Protein AF-0000000072195879 (afdb_homodimer)

Sequence (626 aa):
MNKPFSIAIHGGAGTILREQMSDSLQQAILTDLEAAAKAGHQILANGGASLDAVVAAVKVLEDSPHFNAGKGSVLTHNEMVEMDASIMDGSNLAAGAVAGVRHIKNPIELARDVMQKSNHVLLVGEGAETFAFENGHQYTEQDYFFTDRRYEQLISMREKGEFALSESRYPDDRKHGTVGAVALDQHGNLAAATSTGGVTNKKYGRIGDSALIGCGTVAENGVVAVSTTGMGEFFIRKRVAEDVAARIRYLKEDVHTACETVIQGDLKAMGGEGGLIAIDAEGELHFAMNSSGMYRAGINTQGELSVKIYADEMNKPFSIAIHGGAGTILREQMSDSLQQAILTDLEAAAKAGHQILANGGASLDAVVAAVKVLEDSPHFNAGKGSVLTHNEMVEMDASIMDGSNLAAGAVAGVRHIKNPIELARDVMQKSNHVLLVGEGAETFAFENGHQYTEQDYFFTDRRYEQLISMREKGEFALSESRYPDDRKHGTVGAVALDQHGNLAAATSTGGVTNKKYGRIGDSALIGCGTVAENGVVAVSTTGMGEFFIRKRVAEDVAARIRYLKEDVHTACETVIQGDLKAMGGEGGLIAIDAEGELHFAMNSSGMYRAGINTQGELSVKIYADE

Radius of gyration: 23.32 Å; Cα contacts (8 Å, |Δi|>4): 1925; chains: 2; bounding box: 60×68×58 Å

Solvent-accessible surface area (backbone atoms only — not comparable to full-atom values): 28204 Å² total; per-residue (Å²): 131,83,44,56,33,22,35,38,32,35,49,16,13,17,40,53,41,71,91,51,52,48,70,67,57,49,50,52,50,50,50,50,40,49,51,15,39,47,49,14,42,54,35,33,76,73,65,34,52,17,60,59,14,22,47,46,17,38,43,48,43,17,66,28,66,88,23,22,12,40,19,27,20,27,27,28,63,84,71,40,56,38,29,26,3,17,31,25,34,10,75,76,37,47,36,10,12,30,33,54,36,55,37,54,63,48,48,50,59,51,4,48,42,31,35,73,73,47,96,48,34,34,23,26,32,69,26,32,48,50,52,36,49,76,68,69,50,62,85,34,64,60,69,69,29,57,43,72,68,38,51,50,51,41,53,49,53,62,69,27,46,104,66,51,78,68,86,70,86,46,31,52,68,68,34,28,30,17,27,22,13,19,22,27,6,44,85,57,31,21,5,11,19,14,28,16,12,52,52,69,50,42,58,40,53,62,55,56,15,37,38,30,66,29,16,9,22,28,21,33,46,79,40,30,9,21,18,41,21,35,47,29,51,48,30,35,51,60,23,43,26,38,47,34,40,42,35,29,66,72,67,63,41,53,65,61,59,28,40,41,48,43,43,67,37,56,38,37,74,73,70,38,49,20,30,36,42,35,29,30,64,78,22,52,74,40,79,40,61,63,36,56,16,34,36,32,23,29,29,38,60,84,66,50,76,47,77,47,45,45,60,90,103,133,83,43,56,33,22,36,39,33,36,48,17,12,18,41,52,40,69,90,52,52,48,67,68,56,50,51,53,50,53,50,50,39,51,52,15,40,47,49,15,42,53,35,32,75,72,66,32,53,18,60,59,14,20,48,45,18,37,44,48,43,16,66,28,67,87,23,21,12,40,19,27,20,26,26,28,64,85,72,40,58,37,29,27,3,19,32,26,35,9,76,77,37,48,36,10,12,28,32,53,35,55,38,53,63,48,48,49,58,51,4,47,43,33,36,72,73,47,95,49,33,33,24,26,32,69,25,33,46,51,52,37,50,76,69,69,48,62,85,35,64,59,70,70,29,57,43,72,68,37,51,52,50,39,52,50,56,60,68,23,49,103,70,54,78,70,86,70,86,47,30,50,68,67,34,28,31,17,28,23,13,18,21,28,7,43,85,57,32,21,6,11,20,13,28,16,12,53,53,68,49,42,57,39,53,61,54,56,15,38,37,31,66,30,17,10,22,28,22,33,46,79,39,30,9,20,17,42,22,35,48,29,53,49,30,36,51,60,22,43,27,37,48,35,41,43,35,28,64,72,68,63,41,54,65,61,59,27,39,41,48,42,42,67,36,56,38,37,74,73,70,37,49,19,30,35,40,35,30,31,64,78,21,52,75,40,80,38,62,63,36,56,16,35,36,33,22,28,30,38,60,84,68,50,75,48,78,47,46,46,60,91,103

Foldseek 3Di:
DFAFKKKKKFQFFFFFAPVLDDPVLVVVLLVLQQVLQVQLVVCQVVQHDQQVSFLRSVLSSLQDLSFCFQAVNAAALVRAFWKKKKKAKQVVGFIFIETGEGFARRRQVLRVCCRVPHPDHYDYDPRSVVVCVVVPTDGHDRVSNDDPLNVVLLVVDVVCDVHDPDDDNHRQSRIFGKMKMWMAHRVLIIMIMIMGRGDHHDDDRDDFQRRPELQAWDHHGQFKTKGWTWDRVLSVVLSQRNQLRCCCVPVVDDSAVSQCCRAVNVSVVVVIFTWMWMATSNFDIDTDGPHQWIFMWMQTSVRDIDTDTGPVD/DFAFKKKKKFQFFFFFAPVLDDPVLVVVLLVLQQVLQVQLVVCQVVQHDQQVSFLRSVLSSLQDLSFCHQAVNAAALVRAFWKKKKKAKQVVGFIFIETGEGFARRRQVLRVCCRVPHPDHYDYDPRSVVVCVVVPTDGHDRVSRDDPLNVVLLVVPVVCDPDDPDDDNHRQSRIFGKMKMWMAHRVLIIMIMIMGSGDHHDDDRDDFQRRPELQAWDHHGQFKTKGWTWDRVLSVVLSQRNQLRCCCVPVVDDSAVSQCCRAVNVSVVVVIFTWMWMATSNFDIDTDGPHQWIFMWMQTSVRDIDTDTGPVD

Secondary structure (DSSP, 8-state):
-PPP-EEEEEEEEEE--GGG--HHHHHHHHHHHHHHHHHHHHHHHTT--HHHHHHHHHHHHHT-TTSSSSTTPPP-TTS---EEEEEEETTTTEEEEEEEESSBS-HHHHHHHHHHHSS-SEEEHHHHHHHHHHTTPPB--HHHH--HHHHHHHHHHHHSGGG-----SSTTTEE---EEEEEE-TTS-EEEEEEE---TT--TTEE-GGGSBTTTEEEETTTEEEEEEE-HHHHHHHTHHHHHHHHHHHH---HHHHHHIIIIIIIHHTT--EEEEEEETT--EEEEESSSEEEEEEE-TT--EEEEEETT-/-PPP-EEEEEEEEEE--GGG--HHHHHHHHHHHHHHHHHHHHHH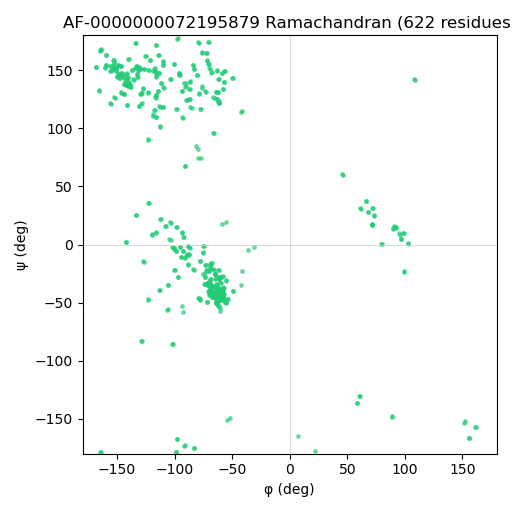HTT--HHHHHHHHHHHHHT-TTSSSSTTPPP-TTS---EEEEEEETTTTEEEEEEEESSBS-HHHHHHHHHHHSS-SEEEHHHHHHHHHHTTPPB--HHHH--HHHHHHHHHHHHSGGG-----SSTTTEE---EEEEEE-TTS-EEEEEEE---TT--TTEE-GGGSBTTTEEEETTTEEEEEEE-HHHHHHHTHHHHHHHHHHHH---HHHHHHIIIIIIIHHTT--EEEEEEETT--EEEEESSSEEEEEEE-TT--EEEEEETT-

pLDDT: mean 93.85, std 11.39, range [30.25, 99.0]

InterPro domains:
  IPR000246 Peptidase T2, asparaginase 2 [PF01112] (6-303)
  IPR000246 Peptidase T2, asparaginase 2 [PTHR10188] (5-298)
  IPR029055 Nucleophile aminohydrolases, N-terminal [SSF56235] (5-308)

Organism: NCBI:txid1219067

Structure (mmCIF, N/CA/C/O backbone):
data_AF-0000000072195879-model_v1
#
loop_
_entity.id
_entity.type
_entity.pdbx_description
1 polymer 'Isoaspartyl peptidase'
#
loop_
_atom_site.group_PDB
_atom_site.id
_atom_site.type_symbol
_atom_site.label_atom_id
_atom_site.label_alt_id
_atom_site.label_comp_id
_atom_site.label_asym_id
_atom_site.label_entity_id
_atom_site.label_seq_id
_atom_site.pdbx_PDB_ins_code
_atom_site.Cartn_x
_atom_site.Cartn_y
_atom_site.Cartn_z
_atom_site.occupancy
_atom_site.B_iso_or_equiv
_atom_site.auth_seq_id
_atom_site.auth_comp_id
_atom_site.auth_asym_id
_atom_site.auth_atom_id
_atom_site.pdbx_PDB_model_num
ATOM 1 N N . MET A 1 1 ? 10.43 -32.375 17.266 1 48.53 1 MET A N 1
ATOM 2 C CA . MET A 1 1 ? 9.523 -32.812 16.203 1 48.53 1 MET A CA 1
ATOM 3 C C . MET A 1 1 ? 9.352 -31.719 15.156 1 48.53 1 MET A C 1
ATOM 5 O O . MET A 1 1 ? 9.242 -30.531 15.492 1 48.53 1 MET A O 1
ATOM 9 N N . ASN A 1 2 ? 9.656 -32 13.859 1 64.94 2 ASN A N 1
ATOM 10 C CA . ASN A 1 2 ? 9.68 -31 12.805 1 64.94 2 ASN A CA 1
ATOM 11 C C . ASN A 1 2 ? 8.297 -30.391 12.594 1 64.94 2 ASN A C 1
ATOM 13 O O . ASN A 1 2 ? 7.289 -31.094 12.602 1 64.94 2 ASN A O 1
ATOM 17 N N . LYS A 1 3 ? 8.086 -29.078 12.641 1 82.06 3 LYS A N 1
ATOM 18 C CA . LYS A 1 3 ? 6.82 -28.391 12.406 1 82.06 3 LYS A CA 1
ATOM 19 C C . LYS A 1 3 ? 6.332 -28.625 10.977 1 82.06 3 LYS A C 1
ATOM 21 O O . LYS A 1 3 ? 7.129 -28.906 10.078 1 82.06 3 LYS A O 1
ATOM 26 N N . PRO A 1 4 ? 5.059 -28.766 10.875 1 94.62 4 PRO A N 1
ATOM 27 C CA . PRO A 1 4 ? 4.5 -28.891 9.531 1 94.62 4 PRO A CA 1
ATOM 28 C C . PRO A 1 4 ? 4.984 -27.812 8.57 1 94.62 4 PRO A C 1
ATOM 30 O O . PRO A 1 4 ? 5.355 -26.719 9.008 1 94.62 4 PRO A O 1
ATOM 33 N N . PHE A 1 5 ? 5.176 -28.219 7.344 1 98.38 5 PHE A N 1
ATOM 34 C CA . PHE A 1 5 ? 5.48 -27.25 6.297 1 98.38 5 PHE A CA 1
ATOM 35 C C . PHE A 1 5 ? 4.598 -27.469 5.074 1 98.38 5 PHE A C 1
ATOM 37 O O . PHE A 1 5 ? 4.113 -28.578 4.852 1 98.38 5 PHE A O 1
ATOM 44 N N . SER A 1 6 ? 4.289 -26.469 4.34 1 98.88 6 SER A N 1
ATOM 45 C CA . SER A 1 6 ? 3.414 -26.5 3.172 1 98.88 6 SER A CA 1
ATOM 46 C C . SER A 1 6 ? 3.646 -25.297 2.27 1 98.88 6 SER A C 1
ATOM 48 O O . SER A 1 6 ? 4.293 -24.328 2.676 1 98.88 6 SER A O 1
ATOM 50 N N . ILE A 1 7 ? 3.166 -25.391 1.035 1 98.94 7 ILE A N 1
ATOM 51 C CA . ILE A 1 7 ? 3.303 -24.297 0.073 1 98.94 7 ILE A CA 1
ATOM 52 C C . ILE A 1 7 ? 2.1 -24.297 -0.867 1 98.94 7 ILE A C 1
ATOM 54 O O . ILE A 1 7 ? 1.54 -25.344 -1.182 1 98.94 7 ILE A O 1
ATOM 58 N N . ALA A 1 8 ? 1.674 -23.094 -1.22 1 98.94 8 ALA A N 1
ATOM 59 C CA . ALA A 1 8 ? 0.658 -22.891 -2.248 1 98.94 8 ALA A CA 1
ATOM 60 C C . ALA A 1 8 ? 1.092 -21.812 -3.232 1 98.94 8 ALA A C 1
ATOM 62 O O . ALA A 1 8 ? 1.766 -20.844 -2.852 1 98.94 8 ALA A O 1
ATOM 63 N N . ILE A 1 9 ? 0.743 -21.984 -4.496 1 98.88 9 ILE A N 1
ATOM 64 C CA . ILE A 1 9 ? 1.051 -20.984 -5.52 1 98.88 9 ILE A CA 1
ATOM 65 C C . ILE A 1 9 ? -0.19 -20.719 -6.367 1 98.88 9 ILE A C 1
ATOM 67 O O . ILE A 1 9 ? -1.089 -21.562 -6.449 1 98.88 9 ILE A O 1
ATOM 71 N N . HIS A 1 10 ? -0.268 -19.547 -6.934 1 98.62 10 HIS A N 1
ATOM 72 C CA . HIS A 1 10 ? -1.244 -19.266 -7.98 1 98.62 10 HIS A CA 1
ATOM 73 C C . HIS A 1 10 ? -0.578 -18.625 -9.195 1 98.62 10 HIS A C 1
ATOM 75 O O . HIS A 1 10 ? 0.458 -17.969 -9.07 1 98.62 10 HIS A O 1
ATOM 81 N N . GLY A 1 11 ? -1.188 -18.875 -10.359 1 97.31 11 GLY A N 1
ATOM 82 C CA . GLY A 1 11 ? -0.765 -18.281 -11.617 1 97.31 11 GLY A CA 1
ATOM 83 C C . GLY A 1 11 ? -1.771 -17.297 -12.18 1 97.31 11 GLY A C 1
ATOM 84 O O . GLY A 1 11 ? -1.842 -17.109 -13.398 1 97.31 11 GLY A O 1
ATOM 85 N N . GLY A 1 12 ? -2.574 -16.812 -11.305 1 95.25 12 GLY A N 1
ATOM 86 C CA . GLY A 1 12 ? -3.537 -15.812 -11.727 1 95.25 12 GLY A CA 1
ATOM 87 C C . GLY A 1 12 ? -4.965 -16.328 -11.75 1 95.25 12 GLY A C 1
ATOM 88 O O . GLY A 1 12 ? -5.215 -17.453 -12.18 1 95.25 12 GLY A O 1
ATOM 89 N N . ALA A 1 13 ? -5.867 -15.406 -11.328 1 85.25 13 ALA A N 1
ATOM 90 C CA . ALA A 1 13 ? -7.297 -15.703 -11.328 1 85.25 13 ALA A CA 1
ATOM 91 C C . ALA A 1 13 ? -8.016 -14.898 -12.406 1 85.25 13 ALA A C 1
ATOM 93 O O . ALA A 1 13 ? -7.531 -13.852 -12.844 1 85.25 13 ALA A O 1
ATOM 94 N N . GLY A 1 14 ? -9.164 -15.43 -12.867 1 84.56 14 GLY A N 1
ATOM 95 C CA . GLY A 1 14 ? -10.023 -14.773 -13.844 1 84.56 14 GLY A CA 1
ATOM 96 C C . GLY A 1 14 ? -10.891 -15.742 -14.625 1 84.56 14 GLY A C 1
ATOM 97 O O . GLY A 1 14 ? -11.094 -16.891 -14.203 1 84.56 14 GLY A O 1
ATOM 98 N N . THR A 1 15 ? -11.445 -15.211 -15.664 1 75.94 15 THR A N 1
ATOM 99 C CA . THR A 1 15 ? -12.25 -16.047 -16.547 1 75.94 15 THR A CA 1
ATOM 100 C C . THR A 1 15 ? -11.359 -16.906 -17.438 1 75.94 15 THR A C 1
ATOM 102 O O . THR A 1 15 ? -10.547 -16.391 -18.203 1 75.94 15 THR A O 1
ATOM 105 N N . ILE A 1 16 ? -11.461 -18.141 -17.281 1 83.06 16 ILE A N 1
ATOM 106 C CA . ILE A 1 16 ? -10.758 -19.125 -18.094 1 83.06 16 ILE A CA 1
ATOM 107 C C . ILE A 1 16 ? -11.766 -20 -18.828 1 83.06 16 ILE A C 1
ATOM 109 O O . ILE A 1 16 ? -12.492 -20.781 -18.203 1 83.06 16 ILE A O 1
ATOM 113 N N . LEU A 1 17 ? -11.812 -19.844 -20.047 1 82.31 17 LEU A N 1
ATOM 114 C CA . LEU A 1 17 ? -12.789 -20.547 -20.859 1 82.31 17 LEU A CA 1
ATOM 115 C C . LEU A 1 17 ? -12.289 -21.938 -21.234 1 82.31 17 LEU A C 1
ATOM 117 O O . LEU A 1 17 ? -11.367 -22.062 -22.047 1 82.31 17 LEU A O 1
ATOM 121 N N . ARG A 1 18 ? -12.984 -22.891 -20.797 1 85.31 18 ARG A N 1
ATOM 122 C CA . ARG A 1 18 ? -12.594 -24.281 -21.016 1 85.31 18 ARG A CA 1
ATOM 123 C C . ARG A 1 18 ? -12.594 -24.609 -22.516 1 85.31 18 ARG A C 1
ATOM 125 O O . ARG A 1 18 ? -11.75 -25.375 -22.984 1 85.31 18 ARG A O 1
ATOM 132 N N . GLU A 1 19 ? -13.516 -24.016 -23.156 1 83.81 19 GLU A N 1
ATOM 133 C CA . GLU A 1 19 ? -13.727 -24.328 -24.562 1 83.81 19 GLU A CA 1
ATOM 134 C C . GLU A 1 19 ? -12.57 -23.812 -25.422 1 83.81 19 GLU A C 1
ATOM 136 O O . GLU A 1 19 ? -12.328 -24.328 -26.516 1 83.81 19 GLU A O 1
ATOM 141 N N . GLN A 1 20 ? -11.836 -22.891 -24.875 1 81 20 GLN A N 1
ATOM 142 C CA . GLN A 1 20 ? -10.75 -22.297 -25.625 1 81 20 GLN A CA 1
ATOM 143 C C . GLN A 1 20 ? -9.391 -22.828 -25.156 1 81 20 GLN A C 1
ATOM 145 O O . GLN A 1 20 ? -8.352 -22.438 -25.703 1 81 20 GLN A O 1
ATOM 150 N N . MET A 1 21 ? -9.453 -23.734 -24.297 1 88.81 21 MET A N 1
ATOM 151 C CA . MET A 1 21 ? -8.219 -24.312 -23.766 1 88.81 21 MET A CA 1
ATOM 152 C C . MET A 1 21 ? -7.816 -25.562 -24.547 1 88.81 21 MET A C 1
ATOM 154 O O . MET A 1 21 ? -8.438 -26.609 -24.406 1 88.81 21 MET A O 1
ATOM 158 N N . SER A 1 22 ? -6.738 -25.375 -25.297 1 90.62 22 SER A N 1
ATOM 159 C CA . SER A 1 22 ? -6.23 -26.578 -25.969 1 90.62 22 SER A CA 1
ATOM 160 C C . SER A 1 22 ? -5.582 -27.531 -24.969 1 90.62 22 SER A C 1
ATOM 162 O O . SER A 1 22 ? -5.086 -27.109 -23.922 1 90.62 22 SER A O 1
ATOM 164 N N . ASP A 1 23 ? -5.484 -28.75 -25.344 1 93.38 23 ASP A N 1
ATOM 165 C CA . ASP A 1 23 ? -4.867 -29.75 -24.484 1 93.38 23 ASP A CA 1
ATOM 166 C C . ASP A 1 23 ? -3.389 -29.438 -24.25 1 93.38 23 ASP A C 1
ATOM 168 O O . ASP A 1 23 ? -2.881 -29.609 -23.141 1 93.38 23 ASP A O 1
ATOM 172 N N . SER A 1 24 ? -2.799 -29.031 -25.312 1 94.12 24 SER A N 1
ATOM 173 C CA . SER A 1 24 ? -1.372 -28.75 -25.203 1 94.12 24 SER A CA 1
ATOM 174 C C . SER A 1 24 ? -1.108 -27.578 -24.266 1 94.12 24 SER A C 1
ATOM 176 O O . SER A 1 24 ? -0.185 -27.625 -23.453 1 94.12 24 SER A O 1
ATOM 178 N N . LEU A 1 25 ? -1.868 -26.578 -24.406 1 91.75 25 LEU A N 1
ATOM 179 C CA . LEU A 1 25 ? -1.716 -25.422 -23.531 1 91.75 25 LEU A CA 1
ATOM 180 C C . LEU A 1 25 ? -2.027 -25.781 -22.078 1 91.75 25 LEU A C 1
ATOM 182 O O . LEU A 1 25 ? -1.314 -25.359 -21.172 1 91.75 25 LEU A O 1
ATOM 186 N N . GLN A 1 26 ? -3.066 -26.484 -21.922 1 93.94 26 GLN A N 1
ATOM 187 C CA . GLN A 1 26 ? -3.439 -26.922 -20.594 1 93.94 26 GLN A CA 1
ATOM 188 C C . GLN A 1 26 ? -2.309 -27.703 -19.938 1 93.94 26 GLN A C 1
ATOM 190 O O . GLN A 1 26 ? -1.976 -27.469 -18.766 1 93.94 26 GLN A O 1
ATOM 195 N N . GLN A 1 27 ? -1.81 -28.625 -20.656 1 96.25 27 GLN A N 1
ATOM 196 C CA . GLN A 1 27 ? -0.731 -29.438 -20.125 1 96.25 27 GLN A CA 1
ATOM 197 C C . GLN A 1 27 ? 0.493 -28.594 -19.781 1 96.25 27 GLN A C 1
ATOM 199 O O . GLN A 1 27 ? 1.168 -28.844 -18.781 1 96.25 27 GLN A O 1
ATOM 204 N N . ALA A 1 28 ? 0.803 -27.672 -20.641 1 95.75 28 ALA A N 1
ATOM 205 C CA . ALA A 1 28 ? 1.942 -26.781 -20.391 1 95.75 28 ALA A CA 1
ATOM 206 C C . ALA A 1 28 ? 1.754 -25.984 -19.109 1 95.75 28 ALA A C 1
ATOM 208 O O . ALA A 1 28 ? 2.688 -25.844 -18.312 1 95.75 28 ALA A O 1
ATOM 209 N N . ILE A 1 29 ? 0.581 -25.5 -18.938 1 95.81 29 ILE A N 1
ATOM 210 C CA . ILE A 1 29 ? 0.246 -24.703 -17.75 1 95.81 29 ILE A CA 1
ATOM 211 C C . ILE A 1 29 ? 0.344 -25.562 -16.5 1 95.81 29 ILE A C 1
ATOM 213 O O . ILE A 1 29 ? 0.957 -25.172 -15.508 1 95.81 29 ILE A O 1
ATOM 217 N N . LEU A 1 30 ? -0.222 -26.734 -16.578 1 97.62 30 LEU A N 1
ATOM 218 C CA . LEU A 1 30 ? -0.188 -27.656 -15.438 1 97.62 30 LEU A CA 1
ATOM 219 C C . LEU A 1 30 ? 1.248 -28.016 -15.078 1 97.62 30 LEU A C 1
ATOM 221 O O . LEU A 1 30 ? 1.594 -28.094 -13.898 1 97.62 30 LEU A O 1
ATOM 225 N N . THR A 1 31 ? 2.031 -28.188 -16.062 1 98.44 31 THR A N 1
ATOM 226 C CA . THR A 1 31 ? 3.434 -28.547 -15.867 1 98.44 31 THR A CA 1
ATOM 227 C C . THR A 1 31 ? 4.18 -27.406 -15.164 1 98.44 31 THR A C 1
ATOM 229 O O . THR A 1 31 ? 4.953 -27.656 -14.234 1 98.44 31 THR A O 1
ATOM 232 N N . ASP A 1 32 ? 3.926 -26.203 -15.609 1 98.25 32 ASP A N 1
ATOM 233 C CA . ASP A 1 32 ? 4.586 -25.047 -15.016 1 98.25 32 ASP A CA 1
ATOM 234 C C . ASP A 1 32 ? 4.129 -24.844 -13.57 1 98.25 32 ASP A C 1
ATOM 236 O O . ASP A 1 32 ? 4.93 -24.469 -12.711 1 98.25 32 ASP A O 1
ATOM 240 N N . LEU A 1 33 ? 2.85 -25.031 -13.328 1 98.62 33 LEU A N 1
ATOM 241 C CA . LEU A 1 33 ? 2.324 -24.906 -11.977 1 98.62 33 LEU A CA 1
ATOM 242 C C . LEU A 1 33 ? 2.959 -25.938 -11.047 1 98.62 33 LEU A C 1
ATOM 244 O O . LEU A 1 33 ? 3.377 -25.594 -9.93 1 98.62 33 LEU A O 1
ATOM 248 N N . GLU A 1 34 ? 2.988 -27.109 -11.5 1 98.81 34 GLU A N 1
ATOM 249 C CA . GLU A 1 34 ? 3.602 -28.172 -10.711 1 98.81 34 GLU A CA 1
ATOM 250 C C . GLU A 1 34 ? 5.07 -27.875 -10.43 1 98.81 34 GLU A C 1
ATOM 252 O O . GLU A 1 34 ? 5.543 -28.047 -9.305 1 98.81 34 GLU A O 1
ATOM 257 N N . ALA A 1 35 ? 5.773 -27.469 -11.43 1 98.88 35 ALA A N 1
ATOM 258 C CA . ALA A 1 35 ? 7.191 -27.156 -11.289 1 98.88 35 ALA A CA 1
ATOM 259 C C . ALA A 1 35 ? 7.406 -26.062 -10.242 1 98.88 35 ALA A C 1
ATOM 261 O O . ALA A 1 35 ? 8.344 -26.125 -9.445 1 98.88 35 ALA A O 1
ATOM 262 N N . ALA A 1 36 ? 6.562 -25.078 -10.281 1 98.94 36 ALA A N 1
ATOM 263 C CA . ALA A 1 36 ? 6.676 -23.969 -9.336 1 98.94 36 ALA A CA 1
ATOM 264 C C . ALA A 1 36 ? 6.461 -24.438 -7.898 1 98.94 36 ALA A C 1
ATOM 266 O O . ALA A 1 36 ? 7.258 -24.141 -7.012 1 98.94 36 ALA A O 1
ATOM 267 N N . ALA A 1 37 ? 5.379 -25.172 -7.684 1 98.94 37 ALA A N 1
ATOM 268 C CA . ALA A 1 37 ? 5.086 -25.688 -6.352 1 98.94 37 ALA A CA 1
ATOM 269 C C . ALA A 1 37 ? 6.227 -26.578 -5.848 1 98.94 37 ALA A C 1
ATOM 271 O O . ALA A 1 37 ? 6.637 -26.469 -4.688 1 98.94 37 ALA A O 1
ATOM 272 N N . LYS A 1 38 ? 6.742 -27.391 -6.684 1 98.94 38 LYS A N 1
ATOM 273 C CA . LYS A 1 38 ? 7.801 -28.312 -6.305 1 98.94 38 LYS A CA 1
ATOM 274 C C . LYS A 1 38 ? 9.102 -27.578 -6.012 1 98.94 38 LYS A C 1
ATOM 276 O O . LYS A 1 38 ? 9.867 -27.969 -5.133 1 98.94 38 LYS A O 1
ATOM 281 N N . ALA A 1 39 ? 9.367 -26.547 -6.762 1 98.94 39 ALA A N 1
ATOM 282 C CA . ALA A 1 39 ? 10.57 -25.766 -6.527 1 98.94 39 ALA A CA 1
ATOM 283 C C . ALA A 1 39 ? 10.602 -25.203 -5.109 1 98.94 39 ALA A C 1
ATOM 285 O O . ALA A 1 39 ? 11.625 -25.297 -4.422 1 98.94 39 ALA A O 1
ATOM 286 N N . GLY A 1 40 ? 9.5 -24.641 -4.703 1 98.94 40 GLY A N 1
ATOM 287 C CA . GLY A 1 40 ? 9.422 -24.141 -3.34 1 98.94 40 GLY A CA 1
ATOM 288 C C . GLY A 1 40 ? 9.398 -25.234 -2.297 1 98.94 40 GLY A C 1
ATOM 289 O O . GLY A 1 40 ? 10.078 -25.141 -1.272 1 98.94 40 GLY A O 1
ATOM 290 N N . HIS A 1 41 ? 8.656 -26.266 -2.584 1 98.88 41 HIS A N 1
ATOM 291 C CA . HIS A 1 41 ? 8.516 -27.359 -1.643 1 98.88 41 HIS A CA 1
ATOM 292 C C . HIS A 1 41 ? 9.859 -28.031 -1.357 1 98.88 41 HIS A C 1
ATOM 294 O O . HIS A 1 41 ? 10.125 -28.453 -0.229 1 98.88 41 HIS A O 1
ATOM 300 N N . GLN A 1 42 ? 10.664 -28.188 -2.346 1 98.81 42 GLN A N 1
ATOM 301 C CA . GLN A 1 42 ? 11.969 -28.812 -2.184 1 98.81 42 GLN A CA 1
ATOM 302 C C . GLN A 1 42 ? 12.82 -28.047 -1.167 1 98.81 42 GLN A C 1
ATOM 304 O O . GLN A 1 42 ? 13.523 -28.656 -0.36 1 98.81 42 GLN A O 1
ATOM 309 N N . ILE A 1 43 ? 12.758 -26.781 -1.196 1 98.88 43 ILE A N 1
ATOM 310 C CA . ILE A 1 43 ? 13.492 -25.953 -0.24 1 98.88 43 ILE A CA 1
ATOM 311 C C . ILE A 1 43 ? 12.977 -26.219 1.173 1 98.88 43 ILE A C 1
ATOM 313 O O . ILE A 1 43 ? 13.766 -26.422 2.098 1 98.88 43 ILE A O 1
ATOM 317 N N . LEU A 1 44 ? 11.711 -26.266 1.277 1 98.75 44 LEU A N 1
ATOM 318 C CA . LEU A 1 44 ? 11.109 -26.5 2.584 1 98.75 44 LEU A CA 1
ATOM 319 C C . LEU A 1 44 ? 11.453 -27.891 3.104 1 98.75 44 LEU A C 1
ATOM 321 O O . LEU A 1 44 ? 11.781 -28.047 4.281 1 98.75 44 LEU A O 1
ATOM 325 N N . ALA A 1 45 ? 11.367 -28.859 2.27 1 98.19 45 ALA A N 1
ATOM 326 C CA . ALA A 1 45 ? 11.625 -30.25 2.633 1 98.19 45 ALA A CA 1
ATOM 327 C C . ALA A 1 45 ? 13.055 -30.438 3.127 1 98.19 45 ALA A C 1
ATOM 329 O O . ALA A 1 45 ? 13.32 -31.281 3.986 1 98.19 45 ALA A O 1
ATOM 330 N N . ASN A 1 46 ? 13.945 -29.625 2.678 1 98.12 46 ASN A N 1
ATOM 331 C CA . ASN A 1 46 ? 15.344 -29.688 3.068 1 98.12 46 ASN A CA 1
ATOM 332 C C . ASN A 1 46 ? 15.633 -28.781 4.266 1 98.12 46 ASN A C 1
ATOM 334 O O . ASN A 1 46 ? 16.797 -28.531 4.594 1 98.12 46 ASN A O 1
ATOM 338 N N . GLY A 1 47 ? 14.672 -28.234 4.805 1 97.94 47 GLY A N 1
ATOM 339 C CA . GLY A 1 47 ? 14.82 -27.453 6.016 1 97.94 47 GLY A CA 1
ATOM 340 C C . GLY A 1 47 ? 15.078 -25.984 5.738 1 97.94 47 GLY A C 1
ATOM 341 O O . GLY A 1 47 ? 15.453 -25.234 6.641 1 97.94 47 GLY A O 1
ATOM 342 N N . GLY A 1 48 ? 14.82 -25.547 4.492 1 98.56 48 GLY A N 1
ATOM 343 C CA . GLY A 1 48 ? 15.07 -24.172 4.113 1 98.56 48 GLY A CA 1
ATOM 344 C C . GLY A 1 48 ? 13.977 -23.219 4.578 1 98.56 48 GLY A C 1
ATOM 345 O O . GLY A 1 48 ? 12.945 -23.656 5.098 1 98.56 48 GLY A O 1
ATOM 346 N N . ALA A 1 49 ? 14.203 -21.969 4.367 1 98.81 49 ALA A N 1
ATOM 347 C CA . ALA A 1 49 ? 13.312 -20.906 4.84 1 98.81 49 ALA A CA 1
ATOM 348 C C . ALA A 1 49 ? 12.117 -20.75 3.902 1 98.81 49 ALA A C 1
ATOM 350 O O . ALA A 1 49 ? 12.25 -20.906 2.686 1 98.81 49 ALA A O 1
ATOM 351 N N . SER A 1 50 ? 10.984 -20.406 4.52 1 98.94 50 SER A N 1
ATOM 352 C CA . SER A 1 50 ? 9.789 -20.109 3.736 1 98.94 50 SER A CA 1
ATOM 353 C C . SER A 1 50 ? 10.039 -18.984 2.742 1 98.94 50 SER A C 1
ATOM 355 O O . SER A 1 50 ? 9.547 -19.016 1.614 1 98.94 50 SER A O 1
ATOM 357 N N . LEU A 1 51 ? 10.805 -18 3.133 1 98.94 51 LEU A N 1
ATOM 358 C CA . LEU A 1 51 ? 11.125 -16.859 2.281 1 98.94 51 LEU A CA 1
ATOM 359 C C . LEU A 1 51 ? 11.812 -17.328 0.999 1 98.94 51 LEU A C 1
ATOM 361 O O . LEU A 1 51 ? 11.484 -16.859 -0.092 1 98.94 51 LEU A O 1
ATOM 365 N N . ASP A 1 52 ? 12.766 -18.203 1.091 1 98.94 52 ASP A N 1
ATOM 366 C CA . ASP A 1 52 ? 13.461 -18.75 -0.074 1 98.94 52 ASP A CA 1
ATOM 367 C C . ASP A 1 52 ? 12.516 -19.578 -0.937 1 98.94 52 ASP A C 1
ATOM 369 O O . ASP A 1 52 ? 12.625 -19.578 -2.164 1 98.94 52 ASP A O 1
ATOM 373 N N . ALA A 1 53 ? 11.609 -20.281 -0.27 1 99 53 ALA A N 1
ATOM 374 C CA . ALA A 1 53 ? 10.672 -21.156 -0.965 1 99 53 ALA A CA 1
ATOM 375 C C . ALA A 1 53 ? 9.734 -20.344 -1.864 1 99 53 ALA A C 1
ATOM 377 O O . ALA A 1 53 ? 9.516 -20.703 -3.023 1 99 53 ALA A O 1
ATOM 378 N N . VAL A 1 54 ? 9.219 -19.266 -1.329 1 99 54 VAL A N 1
ATOM 379 C CA . VAL A 1 54 ? 8.266 -18.5 -2.121 1 99 54 VAL A CA 1
ATOM 380 C C . VAL A 1 54 ? 8.984 -17.797 -3.27 1 99 54 VAL A C 1
ATOM 382 O O . VAL A 1 54 ? 8.43 -17.656 -4.363 1 99 54 VAL A O 1
ATOM 385 N N . VAL A 1 55 ? 10.203 -17.344 -3.074 1 98.94 55 VAL A N 1
ATOM 386 C CA . VAL A 1 55 ? 10.969 -16.719 -4.148 1 98.94 55 VAL A CA 1
ATOM 387 C C . VAL A 1 55 ? 11.242 -17.734 -5.254 1 98.94 55 VAL A C 1
ATOM 389 O O . VAL A 1 55 ? 11.039 -17.438 -6.434 1 98.94 55 VAL A O 1
ATOM 392 N N . ALA A 1 56 ? 11.633 -18.938 -4.871 1 98.94 56 ALA A N 1
ATOM 393 C CA . ALA A 1 56 ? 11.922 -19.984 -5.844 1 98.94 56 ALA A CA 1
ATOM 394 C C . ALA A 1 56 ? 10.68 -20.328 -6.66 1 98.94 56 ALA A C 1
ATOM 396 O O . ALA A 1 56 ? 10.758 -20.516 -7.879 1 98.94 56 ALA A O 1
ATOM 397 N N . ALA A 1 57 ? 9.594 -20.438 -5.984 1 98.94 57 ALA A N 1
ATOM 398 C CA . ALA A 1 57 ? 8.336 -20.781 -6.652 1 98.94 57 ALA A CA 1
ATOM 399 C C . ALA A 1 57 ? 7.93 -19.703 -7.641 1 98.94 57 ALA A C 1
ATOM 401 O O . ALA A 1 57 ? 7.609 -19.984 -8.797 1 98.94 57 ALA A O 1
ATOM 402 N N . VAL A 1 58 ? 7.973 -18.438 -7.246 1 98.94 58 VAL A N 1
ATOM 403 C CA . VAL A 1 58 ? 7.508 -17.328 -8.078 1 98.94 58 VAL A CA 1
ATOM 404 C C . VAL A 1 58 ? 8.461 -17.141 -9.258 1 98.94 58 VAL A C 1
ATOM 406 O O . VAL A 1 58 ? 8.023 -16.797 -10.359 1 98.94 58 VAL A O 1
ATOM 409 N N . LYS A 1 59 ? 9.719 -17.406 -9.055 1 98.88 59 LYS A N 1
ATOM 410 C CA . LYS A 1 59 ? 10.672 -17.297 -10.156 1 98.88 59 LYS A CA 1
ATOM 411 C C . LYS A 1 59 ? 10.312 -18.234 -11.297 1 98.88 59 LYS A C 1
ATOM 413 O O . LYS A 1 59 ? 10.422 -17.875 -12.469 1 98.88 59 LYS A O 1
ATOM 418 N N . VAL A 1 60 ? 9.914 -19.438 -10.961 1 98.88 60 VAL A N 1
ATOM 419 C CA . VAL A 1 60 ? 9.492 -20.391 -11.984 1 98.88 60 VAL A CA 1
ATOM 420 C C . VAL A 1 60 ? 8.312 -19.828 -12.766 1 98.88 60 VAL A C 1
ATOM 422 O O . VAL A 1 60 ? 8.266 -19.922 -13.992 1 98.88 60 VAL A O 1
ATOM 425 N N . LEU A 1 61 ? 7.441 -19.219 -12.055 1 98.69 61 LEU A N 1
ATOM 426 C CA . LEU A 1 61 ? 6.262 -18.625 -12.688 1 98.69 61 LEU A CA 1
ATOM 427 C C . LEU A 1 61 ? 6.637 -17.422 -13.523 1 98.69 61 LEU A C 1
ATOM 429 O O . LEU A 1 61 ? 6.102 -17.219 -14.617 1 98.69 61 LEU A O 1
ATOM 433 N N . GLU A 1 62 ? 7.559 -16.594 -13.016 1 98.5 62 GLU A N 1
ATOM 434 C CA . GLU A 1 62 ? 8.023 -15.422 -13.742 1 98.5 62 GLU A CA 1
ATOM 435 C C . GLU A 1 62 ? 8.766 -15.805 -15.016 1 98.5 62 GLU A C 1
ATOM 437 O O . GLU A 1 62 ? 8.812 -15.031 -15.977 1 98.5 62 GLU A O 1
ATOM 442 N N . ASP A 1 63 ? 9.32 -16.969 -15.055 1 98.25 63 ASP A N 1
ATOM 443 C CA . ASP A 1 63 ? 10.109 -17.406 -16.203 1 98.25 63 ASP A CA 1
ATOM 444 C C . ASP A 1 63 ? 9.227 -18.094 -17.25 1 98.25 63 ASP A C 1
ATOM 446 O O . ASP A 1 63 ? 9.688 -18.406 -18.344 1 98.25 63 ASP A O 1
ATOM 450 N N . SER A 1 64 ? 8.008 -18.344 -16.938 1 97 64 SER A N 1
ATOM 451 C CA . SER A 1 64 ? 7.082 -19.016 -17.844 1 97 64 SER A CA 1
ATOM 452 C C . SER A 1 64 ? 6.324 -18.016 -18.703 1 97 64 SER A C 1
ATOM 454 O O . SER A 1 64 ? 5.824 -17 -18.203 1 97 64 SER A O 1
ATOM 456 N N . PRO A 1 65 ? 6.215 -18.297 -20 1 95.38 65 PRO A N 1
ATOM 457 C CA . PRO A 1 65 ? 5.441 -17.406 -20.859 1 95.38 65 PRO A CA 1
ATOM 458 C C . PRO A 1 65 ? 3.936 -17.547 -20.656 1 95.38 65 PRO A C 1
ATOM 460 O O . PRO A 1 65 ? 3.158 -16.781 -21.234 1 95.38 65 PRO A O 1
ATOM 463 N N . HIS A 1 66 ? 3.523 -18.453 -19.781 1 93.25 66 HIS A N 1
ATOM 464 C CA . HIS A 1 66 ? 2.105 -18.781 -19.688 1 93.25 66 HIS A CA 1
ATOM 465 C C . HIS A 1 66 ? 1.405 -17.891 -18.656 1 93.25 66 HIS A C 1
ATOM 467 O O . HIS A 1 66 ? 0.173 -17.859 -18.594 1 93.25 66 HIS A O 1
ATOM 473 N N . PHE A 1 67 ? 2.17 -17.172 -17.891 1 95.06 67 PHE A N 1
ATOM 474 C CA . PHE A 1 67 ? 1.607 -16.375 -16.812 1 95.06 67 PHE A CA 1
ATOM 475 C C . PHE A 1 67 ? 1.961 -14.906 -16.984 1 95.06 67 PHE A C 1
ATOM 477 O O . PHE A 1 67 ? 2.896 -14.57 -17.719 1 95.06 67 PHE A O 1
ATOM 484 N N . ASN A 1 68 ? 1.155 -14.008 -16.328 1 94.44 68 ASN A N 1
ATOM 485 C CA . ASN A 1 68 ? 1.337 -12.562 -16.453 1 94.44 68 ASN A CA 1
ATOM 486 C C . ASN A 1 68 ? 2.266 -12.023 -15.375 1 94.44 68 ASN A C 1
ATOM 488 O O . ASN A 1 68 ? 1.841 -11.242 -14.523 1 94.44 68 ASN A O 1
ATOM 492 N N . ALA A 1 69 ? 3.514 -12.391 -15.453 1 97.06 69 ALA A N 1
ATOM 493 C CA . ALA A 1 69 ? 4.621 -11.961 -14.609 1 97.06 69 ALA A CA 1
ATOM 494 C C . ALA A 1 69 ? 5.965 -12.336 -15.227 1 97.06 69 ALA A C 1
ATOM 496 O O . ALA A 1 69 ? 6.168 -13.492 -15.633 1 97.06 69 ALA A O 1
ATOM 497 N N . GLY A 1 70 ? 6.887 -11.383 -15.266 1 97.06 70 GLY A N 1
ATOM 498 C CA . GLY A 1 70 ? 8.109 -11.711 -15.992 1 97.06 70 GLY A CA 1
ATOM 499 C C . GLY A 1 70 ? 7.871 -12.023 -17.453 1 97.06 70 GLY A C 1
ATOM 500 O O . GLY A 1 70 ? 7.258 -11.227 -18.172 1 97.06 70 GLY A O 1
ATOM 501 N N . LYS A 1 71 ? 8.445 -13.164 -17.875 1 96.62 71 LYS A N 1
ATOM 502 C CA . LYS A 1 71 ? 8.148 -13.609 -19.234 1 96.62 71 LYS A CA 1
ATOM 503 C C . LYS A 1 71 ? 6.66 -13.883 -19.406 1 96.62 71 LYS A C 1
ATOM 505 O O . LYS A 1 71 ? 6.078 -14.672 -18.641 1 96.62 71 LYS A O 1
ATOM 510 N N . GLY A 1 72 ? 6.051 -13.164 -20.375 1 93.94 72 GLY A N 1
ATOM 511 C CA . GLY A 1 72 ? 4.621 -13.336 -20.562 1 93.94 72 GLY A CA 1
ATOM 512 C C . GLY A 1 72 ? 3.793 -12.211 -19.984 1 93.94 72 GLY A C 1
ATOM 513 O O . GLY A 1 72 ? 2.562 -12.227 -20.062 1 93.94 72 GLY A O 1
ATOM 514 N N . SER A 1 73 ? 4.41 -11.219 -19.406 1 95.12 73 SER A N 1
ATOM 515 C CA . SER A 1 73 ? 3.715 -10.047 -18.891 1 95.12 73 SER A CA 1
ATOM 516 C C . SER A 1 73 ? 2.941 -9.328 -19.984 1 95.12 73 SER A C 1
ATOM 518 O O . SER A 1 73 ? 3.379 -9.289 -21.141 1 95.12 73 SER A O 1
ATOM 520 N N . VAL A 1 74 ? 1.871 -8.766 -19.594 1 92.69 74 VAL A N 1
ATOM 521 C CA . VAL A 1 74 ? 1.059 -7.98 -20.516 1 92.69 74 VAL A CA 1
ATOM 522 C C . VAL A 1 74 ? 1.765 -6.664 -20.844 1 92.69 74 VAL A C 1
ATOM 524 O O . VAL A 1 74 ? 2.695 -6.266 -20.141 1 92.69 74 VAL A O 1
ATOM 527 N N . LEU A 1 75 ? 1.24 -6.078 -21.906 1 93.56 75 LEU A N 1
ATOM 528 C CA . LEU A 1 75 ? 1.885 -4.859 -22.375 1 93.56 75 LEU A CA 1
ATOM 529 C C . LEU A 1 75 ? 1.081 -3.629 -21.984 1 93.56 75 LEU A C 1
ATOM 531 O O . LEU A 1 75 ? -0.152 -3.66 -21.984 1 93.56 75 LEU A O 1
ATOM 535 N N . THR A 1 76 ? 1.817 -2.574 -21.625 1 92.56 76 THR A N 1
ATOM 536 C CA . THR A 1 76 ? 1.204 -1.279 -21.359 1 92.56 76 THR A CA 1
ATOM 537 C C . THR A 1 76 ? 0.684 -0.646 -22.641 1 92.56 76 THR A C 1
ATOM 539 O O . THR A 1 76 ? 0.94 -1.152 -23.734 1 92.56 76 THR A O 1
ATOM 542 N N . HIS A 1 77 ? 0.027 0.452 -22.453 1 90.5 77 HIS A N 1
ATOM 543 C CA . HIS A 1 77 ? -0.456 1.245 -23.578 1 90.5 77 HIS A CA 1
ATOM 544 C C . HIS A 1 77 ? 0.683 1.614 -24.516 1 90.5 77 HIS A C 1
ATOM 546 O O . HIS A 1 77 ? 0.491 1.68 -25.734 1 90.5 77 HIS A O 1
ATOM 552 N N . ASN A 1 78 ? 1.855 1.784 -24.016 1 91.5 78 ASN A N 1
ATOM 553 C CA . ASN A 1 78 ? 3.01 2.189 -24.812 1 91.5 78 ASN A CA 1
ATOM 554 C C . ASN A 1 78 ? 3.809 0.982 -25.297 1 91.5 78 ASN A C 1
ATOM 556 O O . ASN A 1 78 ? 4.977 1.114 -25.672 1 91.5 78 ASN A O 1
ATOM 560 N N . GLU A 1 79 ? 3.254 -0.193 -25.125 1 93.81 79 GLU A N 1
ATOM 561 C CA . GLU A 1 79 ? 3.793 -1.433 -25.688 1 93.81 79 GLU A CA 1
ATOM 562 C C . GLU A 1 79 ? 5.07 -1.851 -24.953 1 93.81 79 GLU A C 1
ATOM 564 O O . GLU A 1 79 ? 6.008 -2.35 -25.578 1 93.81 79 GLU A O 1
ATOM 569 N N . MET A 1 80 ? 5.074 -1.493 -23.672 1 94.94 80 MET A N 1
ATOM 570 C CA . MET A 1 80 ? 6.191 -1.887 -22.812 1 94.94 80 MET A CA 1
ATOM 571 C C . MET A 1 80 ? 5.719 -2.803 -21.688 1 94.94 80 MET A C 1
ATOM 573 O O . MET A 1 80 ? 4.559 -2.746 -21.281 1 94.94 80 MET A O 1
ATOM 577 N N . VAL A 1 81 ? 6.695 -3.648 -21.266 1 96.38 81 VAL A N 1
ATOM 578 C CA . VAL A 1 81 ? 6.438 -4.453 -20.078 1 96.38 81 VAL A CA 1
ATOM 579 C C . VAL A 1 81 ? 6.902 -3.701 -18.828 1 96.38 81 VAL A C 1
ATOM 581 O O . VAL A 1 81 ? 8.039 -3.217 -18.781 1 96.38 81 VAL A O 1
ATOM 584 N N . GLU A 1 82 ? 6.004 -3.529 -17.922 1 97 82 GLU A N 1
ATOM 585 C CA . GLU A 1 82 ? 6.277 -3.014 -16.578 1 97 82 GLU A CA 1
ATOM 586 C C . GLU A 1 82 ? 5.805 -3.986 -15.508 1 97 82 GLU A C 1
ATOM 588 O O . GLU A 1 82 ? 4.648 -4.414 -15.516 1 97 82 GLU A O 1
ATOM 593 N N . MET A 1 83 ? 6.699 -4.238 -14.586 1 98.25 83 MET A N 1
ATOM 594 C CA . MET A 1 83 ? 6.398 -5.316 -13.648 1 98.25 83 MET A CA 1
ATOM 595 C C . MET A 1 83 ? 6.43 -4.809 -12.211 1 98.25 83 MET A C 1
ATOM 597 O O . MET A 1 83 ? 7.164 -3.869 -11.891 1 98.25 83 MET A O 1
ATOM 601 N N . ASP A 1 84 ? 5.621 -5.438 -11.391 1 98.69 84 ASP A N 1
ATOM 602 C CA . ASP A 1 84 ? 5.52 -5.184 -9.961 1 98.69 84 ASP A CA 1
ATOM 603 C C . ASP A 1 84 ? 5.695 -6.473 -9.156 1 98.69 84 ASP A C 1
ATOM 605 O O . ASP A 1 84 ? 5.34 -7.555 -9.625 1 98.69 84 ASP A O 1
ATOM 609 N N . ALA A 1 85 ? 6.207 -6.324 -7.941 1 98.94 85 ALA A N 1
ATOM 610 C CA . ALA A 1 85 ? 6.332 -7.477 -7.055 1 98.94 85 ALA A CA 1
ATOM 611 C C . ALA A 1 85 ? 6.457 -7.043 -5.598 1 98.94 85 ALA A C 1
ATOM 613 O O . ALA A 1 85 ? 6.902 -5.93 -5.312 1 98.94 85 ALA A O 1
ATOM 614 N N . SER A 1 86 ? 6.062 -7.902 -4.711 1 98.94 86 SER A N 1
ATOM 615 C CA . SER A 1 86 ? 6.23 -7.676 -3.281 1 98.94 86 SER A CA 1
ATOM 616 C C . SER A 1 86 ? 6.41 -8.992 -2.533 1 98.94 86 SER A C 1
ATOM 618 O O . SER A 1 86 ? 5.984 -10.047 -3.008 1 98.94 86 SER A O 1
ATOM 620 N N . ILE A 1 87 ? 7.066 -8.93 -1.393 1 98.94 87 ILE A N 1
ATOM 621 C CA . ILE A 1 87 ? 7.375 -10.094 -0.567 1 98.94 87 ILE A CA 1
ATOM 622 C C . ILE A 1 87 ? 7.359 -9.695 0.907 1 98.94 87 ILE A C 1
ATOM 624 O O . ILE A 1 87 ? 7.664 -8.555 1.253 1 98.94 87 ILE A O 1
ATOM 628 N N . MET A 1 88 ? 6.934 -10.602 1.733 1 98.94 88 MET A N 1
ATOM 629 C CA . MET A 1 88 ? 6.879 -10.32 3.164 1 98.94 88 MET A CA 1
ATOM 630 C C . MET A 1 88 ? 7.309 -11.531 3.979 1 98.94 88 MET A C 1
ATOM 632 O O . MET A 1 88 ? 6.945 -12.664 3.652 1 98.94 88 MET A O 1
ATOM 636 N N . ASP A 1 89 ? 8.109 -11.242 4.977 1 98.94 89 ASP A N 1
ATOM 637 C CA . ASP A 1 89 ? 8.586 -12.219 5.945 1 98.94 89 ASP A CA 1
ATOM 638 C C . ASP A 1 89 ? 7.758 -12.18 7.227 1 98.94 89 ASP A C 1
ATOM 640 O O . ASP A 1 89 ? 7.836 -11.211 7.988 1 98.94 89 ASP A O 1
ATOM 644 N N . GLY A 1 90 ? 7.078 -13.289 7.496 1 98.81 90 GLY A N 1
ATOM 645 C CA . GLY A 1 90 ? 6.156 -13.32 8.617 1 98.81 90 GLY A CA 1
ATOM 646 C C . GLY A 1 90 ? 6.859 -13.359 9.961 1 98.81 90 GLY A C 1
ATOM 647 O O . GLY A 1 90 ? 6.254 -13.062 10.992 1 98.81 90 GLY A O 1
ATOM 648 N N . SER A 1 91 ? 8.078 -13.695 10.023 1 98.5 91 SER A N 1
ATOM 649 C CA . SER A 1 91 ? 8.789 -13.875 11.289 1 98.5 91 SER A CA 1
ATOM 650 C C . SER A 1 91 ? 9.094 -12.531 11.953 1 98.5 91 SER A C 1
ATOM 652 O O . SER A 1 91 ? 9.164 -12.445 13.18 1 98.5 91 SER A O 1
ATOM 654 N N . ASN A 1 92 ? 9.234 -11.508 11.156 1 98.06 92 ASN A N 1
ATOM 655 C CA . ASN A 1 92 ? 9.578 -10.203 11.719 1 98.06 92 ASN A CA 1
ATOM 656 C C . ASN A 1 92 ? 8.852 -9.078 10.984 1 98.06 92 ASN A C 1
ATOM 658 O O . ASN A 1 92 ? 9.195 -7.902 11.148 1 98.06 92 ASN A O 1
ATOM 662 N N . LEU A 1 93 ? 8.039 -9.367 10.055 1 98.62 93 LEU A N 1
ATOM 663 C CA . LEU A 1 93 ? 7.195 -8.453 9.297 1 98.62 93 LEU A CA 1
ATOM 664 C C . LEU A 1 93 ? 8.031 -7.598 8.344 1 98.62 93 LEU A C 1
ATOM 666 O O . LEU A 1 93 ? 7.574 -6.547 7.891 1 98.62 93 LEU A O 1
ATOM 670 N N . ALA A 1 94 ? 9.273 -8.055 8.078 1 98.81 94 ALA A N 1
ATOM 671 C CA . ALA A 1 94 ? 10.023 -7.379 7.027 1 98.81 94 ALA A CA 1
ATOM 672 C C . ALA A 1 94 ? 9.336 -7.527 5.676 1 98.81 94 ALA A C 1
ATOM 674 O O . ALA A 1 94 ? 8.68 -8.539 5.418 1 98.81 94 ALA A O 1
ATOM 675 N N . ALA A 1 95 ? 9.547 -6.48 4.828 1 98.94 95 ALA A N 1
ATOM 676 C CA . ALA A 1 95 ? 8.898 -6.516 3.521 1 98.94 95 ALA A CA 1
ATOM 677 C C . ALA A 1 95 ? 9.719 -5.762 2.48 1 98.94 95 ALA A C 1
ATOM 679 O O . ALA A 1 95 ? 10.539 -4.902 2.828 1 98.94 95 ALA A O 1
ATOM 680 N N . GLY A 1 96 ? 9.586 -6.164 1.268 1 98.94 96 GLY A N 1
ATOM 681 C CA . GLY A 1 96 ? 10.164 -5.512 0.102 1 98.94 96 GLY A CA 1
ATOM 682 C C . GLY A 1 96 ? 9.242 -5.52 -1.104 1 98.94 96 GLY A C 1
ATOM 683 O O . GLY A 1 96 ? 8.484 -6.469 -1.309 1 98.94 96 GLY A O 1
ATOM 684 N N . ALA A 1 97 ? 9.359 -4.477 -1.867 1 98.94 97 ALA A N 1
ATOM 685 C CA . ALA A 1 97 ? 8.508 -4.363 -3.047 1 98.94 97 ALA A CA 1
ATOM 686 C C . ALA A 1 97 ? 9.164 -3.5 -4.117 1 98.94 97 ALA A C 1
ATOM 688 O O . ALA A 1 97 ? 9.977 -2.631 -3.809 1 98.94 97 ALA A O 1
ATOM 689 N N . VAL A 1 98 ? 8.773 -3.77 -5.344 1 98.94 98 VAL A N 1
ATOM 690 C CA . VAL A 1 98 ? 9.172 -2.963 -6.496 1 98.94 98 VAL A CA 1
ATOM 691 C C . VAL A 1 98 ? 7.965 -2.746 -7.41 1 98.94 98 VAL A C 1
ATOM 693 O O . VAL A 1 98 ? 7.051 -3.57 -7.449 1 98.94 98 VAL A O 1
ATOM 696 N N . ALA A 1 99 ? 7.969 -1.666 -8.078 1 98.75 99 ALA A N 1
ATOM 697 C CA . ALA A 1 99 ? 6.898 -1.386 -9.031 1 98.75 99 ALA A CA 1
ATOM 698 C C . ALA A 1 99 ? 7.438 -0.669 -10.266 1 98.75 99 ALA A C 1
ATOM 700 O O . ALA A 1 99 ? 8.344 0.161 -10.164 1 98.75 99 ALA A O 1
ATOM 701 N N . GLY A 1 100 ? 6.875 -1.055 -11.367 1 97.62 100 GLY A N 1
ATOM 702 C CA . GLY A 1 100 ? 7.191 -0.381 -12.617 1 97.62 100 GLY A CA 1
ATOM 703 C C . GLY A 1 100 ? 8.578 -0.709 -13.141 1 97.62 100 GLY A C 1
ATOM 704 O O . GLY A 1 100 ? 9.203 0.114 -13.812 1 97.62 100 GLY A O 1
ATOM 705 N N . VAL A 1 101 ? 9.133 -1.812 -12.812 1 98.38 101 VAL A N 1
ATOM 706 C CA . VAL A 1 101 ? 10.453 -2.168 -13.328 1 98.38 101 VAL A CA 1
ATOM 707 C C . VAL A 1 101 ? 10.305 -2.795 -14.719 1 98.38 101 VAL A C 1
ATOM 709 O O . VAL A 1 101 ? 9.32 -3.482 -14.992 1 98.38 101 VAL A O 1
ATOM 712 N N . ARG A 1 102 ? 11.344 -2.613 -15.539 1 97.88 102 ARG A N 1
ATOM 713 C CA . ARG A 1 102 ? 11.195 -2.961 -16.953 1 97.88 102 ARG A CA 1
ATOM 714 C C . ARG A 1 102 ? 12.297 -3.906 -17.406 1 97.88 102 ARG A C 1
ATOM 716 O O . ARG A 1 102 ? 12.172 -4.562 -18.438 1 97.88 102 ARG A O 1
ATOM 723 N N . HIS A 1 103 ? 13.328 -4.012 -16.609 1 98.62 103 HIS A N 1
ATOM 724 C CA . HIS A 1 103 ? 14.5 -4.703 -17.141 1 98.62 103 HIS A CA 1
ATOM 725 C C . HIS A 1 103 ? 15.039 -5.719 -16.141 1 98.62 103 HIS A C 1
ATOM 727 O O . HIS A 1 103 ? 16.25 -5.977 -16.109 1 98.62 103 HIS A O 1
ATOM 733 N N . ILE A 1 104 ? 14.227 -6.199 -15.289 1 98.62 104 ILE A N 1
ATOM 734 C CA . ILE A 1 104 ? 14.617 -7.191 -14.297 1 98.62 104 ILE A CA 1
ATOM 735 C C . ILE A 1 104 ? 13.922 -8.516 -14.586 1 98.62 104 ILE A C 1
ATOM 737 O O . ILE A 1 104 ? 12.695 -8.609 -14.516 1 98.62 104 ILE A O 1
ATOM 741 N N . LYS A 1 105 ? 14.664 -9.531 -14.844 1 98.5 105 LYS A N 1
ATOM 742 C CA . LYS A 1 105 ? 14.117 -10.82 -15.25 1 98.5 105 LYS A CA 1
ATOM 743 C C . LYS A 1 105 ? 13.148 -11.367 -14.203 1 98.5 105 LYS A C 1
ATOM 745 O O . LYS A 1 105 ? 12.086 -11.883 -14.547 1 98.5 105 LYS A O 1
ATOM 750 N N . ASN A 1 106 ? 13.578 -11.289 -12.945 1 98.81 106 ASN A N 1
ATOM 751 C CA . ASN A 1 106 ? 12.773 -11.781 -11.828 1 98.81 106 ASN A CA 1
ATOM 752 C C . ASN A 1 106 ? 12.523 -10.68 -10.797 1 98.81 106 ASN A C 1
ATOM 754 O O . ASN A 1 106 ? 13.227 -10.602 -9.789 1 98.81 106 ASN A O 1
ATOM 758 N N . PRO A 1 107 ? 11.438 -9.945 -10.977 1 98.81 107 PRO A N 1
ATOM 759 C CA . PRO A 1 107 ? 11.133 -8.852 -10.055 1 98.81 107 PRO A CA 1
ATOM 760 C C . PRO A 1 107 ? 11 -9.32 -8.602 1 98.81 107 PRO A C 1
ATOM 762 O O . PRO A 1 107 ? 11.312 -8.562 -7.68 1 98.81 107 PRO A O 1
ATOM 765 N N . ILE A 1 108 ? 10.617 -10.562 -8.375 1 98.94 108 ILE A N 1
ATOM 766 C CA . ILE A 1 108 ? 10.414 -11.047 -7.016 1 98.94 108 ILE A CA 1
ATOM 767 C C . ILE A 1 108 ? 11.758 -11.133 -6.289 1 98.94 108 ILE A C 1
ATOM 769 O O . ILE A 1 108 ? 11.828 -10.898 -5.078 1 98.94 108 ILE A O 1
ATOM 773 N N . GLU A 1 109 ? 12.781 -11.461 -6.996 1 98.88 109 GLU A N 1
ATOM 774 C CA . GLU A 1 109 ? 14.109 -11.461 -6.406 1 98.88 109 GLU A CA 1
ATOM 775 C C . GLU A 1 109 ? 14.539 -10.047 -6.012 1 98.88 109 GLU A C 1
ATOM 777 O O . GLU A 1 109 ? 15.172 -9.852 -4.973 1 98.88 109 GLU A O 1
ATOM 782 N N . LEU A 1 110 ? 14.227 -9.148 -6.879 1 98.94 110 LEU A N 1
ATOM 783 C CA . LEU A 1 110 ? 14.555 -7.762 -6.57 1 98.94 110 LEU A CA 1
ATOM 784 C C . LEU A 1 110 ? 13.773 -7.277 -5.355 1 98.94 110 LEU A C 1
ATOM 786 O O . LEU A 1 110 ? 14.32 -6.562 -4.508 1 98.94 110 LEU A O 1
ATOM 790 N N . ALA A 1 111 ? 12.523 -7.641 -5.27 1 98.94 111 ALA A N 1
ATOM 791 C CA . ALA A 1 111 ? 11.734 -7.285 -4.094 1 98.94 111 ALA A CA 1
ATOM 792 C C . ALA A 1 111 ? 12.375 -7.828 -2.818 1 98.94 111 ALA A C 1
ATOM 794 O O . ALA A 1 111 ? 12.453 -7.125 -1.808 1 98.94 111 ALA A O 1
ATOM 795 N N . ARG A 1 112 ? 12.797 -9.062 -2.875 1 98.94 112 ARG A N 1
ATOM 796 C CA . ARG A 1 112 ? 13.492 -9.648 -1.735 1 98.94 112 ARG A CA 1
ATOM 797 C C . ARG A 1 112 ? 14.75 -8.859 -1.394 1 98.94 112 ARG A C 1
ATOM 799 O O . ARG A 1 112 ? 15.047 -8.641 -0.219 1 98.94 112 ARG A O 1
ATOM 806 N N . ASP A 1 113 ? 15.484 -8.445 -2.385 1 98.88 113 ASP A N 1
ATOM 807 C CA . ASP A 1 113 ? 16.719 -7.703 -2.139 1 98.88 113 ASP A CA 1
ATOM 808 C C . ASP A 1 113 ? 16.406 -6.332 -1.534 1 98.88 113 ASP A C 1
ATOM 810 O O . ASP A 1 113 ? 17.188 -5.828 -0.712 1 98.88 113 ASP A O 1
ATOM 814 N N . VAL A 1 114 ? 15.312 -5.699 -1.972 1 98.88 114 VAL A N 1
ATOM 815 C CA . VAL A 1 114 ? 14.906 -4.453 -1.335 1 98.88 114 VAL A CA 1
ATOM 816 C C . VAL A 1 114 ? 14.688 -4.684 0.159 1 98.88 114 VAL A C 1
ATOM 818 O O . VAL A 1 114 ? 15.125 -3.885 0.988 1 98.88 114 VAL A O 1
ATOM 821 N N . MET A 1 115 ? 14.086 -5.719 0.501 1 98.81 115 MET A N 1
ATOM 822 C CA . MET A 1 115 ? 13.789 -6.074 1.888 1 98.81 115 MET A CA 1
ATOM 823 C C . MET A 1 115 ? 15.078 -6.293 2.676 1 98.81 115 MET A C 1
ATOM 825 O O . MET A 1 115 ? 15.195 -5.848 3.818 1 98.81 115 MET A O 1
ATOM 829 N N . GLN A 1 116 ? 16.031 -6.91 2.053 1 98.56 116 GLN A N 1
ATOM 830 C CA . GLN A 1 116 ? 17.188 -7.418 2.795 1 98.56 116 GLN A CA 1
ATOM 831 C C . GLN A 1 116 ? 18.359 -6.449 2.723 1 98.56 116 GLN A C 1
ATOM 833 O O . GLN A 1 116 ? 19.203 -6.418 3.621 1 98.56 116 GLN A O 1
ATOM 838 N N . LYS A 1 117 ? 18.391 -5.688 1.64 1 98.38 117 LYS A N 1
ATOM 839 C CA . LYS A 1 117 ? 19.641 -4.965 1.376 1 98.38 117 LYS A CA 1
ATOM 840 C C . LYS A 1 117 ? 19.406 -3.457 1.351 1 98.38 117 LYS A C 1
ATOM 842 O O . LYS A 1 117 ? 20.297 -2.691 0.987 1 98.38 117 LYS A O 1
ATOM 847 N N . SER A 1 118 ? 18.234 -3.002 1.717 1 97.19 118 SER A N 1
ATOM 848 C CA . SER A 1 118 ? 17.969 -1.569 1.809 1 97.19 118 SER A CA 1
ATOM 849 C C . SER A 1 118 ? 17.25 -1.224 3.105 1 97.19 118 SER A C 1
ATOM 851 O O . SER A 1 118 ? 16.906 -2.113 3.885 1 97.19 118 SER A O 1
ATOM 853 N N . ASN A 1 119 ? 17.094 0.112 3.312 1 95 119 ASN A N 1
ATOM 854 C CA . ASN A 1 119 ? 16.328 0.595 4.449 1 95 119 ASN A CA 1
ATOM 855 C C . ASN A 1 119 ? 14.898 0.958 4.043 1 95 119 ASN A C 1
ATOM 857 O O . ASN A 1 119 ? 14.211 1.685 4.758 1 95 119 ASN A O 1
ATOM 861 N N . HIS A 1 120 ? 14.516 0.47 2.807 1 97.56 120 HIS A N 1
ATOM 862 C CA . HIS A 1 120 ? 13.211 0.829 2.266 1 97.56 120 HIS A CA 1
ATOM 863 C C . HIS A 1 120 ? 12.32 -0.4 2.109 1 97.56 120 HIS A C 1
ATOM 865 O O . HIS A 1 120 ? 12.773 -1.529 2.303 1 97.56 120 HIS A O 1
ATOM 871 N N . VAL A 1 121 ? 11.031 -0.117 1.787 1 98.75 121 VAL A N 1
ATOM 872 C CA . VAL A 1 121 ? 10.102 -1.213 1.524 1 98.75 121 VAL A CA 1
ATOM 873 C C . VAL A 1 121 ? 9.688 -1.197 0.055 1 98.75 121 VAL A C 1
ATOM 875 O O . VAL A 1 121 ? 9.625 -2.248 -0.589 1 98.75 121 VAL A O 1
ATOM 878 N N . LEU A 1 122 ? 9.477 -0.072 -0.53 1 98.88 122 LEU A N 1
ATOM 879 C CA . LEU A 1 122 ? 8.961 0.025 -1.892 1 98.88 122 LEU A CA 1
ATOM 880 C C . LEU A 1 122 ? 9.805 0.981 -2.725 1 98.88 122 LEU A C 1
ATOM 882 O O . LEU A 1 122 ? 9.938 2.16 -2.387 1 98.88 122 LEU A O 1
ATOM 886 N N . LEU A 1 123 ? 10.391 0.451 -3.795 1 98.75 123 LEU A N 1
ATOM 887 C CA . LEU A 1 123 ? 11.125 1.231 -4.785 1 98.75 123 LEU A CA 1
ATOM 888 C C . LEU A 1 123 ? 10.445 1.149 -6.152 1 98.75 123 LEU A C 1
ATOM 890 O O . LEU A 1 123 ? 9.914 0.102 -6.52 1 98.75 123 LEU A O 1
ATOM 894 N N . VAL A 1 124 ? 10.555 2.26 -6.953 1 98.5 124 VAL A N 1
ATOM 895 C CA . VAL A 1 124 ? 9.75 2.248 -8.172 1 98.5 124 VAL A CA 1
ATOM 896 C C . VAL A 1 124 ? 10.594 2.707 -9.352 1 98.5 124 VAL A C 1
ATOM 898 O O . VAL A 1 124 ? 11.578 3.432 -9.18 1 98.5 124 VAL A O 1
ATOM 901 N N . GLY A 1 125 ? 10.227 2.23 -10.492 1 97.06 125 GLY A N 1
ATOM 902 C CA . GLY A 1 125 ? 10.703 2.736 -11.766 1 97.06 125 GLY A CA 1
ATOM 903 C C . GLY A 1 125 ? 12.211 2.666 -11.906 1 97.06 125 GLY A C 1
ATOM 904 O O . GLY A 1 125 ? 12.828 1.655 -11.562 1 97.06 125 GLY A O 1
ATOM 905 N N . GLU A 1 126 ? 12.75 3.764 -12.438 1 96.62 126 GLU A N 1
ATOM 906 C CA . GLU A 1 126 ? 14.18 3.842 -12.711 1 96.62 126 GLU A CA 1
ATOM 907 C C . GLU A 1 126 ? 14.992 3.754 -11.422 1 96.62 126 GLU A C 1
ATOM 909 O O . GLU A 1 126 ? 16.094 3.205 -11.414 1 96.62 126 GLU A O 1
ATOM 914 N N . GLY A 1 127 ? 14.438 4.297 -10.422 1 97.19 127 GLY A N 1
ATOM 915 C CA . GLY A 1 127 ? 15.109 4.176 -9.141 1 97.19 127 GLY A CA 1
ATOM 916 C C . GLY A 1 127 ? 15.281 2.738 -8.688 1 97.19 127 GLY A C 1
ATOM 917 O O . GLY A 1 127 ? 16.375 2.34 -8.273 1 97.19 127 GLY A O 1
ATOM 918 N N . ALA A 1 128 ? 14.242 2.004 -8.805 1 98.44 128 ALA A N 1
ATOM 919 C CA . ALA A 1 128 ? 14.305 0.589 -8.445 1 98.44 128 ALA A CA 1
ATOM 920 C C . ALA A 1 128 ? 15.328 -0.151 -9.297 1 98.44 128 ALA A C 1
ATOM 922 O O . ALA A 1 128 ? 16.047 -1.018 -8.797 1 98.44 128 ALA A O 1
ATOM 923 N N . GLU A 1 129 ? 15.375 0.182 -10.531 1 98.5 129 GLU A N 1
ATOM 924 C CA . GLU A 1 129 ? 16.328 -0.479 -11.422 1 98.5 129 GLU A CA 1
ATOM 925 C C . GLU A 1 129 ? 17.766 -0.082 -11.094 1 98.5 129 GLU A C 1
ATOM 927 O O . GLU A 1 129 ? 18.672 -0.911 -11.156 1 98.5 129 GLU A O 1
ATOM 932 N N . THR A 1 130 ? 17.922 1.187 -10.781 1 98.25 130 THR A N 1
ATOM 933 C CA . THR A 1 130 ? 19.25 1.608 -10.328 1 98.25 130 THR A CA 1
ATOM 934 C C . THR A 1 130 ? 19.688 0.785 -9.125 1 98.25 130 THR A C 1
ATOM 936 O O . THR A 1 130 ? 20.812 0.281 -9.094 1 98.25 130 THR A O 1
ATOM 939 N N . PHE A 1 131 ? 18.875 0.651 -8.156 1 98.62 131 PHE A N 1
ATOM 940 C CA . PHE A 1 131 ? 19.156 -0.187 -6.996 1 98.62 131 PHE A CA 1
ATOM 941 C C . PHE A 1 131 ? 19.516 -1.605 -7.43 1 98.62 131 PHE A C 1
ATOM 943 O O . PHE A 1 131 ? 20.469 -2.199 -6.914 1 98.62 131 PHE A O 1
ATOM 950 N N . ALA A 1 132 ? 18.719 -2.146 -8.328 1 98.81 132 ALA A N 1
ATOM 951 C CA . ALA A 1 132 ? 18.922 -3.506 -8.82 1 98.81 132 ALA A CA 1
ATOM 952 C C . ALA A 1 132 ? 20.328 -3.686 -9.383 1 98.81 132 ALA A C 1
ATOM 954 O O . ALA A 1 132 ? 21.031 -4.629 -9.016 1 98.81 132 ALA A O 1
ATOM 955 N N . PHE A 1 133 ? 20.688 -2.766 -10.227 1 98.44 133 PHE A N 1
ATOM 956 C CA . PHE A 1 133 ? 21.969 -2.896 -10.906 1 98.44 133 PHE A CA 1
ATOM 957 C C . PHE A 1 133 ? 23.125 -2.684 -9.93 1 98.44 133 PHE A C 1
ATOM 959 O O . PHE A 1 133 ? 24.156 -3.346 -10.031 1 98.44 133 PHE A O 1
ATOM 966 N N . GLU A 1 134 ? 22.922 -1.801 -8.961 1 98.12 134 GLU A N 1
ATOM 967 C CA . GLU A 1 134 ? 23.922 -1.607 -7.918 1 98.12 134 GLU A CA 1
ATOM 968 C C . GLU A 1 134 ? 24.062 -2.857 -7.055 1 98.12 134 GLU A C 1
ATOM 970 O O . GLU A 1 134 ? 25.094 -3.055 -6.406 1 98.12 134 GLU A O 1
ATOM 975 N N . ASN A 1 135 ? 23.062 -3.699 -7.043 1 98.12 135 ASN A N 1
ATOM 976 C CA . ASN A 1 135 ? 23.094 -4.902 -6.219 1 98.12 135 ASN A CA 1
ATOM 977 C C . ASN A 1 135 ? 23.281 -6.156 -7.07 1 98.12 135 ASN A C 1
ATOM 979 O O . ASN A 1 135 ? 22.891 -7.254 -6.66 1 98.12 135 ASN A O 1
ATOM 983 N N . GLY A 1 136 ? 23.688 -6.043 -8.281 1 98.12 136 GLY A N 1
ATOM 984 C CA . GLY A 1 136 ? 24.219 -7.152 -9.062 1 98.12 136 GLY A CA 1
ATOM 985 C C . GLY A 1 136 ? 23.188 -7.797 -9.961 1 98.12 136 GLY A C 1
ATOM 986 O O . GLY A 1 136 ? 23.453 -8.82 -10.602 1 98.12 136 GLY A O 1
ATOM 987 N N . HIS A 1 137 ? 21.984 -7.27 -10.031 1 98.31 137 HIS A N 1
ATOM 988 C CA . HIS A 1 137 ? 21.031 -7.805 -10.984 1 98.31 137 HIS A CA 1
ATOM 989 C C . HIS A 1 137 ? 21.453 -7.52 -12.422 1 98.31 137 HIS A C 1
ATOM 991 O O . HIS A 1 137 ? 22.016 -6.465 -12.703 1 98.31 137 HIS A O 1
ATOM 997 N N . GLN A 1 138 ? 21.094 -8.43 -13.289 1 97.94 138 GLN A N 1
ATOM 998 C CA . GLN A 1 138 ? 21.469 -8.289 -14.688 1 97.94 138 GLN A CA 1
ATOM 999 C C . GLN A 1 138 ? 20.391 -7.574 -15.484 1 97.94 138 GLN A C 1
ATOM 1001 O O . GLN A 1 138 ? 19.203 -7.805 -15.266 1 97.94 138 GLN A O 1
ATOM 1006 N N . TYR A 1 139 ? 20.859 -6.715 -16.344 1 97.75 139 TYR A N 1
ATOM 1007 C CA . TYR A 1 139 ? 19.953 -6.035 -17.25 1 97.75 139 TYR A CA 1
ATOM 1008 C C . TYR A 1 139 ? 19.328 -7.02 -18.234 1 97.75 139 TYR A C 1
ATOM 1010 O O . TYR A 1 139 ? 20.047 -7.789 -18.891 1 97.75 139 TYR A O 1
ATOM 1018 N N . THR A 1 140 ? 18.062 -7.02 -18.312 1 98.12 140 THR A N 1
ATOM 1019 C CA . THR A 1 140 ? 17.328 -7.852 -19.25 1 98.12 140 THR A CA 1
ATOM 1020 C C . THR A 1 140 ? 16.562 -6.984 -20.25 1 98.12 140 THR A C 1
ATOM 1022 O O . THR A 1 140 ? 15.781 -6.117 -19.859 1 98.12 140 THR A O 1
ATOM 1025 N N . GLU A 1 141 ? 16.734 -7.262 -21.531 1 97.25 141 GLU A N 1
ATOM 1026 C CA . GLU A 1 141 ? 16.062 -6.492 -22.578 1 97.25 141 GLU A CA 1
ATOM 1027 C C . GLU A 1 141 ? 14.562 -6.785 -22.594 1 97.25 141 GLU A C 1
ATOM 1029 O O . GLU A 1 141 ? 14.141 -7.898 -22.266 1 97.25 141 GLU A O 1
ATOM 1034 N N . GLN A 1 142 ? 13.836 -5.887 -23.078 1 96.44 142 GLN A N 1
ATOM 1035 C CA . GLN A 1 142 ? 12.383 -5.973 -23.141 1 96.44 142 GLN A CA 1
ATOM 1036 C C . GLN A 1 142 ? 11.93 -7.152 -24 1 96.44 142 GLN A C 1
ATOM 1038 O O . GLN A 1 142 ? 10.883 -7.742 -23.75 1 96.44 142 GLN A O 1
ATOM 1043 N N . ASP A 1 143 ? 12.68 -7.531 -24.938 1 95.81 143 ASP A N 1
ATOM 1044 C CA . ASP A 1 143 ? 12.336 -8.617 -25.844 1 95.81 143 ASP A CA 1
ATOM 1045 C C . ASP A 1 143 ? 12.172 -9.938 -25.094 1 95.81 143 ASP A C 1
ATOM 1047 O O . ASP A 1 143 ? 11.406 -10.805 -25.516 1 95.81 143 ASP A O 1
ATOM 1051 N N . TYR A 1 144 ? 12.883 -10.031 -24.016 1 96.88 144 TYR A N 1
ATOM 1052 C CA . TYR A 1 144 ? 12.773 -11.25 -23.219 1 96.88 144 TYR A CA 1
ATOM 1053 C C . TYR A 1 144 ? 11.352 -11.453 -22.719 1 96.88 144 TYR A C 1
ATOM 1055 O O . TYR A 1 144 ? 10.852 -12.578 -22.672 1 96.88 144 TYR A O 1
ATOM 1063 N N . PHE A 1 145 ? 10.742 -10.391 -22.359 1 96.75 145 PHE A N 1
ATOM 1064 C CA . PHE A 1 145 ? 9.445 -10.438 -21.703 1 96.75 145 PHE A CA 1
ATOM 1065 C C . PHE A 1 145 ? 8.328 -10.562 -22.719 1 96.75 145 PHE A C 1
ATOM 1067 O O . PHE A 1 145 ? 7.23 -11.031 -22.406 1 96.75 145 PHE A O 1
ATOM 1074 N N . PHE A 1 146 ? 8.594 -10.195 -23.875 1 93 146 PHE A N 1
ATOM 1075 C CA . PHE A 1 146 ? 7.605 -10.062 -24.938 1 93 146 PHE A CA 1
ATOM 1076 C C . PHE A 1 146 ? 7.207 -11.43 -25.484 1 93 146 PHE A C 1
ATOM 1078 O O . PHE A 1 146 ? 8.055 -12.297 -25.688 1 93 146 PHE A O 1
ATOM 1085 N N . THR A 1 147 ? 5.867 -11.578 -25.688 1 91.88 147 THR A N 1
ATOM 1086 C CA . THR A 1 147 ? 5.324 -12.711 -26.422 1 91.88 147 THR A CA 1
ATOM 1087 C C . THR A 1 147 ? 4.312 -12.25 -27.469 1 91.88 147 THR A C 1
ATOM 1089 O O . THR A 1 147 ? 3.637 -11.234 -27.281 1 91.88 147 THR A O 1
ATOM 1092 N N . ASP A 1 148 ? 4.176 -13.016 -28.531 1 91 148 ASP A N 1
ATOM 1093 C CA . ASP A 1 148 ? 3.223 -12.695 -29.578 1 91 148 ASP A CA 1
ATOM 1094 C C . ASP A 1 148 ? 1.796 -12.656 -29.047 1 91 148 ASP A C 1
ATOM 1096 O O . ASP A 1 148 ? 1.005 -11.789 -29.422 1 91 148 ASP A O 1
ATOM 1100 N N . ARG A 1 149 ? 1.591 -13.523 -28.219 1 86.5 149 ARG A N 1
ATOM 1101 C CA . ARG A 1 149 ? 0.26 -13.625 -27.625 1 86.5 149 ARG A CA 1
ATOM 1102 C C . ARG A 1 149 ? -0.127 -12.328 -26.922 1 86.5 149 ARG A C 1
ATOM 1104 O O . ARG A 1 149 ? -1.24 -11.828 -27.094 1 86.5 149 ARG A O 1
ATOM 1111 N N . ARG A 1 150 ? 0.743 -11.805 -26.156 1 89.69 150 ARG A N 1
ATOM 1112 C CA . ARG A 1 150 ? 0.452 -10.609 -25.375 1 89.69 150 ARG A CA 1
ATOM 1113 C C . ARG A 1 150 ? 0.357 -9.375 -26.266 1 89.69 150 ARG A C 1
ATOM 1115 O O . ARG A 1 150 ? -0.421 -8.461 -26 1 89.69 150 ARG A O 1
ATOM 1122 N N . TYR A 1 151 ? 1.115 -9.383 -27.266 1 90.75 151 TYR A N 1
ATOM 1123 C CA . TYR A 1 151 ? 1.02 -8.281 -28.219 1 90.75 151 TYR A CA 1
ATOM 1124 C C . TYR A 1 151 ? -0.33 -8.289 -28.922 1 90.75 151 TYR A C 1
ATOM 1126 O O . TYR A 1 151 ? -0.962 -7.242 -29.078 1 90.75 151 TYR A O 1
ATOM 1134 N N . GLU A 1 152 ? -0.755 -9.414 -29.344 1 88.5 152 GLU A N 1
ATOM 1135 C CA . GLU A 1 152 ? -2.059 -9.547 -30 1 88.5 152 GLU A CA 1
ATOM 1136 C C . GLU A 1 152 ? -3.184 -9.117 -29.062 1 88.5 152 GLU A C 1
ATOM 1138 O O . GLU A 1 152 ? -4.156 -8.492 -29.5 1 88.5 152 GLU A O 1
ATOM 1143 N N . GLN A 1 153 ? -3.002 -9.5 -27.859 1 85.94 153 GLN A N 1
ATOM 1144 C CA . GLN A 1 153 ? -3.975 -9.086 -26.844 1 85.94 153 GLN A CA 1
ATOM 1145 C C . GLN A 1 153 ? -4.055 -7.562 -26.75 1 85.94 153 GLN A C 1
ATOM 1147 O O . GLN A 1 153 ? -5.148 -7 -26.641 1 85.94 153 GLN A O 1
ATOM 1152 N N . LEU A 1 154 ? -2.982 -6.934 -26.734 1 88.75 154 LEU A N 1
ATOM 1153 C CA . LEU A 1 154 ? -2.936 -5.477 -26.656 1 88.75 154 LEU A CA 1
ATOM 1154 C C . LEU A 1 154 ? -3.635 -4.855 -27.859 1 88.75 154 LEU A C 1
ATOM 1156 O O . LEU A 1 154 ? -4.441 -3.934 -27.719 1 88.75 154 LEU A O 1
ATOM 1160 N N . ILE A 1 155 ? -3.33 -5.332 -29.047 1 89.25 155 ILE A N 1
ATOM 1161 C CA . ILE A 1 155 ? -3.895 -4.801 -30.281 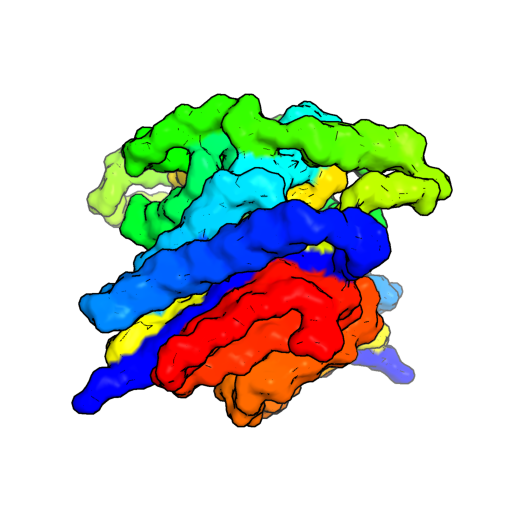1 89.25 155 ILE A CA 1
ATOM 1162 C C . ILE A 1 155 ? -5.414 -4.973 -30.281 1 89.25 155 ILE A C 1
ATOM 1164 O O . ILE A 1 155 ? -6.152 -4.055 -30.641 1 89.25 155 ILE A O 1
ATOM 1168 N N . SER A 1 156 ? -5.82 -6.074 -29.875 1 84 156 SER A N 1
ATOM 1169 C CA . SER A 1 156 ? -7.254 -6.355 -29.797 1 84 156 SER A CA 1
ATOM 1170 C C . SER A 1 156 ? -7.953 -5.402 -28.828 1 84 156 SER A C 1
ATOM 1172 O O . SER A 1 156 ? -9.055 -4.93 -29.109 1 84 156 SER A O 1
ATOM 1174 N N . MET A 1 157 ? -7.34 -5.215 -27.75 1 82.94 157 MET A N 1
ATOM 1175 C CA . MET A 1 157 ? -7.914 -4.324 -26.734 1 82.94 157 MET A CA 1
ATOM 1176 C C . MET A 1 157 ? -7.988 -2.893 -27.25 1 82.94 157 MET A C 1
ATOM 1178 O O . MET A 1 157 ? -8.945 -2.174 -26.969 1 82.94 157 MET A O 1
ATOM 1182 N N . ARG A 1 158 ? -7.02 -2.479 -27.906 1 83.31 158 ARG A N 1
ATOM 1183 C CA . ARG A 1 158 ? -6.996 -1.127 -28.469 1 83.31 158 ARG A CA 1
ATOM 1184 C C . ARG A 1 158 ? -8.094 -0.937 -29.5 1 83.31 158 ARG A C 1
ATOM 1186 O O . ARG A 1 158 ? -8.688 0.139 -29.594 1 83.31 158 ARG A O 1
ATOM 1193 N N . GLU A 1 159 ? -8.164 -1.859 -30.422 1 77.31 159 GLU A N 1
ATOM 1194 C CA . GLU A 1 159 ? -9.164 -1.795 -31.484 1 77.31 159 GLU A CA 1
ATOM 1195 C C . GLU A 1 159 ? -10.578 -1.823 -30.906 1 77.31 159 GLU A C 1
ATOM 1197 O O . GLU A 1 159 ? -11.477 -1.158 -31.438 1 77.31 159 GLU A O 1
ATOM 1202 N N . LYS A 1 160 ? -10.734 -2.902 -30.188 1 62.47 160 LYS A N 1
ATOM 1203 C CA . LYS A 1 160 ? -12.07 -3.002 -29.609 1 62.47 160 LYS A CA 1
ATOM 1204 C C . LYS A 1 160 ? -12.414 -1.757 -28.797 1 62.47 160 LYS A C 1
ATOM 1206 O O . LYS A 1 160 ? -13.586 -1.487 -28.531 1 62.47 160 LYS A O 1
ATOM 1211 N N . GLY A 1 161 ? -11.781 -0.771 -29 1 51.78 161 GLY A N 1
ATOM 1212 C CA . GLY A 1 161 ? -12.25 0.307 -28.141 1 51.78 161 GLY A CA 1
ATOM 1213 C C . GLY A 1 161 ? -12.992 -0.186 -26.906 1 51.78 161 GLY A C 1
ATOM 1214 O O . GLY A 1 161 ? -13 -1.386 -26.625 1 51.78 161 GLY A O 1
ATOM 1215 N N . GLU A 1 162 ? -13.672 0.703 -25.812 1 43.56 162 GLU A N 1
ATOM 1216 C CA . GLU A 1 162 ? -14.578 0.253 -24.766 1 43.56 162 GLU A CA 1
ATOM 1217 C C . GLU A 1 162 ? -15.57 -0.779 -25.297 1 43.56 162 GLU A C 1
ATOM 1219 O O . GLU A 1 162 ? -16.375 -1.333 -24.531 1 43.56 162 GLU A O 1
ATOM 1224 N N . PHE A 1 163 ? -15.859 -0.869 -26.516 1 31.23 163 PHE A N 1
ATOM 1225 C CA . PHE A 1 163 ? -17.062 -1.492 -27.047 1 31.23 163 PHE A CA 1
ATOM 1226 C C . PHE A 1 163 ? -16.812 -2.953 -27.406 1 31.23 163 PHE A C 1
ATOM 1228 O O . PHE A 1 163 ? -17.75 -3.727 -27.578 1 31.23 163 PHE A O 1
ATOM 1235 N N . ALA A 1 164 ? -15.891 -3.262 -28.141 1 36.62 164 ALA A N 1
ATOM 1236 C CA . ALA A 1 164 ? -16.016 -4.547 -28.828 1 36.62 164 ALA A CA 1
ATOM 1237 C C . ALA A 1 164 ? -15.711 -5.703 -27.875 1 36.62 164 ALA A C 1
ATOM 1239 O O . ALA A 1 164 ? -14.562 -5.895 -27.469 1 36.62 164 ALA A O 1
ATOM 1240 N N . LEU A 1 165 ? -16.422 -6.094 -27.031 1 37.62 165 LEU A N 1
ATOM 1241 C CA . LEU A 1 165 ? -16.516 -7.375 -26.328 1 37.62 165 LEU A CA 1
ATOM 1242 C C . LEU A 1 165 ? -16.203 -8.531 -27.281 1 37.62 165 LEU A C 1
ATOM 1244 O O . LEU A 1 165 ? -16.562 -9.672 -27.016 1 37.62 165 LEU A O 1
ATOM 1248 N N . SER A 1 166 ? -15.992 -8.344 -28.547 1 36.19 166 SER A N 1
ATOM 1249 C CA . SER A 1 166 ? -15.992 -9.562 -29.359 1 36.19 166 SER A CA 1
ATOM 1250 C C . SER A 1 166 ? -15.055 -10.609 -28.781 1 36.19 166 SER A C 1
ATOM 1252 O O . SER A 1 166 ? -14.336 -10.352 -27.812 1 36.19 166 SER A O 1
ATOM 1254 N N . GLU A 1 167 ? -14.344 -11.617 -29.781 1 41.84 167 GLU A N 1
ATOM 1255 C CA . GLU A 1 167 ? -13.844 -12.984 -29.672 1 41.84 167 GLU A CA 1
ATOM 1256 C C . GLU A 1 167 ? -12.477 -13.031 -29 1 41.84 167 GLU A C 1
ATOM 1258 O O . GLU A 1 167 ? -11.492 -12.531 -29.562 1 41.84 167 GLU A O 1
ATOM 1263 N N . SER A 1 168 ? -12.383 -13.008 -27.719 1 54.19 168 SER A N 1
ATOM 1264 C CA . SER A 1 168 ? -11.172 -13.398 -27 1 54.19 168 SER A CA 1
ATOM 1265 C C . SER A 1 168 ? -10.547 -14.648 -27.609 1 54.19 168 SER A C 1
ATOM 1267 O O . SER A 1 168 ? -11.234 -15.633 -27.859 1 54.19 168 SER A O 1
ATOM 1269 N N . ARG A 1 169 ? -9.305 -14.578 -28.219 1 59 169 ARG A N 1
ATOM 1270 C CA . ARG A 1 169 ? -8.617 -15.664 -28.891 1 59 169 ARG A CA 1
ATOM 1271 C C . ARG A 1 169 ? -8.055 -16.672 -27.906 1 59 169 ARG A C 1
ATOM 1273 O O . ARG A 1 169 ? -7.965 -17.859 -28.203 1 59 169 ARG A O 1
ATOM 1280 N N . TYR A 1 170 ? -7.848 -16.172 -26.75 1 67.5 170 TYR A N 1
ATOM 1281 C CA . TYR A 1 170 ? -7.25 -17.094 -25.781 1 67.5 170 TYR A CA 1
ATOM 1282 C C . TYR A 1 170 ? -8.172 -17.312 -24.578 1 67.5 170 TYR A C 1
ATOM 1284 O O . TYR A 1 170 ? -8.898 -16.391 -24.188 1 67.5 170 TYR A O 1
ATOM 1292 N N . PRO A 1 171 ? -8.109 -18.406 -24.016 1 64.19 171 PRO A N 1
ATOM 1293 C CA . PRO A 1 171 ? -9.062 -18.781 -22.969 1 64.19 171 PRO A CA 1
ATOM 1294 C C . PRO A 1 171 ? -8.992 -17.875 -21.75 1 64.19 171 PRO A C 1
ATOM 1296 O O . PRO A 1 171 ? -9.969 -17.75 -21.016 1 64.19 171 PRO A O 1
ATOM 1299 N N . ASP A 1 172 ? -7.863 -17.188 -21.562 1 66.81 172 ASP A N 1
ATOM 1300 C CA . ASP A 1 172 ? -7.668 -16.438 -20.328 1 66.81 172 ASP A CA 1
ATOM 1301 C C . ASP A 1 172 ? -7.414 -14.961 -20.594 1 66.81 172 ASP A C 1
ATOM 1303 O O . ASP A 1 172 ? -6.711 -14.297 -19.844 1 66.81 172 ASP A O 1
ATOM 1307 N N . ASP A 1 173 ? -8.062 -14.492 -21.578 1 65.38 173 ASP A N 1
ATOM 1308 C CA . ASP A 1 173 ? -7.859 -13.094 -21.938 1 65.38 173 ASP A CA 1
ATOM 1309 C C . ASP A 1 173 ? -8.523 -12.172 -20.922 1 65.38 173 ASP A C 1
ATOM 1311 O O . ASP A 1 173 ? -8.141 -11 -20.797 1 65.38 173 ASP A O 1
ATOM 1315 N N . ARG A 1 174 ? -9.445 -12.68 -20.25 1 62.75 174 ARG A N 1
ATOM 1316 C CA . ARG A 1 174 ? -10.133 -11.852 -19.266 1 62.75 174 ARG A CA 1
ATOM 1317 C C . ARG A 1 174 ? -9.664 -12.18 -17.859 1 62.75 174 ARG A C 1
ATOM 1319 O O . ARG A 1 174 ? -10.375 -11.906 -16.891 1 62.75 174 ARG A O 1
ATOM 1326 N N . LYS A 1 175 ? -8.5 -12.812 -17.906 1 63.41 175 LYS A N 1
ATOM 1327 C CA . LYS A 1 175 ? -7.879 -13.156 -16.625 1 63.41 175 LYS A CA 1
ATOM 1328 C C . LYS A 1 175 ? -7.035 -12.008 -16.094 1 63.41 175 LYS A C 1
ATOM 1330 O O . LYS A 1 175 ? -6.453 -11.242 -16.875 1 63.41 175 LYS A O 1
ATOM 1335 N N . HIS A 1 176 ? -7.191 -11.906 -14.773 1 68.19 176 HIS A N 1
ATOM 1336 C CA . HIS A 1 176 ? -6.285 -10.992 -14.086 1 68.19 176 HIS A CA 1
ATOM 1337 C C . HIS A 1 176 ? -4.918 -11.633 -13.875 1 68.19 176 HIS A C 1
ATOM 1339 O O . HIS A 1 176 ? -4.812 -12.852 -13.758 1 68.19 176 HIS A O 1
ATOM 1345 N N . GLY A 1 177 ? -3.818 -10.922 -14.242 1 76.81 177 GLY A N 1
ATOM 1346 C CA . GLY A 1 177 ? -2.586 -11.688 -14.289 1 76.81 177 GLY A CA 1
ATOM 1347 C C . GLY A 1 177 ? -1.587 -11.281 -13.227 1 76.81 177 GLY A C 1
ATOM 1348 O O . GLY A 1 177 ? -1.156 -10.125 -13.18 1 76.81 177 GLY A O 1
ATOM 1349 N N . THR A 1 178 ? -1.536 -12.016 -12.273 1 93.56 178 THR A N 1
ATOM 1350 C CA . THR A 1 178 ? -0.639 -11.984 -11.125 1 93.56 178 THR A CA 1
ATOM 1351 C C . THR A 1 178 ? -0.262 -13.398 -10.695 1 93.56 178 THR A C 1
ATOM 1353 O O . THR A 1 178 ? -1.072 -14.32 -10.797 1 93.56 178 THR A O 1
ATOM 1356 N N . VAL A 1 179 ? 0.991 -13.602 -10.383 1 98.69 179 VAL A N 1
ATOM 1357 C CA . VAL A 1 179 ? 1.408 -14.875 -9.805 1 98.69 179 VAL A CA 1
ATOM 1358 C C . VAL A 1 179 ? 1.795 -14.68 -8.344 1 98.69 17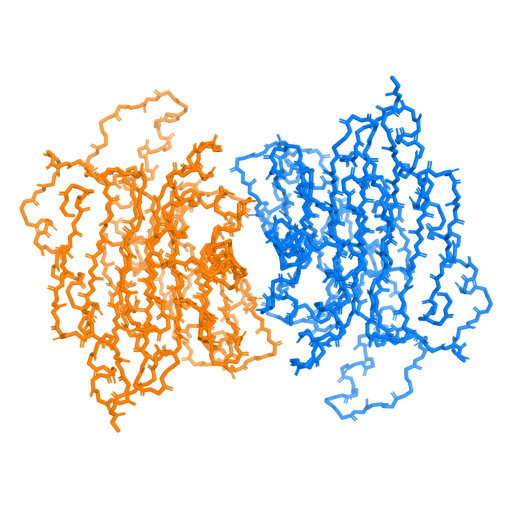9 VAL A C 1
ATOM 1360 O O . VAL A 1 179 ? 2.088 -13.555 -7.914 1 98.69 179 VAL A O 1
ATOM 1363 N N . GLY A 1 180 ? 1.746 -15.742 -7.594 1 98.88 180 GLY A N 1
ATOM 1364 C CA . GLY A 1 180 ? 2.105 -15.625 -6.188 1 98.88 180 GLY A CA 1
ATOM 1365 C C . GLY A 1 180 ? 2.381 -16.969 -5.527 1 98.88 180 GLY A C 1
ATOM 1366 O O . GLY A 1 180 ? 2.143 -18.016 -6.121 1 98.88 180 GLY A O 1
ATOM 1367 N N . ALA A 1 181 ? 2.941 -16.891 -4.344 1 99 181 ALA A N 1
ATOM 1368 C CA . ALA A 1 181 ? 3.24 -18.047 -3.518 1 99 181 ALA A CA 1
ATOM 1369 C C . ALA A 1 181 ? 3.145 -17.703 -2.033 1 99 181 ALA A C 1
ATOM 1371 O O . ALA A 1 181 ? 3.441 -16.578 -1.63 1 99 181 ALA A O 1
ATOM 1372 N N . VAL A 1 182 ? 2.732 -18.656 -1.261 1 99 182 VAL A N 1
ATOM 1373 C CA . VAL A 1 182 ? 2.746 -18.609 0.198 1 99 182 VAL A CA 1
ATOM 1374 C C . VAL A 1 182 ? 3.338 -19.906 0.751 1 99 182 VAL A C 1
ATOM 1376 O O . VAL A 1 182 ? 3.154 -20.969 0.169 1 99 182 VAL A O 1
ATOM 1379 N N . ALA A 1 183 ? 4.031 -19.781 1.896 1 99 183 ALA A N 1
ATOM 1380 C CA . ALA A 1 183 ? 4.691 -20.969 2.422 1 99 183 ALA A CA 1
ATOM 1381 C C . ALA A 1 183 ? 4.805 -20.906 3.943 1 99 183 ALA A C 1
ATOM 1383 O O . ALA A 1 183 ? 4.879 -19.828 4.52 1 99 183 ALA A O 1
ATOM 1384 N N . LEU A 1 184 ? 4.785 -22.031 4.531 1 98.94 184 LEU A N 1
ATOM 1385 C CA . LEU A 1 184 ? 5.164 -22.297 5.914 1 98.94 184 LEU A CA 1
ATOM 1386 C C . LEU A 1 184 ? 6.367 -23.234 5.977 1 98.94 184 LEU A C 1
ATOM 1388 O O . LEU A 1 184 ? 6.348 -24.328 5.398 1 98.94 184 LEU A O 1
ATOM 1392 N N . ASP A 1 185 ? 7.422 -22.797 6.715 1 98.75 185 ASP A N 1
ATOM 1393 C CA . ASP A 1 185 ? 8.602 -23.656 6.781 1 98.75 185 ASP A CA 1
ATOM 1394 C C . ASP A 1 185 ? 8.617 -24.469 8.078 1 98.75 185 ASP A C 1
ATOM 1396 O O . ASP A 1 185 ? 7.691 -24.359 8.891 1 98.75 185 ASP A O 1
ATOM 1400 N N . GLN A 1 186 ? 9.68 -25.281 8.273 1 98.25 186 GLN A N 1
ATOM 1401 C CA . GLN A 1 186 ? 9.75 -26.234 9.383 1 98.25 186 GLN A CA 1
ATOM 1402 C C . GLN A 1 186 ? 10.039 -25.516 10.703 1 98.25 186 GLN A C 1
ATOM 1404 O O . GLN A 1 186 ? 9.977 -26.125 11.773 1 98.25 186 GLN A O 1
ATOM 1409 N N . HIS A 1 187 ? 10.32 -24.266 10.664 1 97.88 187 HIS A N 1
ATOM 1410 C CA . HIS A 1 187 ? 10.594 -23.484 11.867 1 97.88 187 HIS A CA 1
ATOM 1411 C C . HIS A 1 187 ? 9.375 -22.672 12.281 1 97.88 187 HIS A C 1
ATOM 1413 O O . HIS A 1 187 ? 9.422 -21.953 13.281 1 97.88 187 HIS A O 1
ATOM 1419 N N . GLY A 1 188 ? 8.328 -22.75 11.484 1 98.25 188 GLY A N 1
ATOM 1420 C CA . GLY A 1 188 ? 7.09 -22.078 11.82 1 98.25 188 GLY A CA 1
ATOM 1421 C C . GLY A 1 188 ? 6.988 -20.688 11.227 1 98.25 188 GLY A C 1
ATOM 1422 O O . GLY A 1 188 ? 6.129 -19.891 11.617 1 98.25 188 GLY A O 1
ATOM 1423 N N . ASN A 1 189 ? 7.855 -20.406 10.273 1 98.75 189 ASN A N 1
ATOM 1424 C CA . ASN A 1 189 ? 7.84 -19.078 9.648 1 98.75 189 ASN A CA 1
ATOM 1425 C C . ASN A 1 189 ? 6.992 -19.078 8.383 1 98.75 189 ASN A C 1
ATOM 1427 O O . ASN A 1 189 ? 7.117 -19.953 7.539 1 98.75 189 ASN A O 1
ATOM 1431 N N . LEU A 1 190 ? 6.152 -18.062 8.336 1 98.94 190 LEU A N 1
ATOM 1432 C CA . LEU A 1 190 ? 5.316 -17.828 7.164 1 98.94 190 LEU A CA 1
ATOM 1433 C C . LEU A 1 190 ? 5.961 -16.797 6.234 1 98.94 190 LEU A C 1
ATOM 1435 O O . LEU A 1 190 ? 6.652 -15.891 6.695 1 98.94 190 LEU A O 1
ATOM 1439 N N . ALA A 1 191 ? 5.719 -16.969 4.898 1 99 191 ALA A N 1
ATOM 1440 C CA . ALA A 1 191 ? 6.141 -15.984 3.908 1 99 191 ALA A CA 1
ATOM 1441 C C . ALA A 1 191 ? 5.152 -15.914 2.746 1 99 191 ALA A C 1
ATOM 1443 O O . ALA A 1 191 ? 4.465 -16.891 2.451 1 99 191 ALA A O 1
ATOM 1444 N N . ALA A 1 192 ? 5.109 -14.789 2.129 1 99 192 ALA A N 1
ATOM 1445 C CA . ALA A 1 192 ? 4.254 -14.57 0.966 1 99 192 ALA A CA 1
ATOM 1446 C C . ALA A 1 192 ? 4.965 -13.734 -0.091 1 99 192 ALA A C 1
ATOM 1448 O O . ALA A 1 192 ? 5.723 -12.82 0.24 1 99 192 ALA A O 1
ATOM 1449 N N . ALA A 1 193 ? 4.719 -14.039 -1.346 1 98.94 193 ALA A N 1
ATOM 1450 C CA . ALA A 1 193 ? 5.285 -13.344 -2.498 1 98.94 193 ALA A CA 1
ATOM 1451 C C . ALA A 1 193 ? 4.242 -13.18 -3.602 1 98.94 193 ALA A C 1
ATOM 1453 O O . ALA A 1 193 ? 3.443 -14.086 -3.852 1 98.94 193 ALA A O 1
ATOM 1454 N N . THR A 1 194 ? 4.246 -12.016 -4.23 1 98.94 194 THR A N 1
ATOM 1455 C CA . THR A 1 194 ? 3.33 -11.703 -5.32 1 98.94 194 THR A CA 1
ATOM 1456 C C . THR A 1 194 ? 4.055 -10.945 -6.43 1 98.94 194 THR A C 1
ATOM 1458 O O . THR A 1 194 ? 4.887 -10.078 -6.156 1 98.94 194 THR A O 1
ATOM 1461 N N . SER A 1 195 ? 3.779 -11.289 -7.734 1 98.88 195 SER A N 1
ATOM 1462 C CA . SER A 1 195 ? 4.414 -10.664 -8.891 1 98.88 195 SER A CA 1
ATOM 1463 C C . SER A 1 195 ? 3.439 -10.539 -10.055 1 98.88 195 SER A C 1
ATOM 1465 O O . SER A 1 195 ? 2.59 -11.406 -10.258 1 98.88 195 SER A O 1
ATOM 1467 N N . THR A 1 196 ? 3.561 -9.422 -10.82 1 98.31 196 THR A N 1
ATOM 1468 C CA . THR A 1 196 ? 2.59 -9.211 -11.883 1 98.31 196 THR A CA 1
ATOM 1469 C C . THR A 1 196 ? 3.188 -8.352 -12.992 1 98.31 196 THR A C 1
ATOM 1471 O O . THR A 1 196 ? 4.117 -7.574 -12.758 1 98.31 196 THR A O 1
ATOM 1474 N N . GLY A 1 197 ? 2.676 -8.602 -14.148 1 96.31 197 GLY A N 1
ATOM 1475 C CA . GLY A 1 197 ? 2.902 -7.672 -15.242 1 96.31 197 GLY A CA 1
ATOM 1476 C C . GLY A 1 197 ? 1.865 -6.57 -15.312 1 96.31 197 GLY A C 1
ATOM 1477 O O . GLY A 1 197 ? 1.937 -5.699 -16.188 1 96.31 197 GLY A O 1
ATOM 1478 N N . GLY A 1 198 ? 0.969 -6.648 -14.43 1 93.5 198 GLY A N 1
ATOM 1479 C CA . GLY A 1 198 ? -0.062 -5.625 -14.391 1 93.5 198 GLY A CA 1
ATOM 1480 C C . GLY A 1 198 ? -1.262 -5.949 -15.258 1 93.5 198 GLY A C 1
ATOM 1481 O O . GLY A 1 198 ? -1.72 -7.094 -15.289 1 93.5 198 GLY A O 1
ATOM 1482 N N . VAL A 1 199 ? -1.876 -4.898 -15.805 1 90.38 199 VAL A N 1
ATOM 1483 C CA . VAL A 1 199 ? -3.057 -5.062 -16.641 1 90.38 199 VAL A CA 1
ATOM 1484 C C . VAL A 1 199 ? -2.75 -4.586 -18.062 1 90.38 199 VAL A C 1
ATOM 1486 O O . VAL A 1 199 ? -1.992 -3.631 -18.25 1 90.38 199 VAL A O 1
ATOM 1489 N N . THR A 1 200 ? -3.344 -5.277 -18.984 1 90.19 200 THR A N 1
ATOM 1490 C CA . THR A 1 200 ? -3.141 -4.93 -20.391 1 90.19 200 THR A CA 1
ATOM 1491 C C . THR A 1 200 ? -3.557 -3.484 -20.656 1 90.19 200 THR A C 1
ATOM 1493 O O . THR A 1 200 ? -4.586 -3.029 -20.156 1 90.19 200 THR A O 1
ATOM 1496 N N . ASN A 1 201 ? -2.762 -2.76 -21.344 1 90.44 201 ASN A N 1
ATOM 1497 C CA . ASN A 1 201 ? -3.057 -1.414 -21.828 1 90.44 201 ASN A CA 1
ATOM 1498 C C . ASN A 1 201 ? -3.08 -0.401 -20.688 1 90.44 201 ASN A C 1
ATOM 1500 O O . ASN A 1 201 ? -3.676 0.67 -20.812 1 90.44 201 ASN A O 1
ATOM 1504 N N . LYS A 1 202 ? -2.506 -0.831 -19.578 1 89 202 LYS A N 1
ATOM 1505 C CA . LYS A 1 202 ? -2.469 0.117 -18.469 1 89 202 LYS A CA 1
ATOM 1506 C C . LYS A 1 202 ? -1.772 1.412 -18.875 1 89 202 LYS A C 1
ATOM 1508 O O . LYS A 1 202 ? -0.896 1.407 -19.734 1 89 202 LYS A O 1
ATOM 1513 N N . LYS A 1 203 ? -2.264 2.541 -18.203 1 91.12 203 LYS A N 1
ATOM 1514 C CA . LYS A 1 203 ? -1.758 3.885 -18.469 1 91.12 203 LYS A CA 1
ATOM 1515 C C . LYS A 1 203 ? -1.274 4.559 -17.188 1 91.12 203 LYS A C 1
ATOM 1517 O O . LYS A 1 203 ? -1.503 4.051 -16.094 1 91.12 203 LYS A O 1
ATOM 1522 N N . TYR A 1 204 ? -0.481 5.594 -17.391 1 94.31 204 TYR A N 1
ATOM 1523 C CA . TYR A 1 204 ? -0.188 6.605 -16.375 1 94.31 204 TYR A CA 1
ATOM 1524 C C . TYR A 1 204 ? 0.638 6.012 -15.234 1 94.31 204 TYR A C 1
ATOM 1526 O O . TYR A 1 204 ? 0.466 6.391 -14.078 1 94.31 204 TYR A O 1
ATOM 1534 N N . GLY A 1 205 ? 1.396 5.027 -15.484 1 95.25 205 GLY A N 1
ATOM 1535 C CA . GLY A 1 205 ? 2.234 4.48 -14.43 1 95.25 205 GLY A CA 1
ATOM 1536 C C . GLY A 1 205 ? 1.44 3.832 -13.312 1 95.25 205 GLY A C 1
ATOM 1537 O O . GLY A 1 205 ? 1.82 3.918 -12.141 1 95.25 205 GLY A O 1
ATOM 1538 N N . ARG A 1 206 ? 0.359 3.17 -13.695 1 97.31 206 ARG A N 1
ATOM 1539 C CA . ARG A 1 206 ? -0.541 2.52 -12.75 1 97.31 206 ARG A CA 1
ATOM 1540 C C . ARG A 1 206 ? 0.182 1.423 -11.969 1 97.31 206 ARG A C 1
ATOM 1542 O O . ARG A 1 206 ? 0.893 0.604 -12.562 1 97.31 206 ARG A O 1
ATOM 1549 N N . ILE A 1 207 ? -0.013 1.473 -10.617 1 97.75 207 ILE A N 1
ATOM 1550 C CA . ILE A 1 207 ? 0.445 0.394 -9.75 1 97.75 207 ILE A CA 1
ATOM 1551 C C . ILE A 1 207 ? -0.755 -0.299 -9.109 1 97.75 207 ILE A C 1
ATOM 1553 O O . ILE A 1 207 ? -1.646 0.361 -8.57 1 97.75 207 ILE A O 1
ATOM 1557 N N . GLY A 1 208 ? -0.762 -1.637 -9.156 1 97.31 208 GLY A N 1
ATOM 1558 C CA . GLY A 1 208 ? -1.844 -2.412 -8.562 1 97.31 208 GLY A CA 1
ATOM 1559 C C . GLY A 1 208 ? -1.514 -2.945 -7.184 1 97.31 208 GLY A C 1
ATOM 1560 O O . GLY A 1 208 ? -0.527 -2.531 -6.574 1 97.31 208 GLY A O 1
ATOM 1561 N N . ASP A 1 209 ? -2.326 -3.838 -6.738 1 98.31 209 ASP A N 1
ATOM 1562 C CA . ASP A 1 209 ? -2.248 -4.367 -5.379 1 98.31 209 ASP A CA 1
ATOM 1563 C C . ASP A 1 209 ? -1.014 -5.25 -5.207 1 98.31 209 ASP A C 1
ATOM 1565 O O . ASP A 1 209 ? -0.529 -5.434 -4.086 1 98.31 209 ASP A O 1
ATOM 1569 N N . SER A 1 210 ? -0.483 -5.781 -6.262 1 98.44 210 SER A N 1
ATOM 1570 C CA . SER A 1 210 ? 0.565 -6.797 -6.191 1 98.44 210 SER A CA 1
ATOM 1571 C C . SER A 1 210 ? 1.839 -6.23 -5.574 1 98.44 210 SER A C 1
ATOM 1573 O O . SER A 1 210 ? 2.617 -6.969 -4.961 1 98.44 210 SER A O 1
ATOM 1575 N N . ALA A 1 211 ? 2.006 -4.938 -5.68 1 98.62 211 ALA A N 1
ATOM 1576 C CA . ALA A 1 211 ? 3.201 -4.305 -5.125 1 98.62 211 ALA A CA 1
ATOM 1577 C C . ALA A 1 211 ? 2.934 -3.762 -3.725 1 98.62 211 ALA A C 1
ATOM 1579 O O . ALA A 1 211 ? 3.838 -3.234 -3.072 1 98.62 211 ALA A O 1
ATOM 1580 N N . LEU A 1 212 ? 1.767 -3.877 -3.254 1 98.88 212 LEU A N 1
ATOM 1581 C CA . LEU A 1 212 ? 1.381 -3.189 -2.027 1 98.88 212 LEU A CA 1
ATOM 1582 C C . LEU A 1 212 ? 1.174 -4.184 -0.889 1 98.88 212 LEU A C 1
ATOM 1584 O O . LEU A 1 212 ? 0.24 -4.988 -0.924 1 98.88 212 LEU A O 1
ATOM 1588 N N . ILE A 1 213 ? 1.994 -4.004 0.136 1 98.94 213 ILE A N 1
ATOM 1589 C CA . ILE A 1 213 ? 1.849 -4.793 1.354 1 98.94 213 ILE A CA 1
ATOM 1590 C C . ILE A 1 213 ? 0.506 -4.488 2.012 1 98.94 213 ILE A C 1
ATOM 1592 O O . ILE A 1 213 ? 0.131 -3.322 2.158 1 98.94 213 ILE A O 1
ATOM 1596 N N . GLY A 1 214 ? -0.204 -5.504 2.348 1 98.81 214 GLY A N 1
ATOM 1597 C CA . GLY A 1 214 ? -1.528 -5.352 2.93 1 98.81 214 GLY A CA 1
ATOM 1598 C C . GLY A 1 214 ? -2.648 -5.547 1.927 1 98.81 214 GLY A C 1
ATOM 1599 O O . GLY A 1 214 ? -3.779 -5.859 2.305 1 98.81 214 GLY A O 1
ATOM 1600 N N . CYS A 1 215 ? -2.32 -5.344 0.637 1 98.81 215 CYS A N 1
ATOM 1601 C CA . CYS A 1 215 ? -3.324 -5.477 -0.412 1 98.81 215 CYS A CA 1
ATOM 1602 C C . CYS A 1 215 ? -3.107 -6.758 -1.212 1 98.81 215 CYS A C 1
ATOM 1604 O O . CYS A 1 215 ? -3.965 -7.645 -1.218 1 98.81 215 CYS A O 1
ATOM 1606 N N . GLY A 1 216 ? -1.95 -6.883 -1.736 1 98.62 216 GLY A N 1
ATOM 1607 C CA . GLY A 1 216 ? -1.651 -8.055 -2.549 1 98.62 216 GLY A CA 1
ATOM 1608 C C . GLY A 1 216 ? -0.875 -9.117 -1.797 1 98.62 216 GLY A C 1
ATOM 1609 O O . GLY A 1 216 ? -0.863 -10.281 -2.199 1 98.62 216 GLY A O 1
ATOM 1610 N N . THR A 1 217 ? -0.193 -8.703 -0.732 1 98.94 217 THR A N 1
ATOM 1611 C CA . THR A 1 217 ? 0.733 -9.602 -0.051 1 98.94 217 THR A CA 1
ATOM 1612 C C . THR A 1 217 ? 0.75 -9.32 1.449 1 98.94 217 THR A C 1
ATOM 1614 O O . THR A 1 217 ? 0.891 -8.172 1.872 1 98.94 217 THR A O 1
ATOM 1617 N N . VAL A 1 218 ? 0.626 -10.391 2.242 1 98.94 218 VAL A N 1
ATOM 1618 C CA . VAL A 1 218 ? 0.833 -10.273 3.682 1 98.94 218 VAL A CA 1
ATOM 1619 C C . VAL A 1 218 ? 1.356 -11.594 4.238 1 98.94 218 VAL A C 1
ATOM 1621 O O . VAL A 1 218 ? 0.985 -12.672 3.758 1 98.94 218 VAL A O 1
ATOM 1624 N N . ALA A 1 219 ? 2.195 -11.547 5.191 1 98.94 219 ALA A N 1
ATOM 1625 C CA . ALA A 1 219 ? 2.611 -12.703 5.98 1 98.94 219 ALA A CA 1
ATOM 1626 C C . ALA A 1 219 ? 2.852 -12.32 7.438 1 98.94 219 ALA A C 1
ATOM 1628 O O . ALA A 1 219 ? 3.547 -11.344 7.719 1 98.94 219 ALA A O 1
ATOM 1629 N N . GLU A 1 220 ? 2.266 -13.062 8.273 1 98.81 220 GLU A N 1
ATOM 1630 C CA . GLU A 1 220 ? 2.41 -12.867 9.711 1 98.81 220 GLU A CA 1
ATOM 1631 C C . GLU A 1 220 ? 2.49 -14.211 10.438 1 98.81 220 GLU A C 1
ATOM 1633 O O . GLU A 1 220 ? 1.54 -14.992 10.414 1 98.81 220 GLU A O 1
ATOM 1638 N N . ASN A 1 221 ? 3.611 -14.414 11.125 1 98.69 221 ASN A N 1
ATOM 1639 C CA . ASN A 1 221 ? 3.723 -15.641 11.906 1 98.69 221 ASN A CA 1
ATOM 1640 C C . ASN A 1 221 ? 2.588 -15.773 12.914 1 98.69 221 ASN A C 1
ATOM 1642 O O . ASN A 1 221 ? 2.191 -14.789 13.539 1 98.69 221 ASN A O 1
ATOM 1646 N N . GLY A 1 222 ? 2.109 -17.016 13.031 1 98.38 222 GLY A N 1
ATOM 1647 C CA . GLY A 1 222 ? 1.038 -17.297 13.977 1 98.38 222 GLY A CA 1
ATOM 1648 C C . GLY A 1 222 ? -0.331 -16.891 13.461 1 98.38 222 GLY A C 1
ATOM 1649 O O . GLY A 1 222 ? -1.345 -17.141 14.109 1 98.38 222 GLY A O 1
ATOM 1650 N N . VAL A 1 223 ? -0.378 -16.359 12.266 1 98.75 223 VAL A N 1
ATOM 1651 C CA . VAL A 1 223 ? -1.638 -15.867 11.719 1 98.75 223 VAL A CA 1
ATOM 1652 C C . VAL A 1 223 ? -1.864 -16.469 10.328 1 98.75 223 VAL A C 1
ATOM 1654 O O . VAL A 1 223 ? -2.469 -17.531 10.188 1 98.75 223 VAL A O 1
ATOM 1657 N N . VAL A 1 224 ? -1.21 -15.797 9.258 1 98.94 224 VAL A N 1
ATOM 1658 C CA . VAL A 1 224 ? -1.498 -16.281 7.91 1 98.94 224 VAL A CA 1
ATOM 1659 C C . VAL A 1 224 ? -0.504 -15.664 6.922 1 98.94 224 VAL A C 1
ATOM 1661 O O . VAL A 1 224 ? 0.092 -14.625 7.199 1 98.94 224 VAL A O 1
ATOM 1664 N N . ALA A 1 225 ? -0.234 -16.312 5.859 1 99 225 ALA A N 1
ATOM 1665 C CA . ALA A 1 225 ? 0.355 -15.773 4.641 1 99 225 ALA A CA 1
ATOM 1666 C C . ALA A 1 225 ? -0.664 -15.734 3.506 1 99 225 ALA A C 1
ATOM 1668 O O . ALA A 1 225 ? -1.402 -16.703 3.295 1 99 225 ALA A O 1
ATOM 1669 N N . VAL A 1 226 ? -0.71 -14.586 2.762 1 99 226 VAL A N 1
ATOM 1670 C CA . VAL A 1 226 ? -1.726 -14.398 1.731 1 99 226 VAL A CA 1
ATOM 1671 C C . VAL A 1 226 ? -1.091 -13.766 0.492 1 99 226 VAL A C 1
ATOM 1673 O O . VAL A 1 226 ? -0.27 -12.852 0.602 1 99 226 VAL A O 1
ATOM 1676 N N . SER A 1 227 ? -1.402 -14.242 -0.671 1 98.94 227 SER A N 1
ATOM 1677 C CA . SER A 1 227 ? -1.137 -13.633 -1.971 1 98.94 227 SER A CA 1
ATOM 1678 C C . SER A 1 227 ? -2.41 -13.531 -2.805 1 98.94 227 SER A C 1
ATOM 1680 O O . SER A 1 227 ? -3.146 -14.508 -2.941 1 98.94 227 SER A O 1
ATOM 1682 N N . THR A 1 228 ? -2.631 -12.352 -3.41 1 98.69 228 THR A N 1
ATOM 1683 C CA . THR A 1 228 ? -3.912 -12.117 -4.066 1 98.69 228 THR A CA 1
ATOM 1684 C C . THR A 1 228 ? -3.729 -11.992 -5.578 1 98.69 228 THR A C 1
ATOM 1686 O O . THR A 1 228 ? -2.604 -11.844 -6.062 1 98.69 228 THR A O 1
ATOM 1689 N N . THR A 1 229 ? -4.805 -12.125 -6.352 1 97.94 229 THR A N 1
ATOM 1690 C CA . THR A 1 229 ? -4.867 -11.922 -7.793 1 97.94 229 THR A CA 1
ATOM 1691 C C . THR A 1 229 ? -6.27 -11.492 -8.219 1 97.94 229 THR A C 1
ATOM 1693 O O . THR A 1 229 ? -7.262 -12.086 -7.785 1 97.94 229 THR A O 1
ATOM 1696 N N . GLY A 1 230 ? -6.371 -10.406 -8.922 1 95.62 230 GLY A N 1
ATOM 1697 C CA . GLY A 1 230 ? -7.66 -9.922 -9.375 1 95.62 230 GLY A CA 1
ATOM 1698 C C . GLY A 1 230 ? -7.633 -8.461 -9.789 1 95.62 230 GLY A C 1
ATOM 1699 O O . GLY A 1 230 ? -6.617 -7.969 -10.281 1 95.62 230 GLY A O 1
ATOM 1700 N N . MET A 1 231 ? -8.836 -7.852 -9.742 1 94.56 231 MET A N 1
ATOM 1701 C CA . MET A 1 231 ? -8.953 -6.426 -10.031 1 94.56 231 MET A CA 1
ATOM 1702 C C . MET A 1 231 ? -8.242 -5.594 -8.969 1 94.56 231 MET A C 1
ATOM 1704 O O . MET A 1 231 ? -8.852 -5.191 -7.98 1 94.56 231 MET A O 1
ATOM 1708 N N . GLY A 1 232 ? -7.047 -5.227 -9.25 1 96.69 232 GLY A N 1
ATOM 1709 C CA . GLY A 1 232 ? -6.125 -4.617 -8.305 1 96.69 232 GLY A CA 1
ATOM 1710 C C . GLY A 1 232 ? -6.738 -3.457 -7.543 1 96.69 232 GLY A C 1
ATOM 1711 O O . GLY A 1 232 ? -6.496 -3.299 -6.344 1 96.69 232 GLY A O 1
ATOM 1712 N N . GLU A 1 233 ? -7.527 -2.654 -8.258 1 97.62 233 GLU A N 1
ATOM 1713 C CA . GLU A 1 233 ? -8.117 -1.473 -7.641 1 97.62 233 GLU A CA 1
ATOM 1714 C C . GLU A 1 233 ? -9.023 -1.856 -6.477 1 97.62 233 GLU A C 1
ATOM 1716 O O . GLU A 1 233 ? -8.977 -1.238 -5.41 1 97.62 233 GLU A O 1
ATOM 1721 N N . PHE A 1 234 ? -9.781 -2.916 -6.648 1 97.88 234 PHE A N 1
ATOM 1722 C CA . PHE A 1 234 ? -10.688 -3.348 -5.59 1 97.88 234 PHE A CA 1
ATOM 1723 C C . PHE A 1 234 ? -9.914 -3.992 -4.445 1 97.88 234 PHE A C 1
ATOM 1725 O O . PHE A 1 234 ? -10.305 -3.867 -3.281 1 97.88 234 PHE A O 1
ATOM 1732 N N . PHE A 1 235 ? -8.859 -4.668 -4.797 1 98.44 235 PHE A N 1
ATOM 1733 C CA . PHE A 1 235 ? -8.039 -5.312 -3.775 1 98.44 235 PHE A CA 1
ATOM 1734 C C . PHE A 1 235 ? -7.324 -4.273 -2.922 1 98.44 235 PHE A C 1
ATOM 1736 O O . PHE A 1 235 ? -7.07 -4.5 -1.738 1 98.44 235 PHE A O 1
ATOM 1743 N N . ILE A 1 236 ? -7.008 -3.105 -3.51 1 98.81 236 ILE A N 1
ATOM 1744 C CA . ILE A 1 236 ? -6.434 -1.999 -2.752 1 98.81 236 ILE A CA 1
ATOM 1745 C C . ILE A 1 236 ? -7.504 -1.379 -1.854 1 98.81 236 ILE A C 1
ATOM 1747 O O . ILE A 1 236 ? -7.301 -1.232 -0.646 1 98.81 236 ILE A O 1
ATOM 1751 N N . ARG A 1 237 ? -8.633 -1.089 -2.41 1 98.88 237 ARG A N 1
ATOM 1752 C CA . ARG A 1 237 ? -9.711 -0.414 -1.697 1 98.88 237 ARG A CA 1
ATOM 1753 C C . ARG A 1 237 ? -10.172 -1.232 -0.496 1 98.88 237 ARG A C 1
ATOM 1755 O O . ARG A 1 237 ? -10.5 -0.675 0.555 1 98.88 237 ARG A O 1
ATOM 1762 N N . LYS A 1 238 ? -10.102 -2.549 -0.627 1 98.62 238 LYS A N 1
ATOM 1763 C CA . LYS A 1 238 ? -10.578 -3.441 0.425 1 98.62 238 LYS A CA 1
ATOM 1764 C C . LYS A 1 238 ? -9.43 -3.951 1.283 1 98.62 238 LYS A C 1
ATOM 1766 O O . LYS A 1 238 ? -9.648 -4.582 2.318 1 98.62 238 LYS A O 1
ATOM 1771 N N . ARG A 1 239 ? -8.234 -3.633 0.908 1 98.62 239 ARG A N 1
ATOM 1772 C CA . ARG A 1 239 ? -7.07 -4.164 1.615 1 98.62 239 ARG A CA 1
ATOM 1773 C C . ARG A 1 239 ? -7.219 -5.664 1.864 1 98.62 239 ARG A C 1
ATOM 1775 O O . ARG A 1 239 ? -7.078 -6.125 2.998 1 98.62 239 ARG A O 1
ATOM 1782 N N . VAL A 1 240 ? -7.34 -6.398 0.838 1 98.81 240 VAL A N 1
ATOM 1783 C CA . VAL A 1 240 ? -7.859 -7.762 0.889 1 98.81 240 VAL A CA 1
ATOM 1784 C C . VAL A 1 240 ? -6.934 -8.633 1.73 1 98.81 240 VAL A C 1
ATOM 1786 O O . VAL A 1 240 ? -7.379 -9.305 2.664 1 98.81 240 VAL A O 1
ATOM 1789 N N . ALA A 1 241 ? -5.664 -8.602 1.458 1 98.94 241 ALA A N 1
ATOM 1790 C CA . ALA A 1 241 ? -4.746 -9.492 2.166 1 98.94 241 ALA A CA 1
ATOM 1791 C C . ALA A 1 241 ? -4.746 -9.203 3.664 1 98.94 241 ALA A C 1
ATOM 1793 O O . ALA A 1 241 ? -4.812 -10.125 4.48 1 98.94 241 ALA A O 1
ATOM 1794 N N . GLU A 1 242 ? -4.691 -7.941 3.982 1 98.88 242 GLU A N 1
ATOM 1795 C CA . GLU A 1 242 ? -4.66 -7.566 5.391 1 98.88 242 GLU A CA 1
ATOM 1796 C C . GLU A 1 242 ? -5.988 -7.875 6.074 1 98.88 242 GLU A C 1
ATOM 1798 O O . GLU A 1 242 ? -6.016 -8.234 7.254 1 98.88 242 GLU A O 1
ATOM 1803 N N . ASP A 1 243 ? -7.07 -7.719 5.355 1 98.81 243 ASP A N 1
ATOM 1804 C CA . ASP A 1 243 ? -8.359 -8.023 5.969 1 98.81 243 ASP A CA 1
ATOM 1805 C C . ASP A 1 243 ? -8.453 -9.5 6.344 1 98.81 243 ASP A C 1
ATOM 1807 O O . ASP A 1 243 ? -8.984 -9.844 7.406 1 98.81 243 ASP A O 1
ATOM 1811 N N . VAL A 1 244 ? -7.969 -10.375 5.477 1 98.94 244 VAL A N 1
ATOM 1812 C CA . VAL A 1 244 ? -7.918 -11.797 5.801 1 98.94 244 VAL A CA 1
ATOM 1813 C C . VAL A 1 244 ? -7.094 -12.016 7.066 1 98.94 244 VAL A C 1
ATOM 1815 O O . VAL A 1 244 ? -7.527 -12.711 7.984 1 98.94 244 VAL A O 1
ATOM 1818 N N . ALA A 1 245 ? -5.938 -11.414 7.129 1 98.94 245 ALA A N 1
ATOM 1819 C CA . ALA A 1 245 ? -5.07 -11.555 8.297 1 98.94 245 ALA A CA 1
ATOM 1820 C C . ALA A 1 245 ? -5.758 -11.031 9.555 1 98.94 245 ALA A C 1
ATOM 1822 O O . ALA A 1 245 ? -5.695 -11.672 10.609 1 98.94 245 ALA A O 1
ATOM 1823 N N . ALA A 1 246 ? -6.402 -9.938 9.453 1 98.88 246 ALA A N 1
ATOM 1824 C CA . ALA A 1 246 ? -7.051 -9.305 10.602 1 98.88 246 ALA A CA 1
ATOM 1825 C C . ALA A 1 246 ? -8.18 -10.18 11.141 1 98.88 246 ALA A C 1
ATOM 1827 O O . ALA A 1 246 ? -8.375 -10.281 12.352 1 98.88 246 ALA A O 1
ATOM 1828 N N . ARG A 1 247 ? -8.938 -10.766 10.242 1 98.88 247 ARG A N 1
ATOM 1829 C CA . ARG A 1 247 ? -10.016 -11.648 10.664 1 98.88 247 ARG A CA 1
ATOM 1830 C C . ARG A 1 247 ? -9.469 -12.836 11.453 1 98.88 247 ARG A C 1
ATOM 1832 O O . ARG A 1 247 ? -10.039 -13.227 12.477 1 98.88 247 ARG A O 1
ATOM 1839 N N . ILE A 1 248 ? -8.414 -13.352 10.961 1 98.94 248 ILE A N 1
ATOM 1840 C CA . ILE A 1 248 ? -7.801 -14.477 11.648 1 98.94 248 ILE A CA 1
ATOM 1841 C C . ILE A 1 248 ? -7.188 -14.008 12.969 1 98.94 248 ILE A C 1
ATOM 1843 O O . ILE A 1 248 ? -7.359 -14.648 14 1 98.94 248 ILE A O 1
ATOM 1847 N N . ARG A 1 249 ? -6.516 -12.898 12.938 1 98.69 249 ARG A N 1
ATOM 1848 C CA . ARG A 1 249 ? -5.82 -12.359 14.102 1 98.69 249 ARG A CA 1
ATOM 1849 C C . ARG A 1 249 ? -6.801 -11.992 15.211 1 98.69 249 ARG A C 1
ATOM 1851 O O . ARG A 1 249 ? -6.594 -12.344 16.375 1 98.69 249 ARG A O 1
ATOM 1858 N N . TYR A 1 250 ? -7.891 -11.367 14.859 1 98.75 250 TYR A N 1
ATOM 1859 C CA . TYR A 1 250 ? -8.727 -10.734 15.883 1 98.75 250 TYR A CA 1
ATOM 1860 C C . TYR A 1 250 ? -9.992 -11.531 16.125 1 98.75 250 TYR A C 1
ATOM 1862 O O . TYR A 1 250 ? -10.484 -11.602 17.25 1 98.75 250 TYR A O 1
ATOM 1870 N N . LEU A 1 251 ? -10.547 -12.141 15.07 1 98.69 251 LEU A N 1
ATOM 1871 C CA . LEU A 1 251 ? -11.773 -12.906 15.227 1 98.69 251 LEU A CA 1
ATOM 1872 C C . LEU A 1 251 ? -11.469 -14.383 15.453 1 98.69 251 LEU A C 1
ATOM 1874 O O . LEU A 1 251 ? -12.375 -15.172 15.734 1 98.69 251 LEU A O 1
ATOM 1878 N N . LYS A 1 252 ? -10.219 -14.766 15.258 1 98.62 252 LYS A N 1
ATOM 1879 C CA . LYS A 1 252 ? -9.766 -16.141 15.406 1 98.62 252 LYS A CA 1
ATOM 1880 C C . LYS A 1 252 ? -10.484 -17.062 14.43 1 98.62 252 LYS A C 1
ATOM 1882 O O . LYS A 1 252 ? -10.781 -18.219 14.758 1 98.62 252 LYS A O 1
ATOM 1887 N N . GLU A 1 253 ? -10.82 -16.516 13.328 1 98.75 253 GLU A N 1
ATOM 1888 C CA . GLU A 1 253 ? -11.414 -17.328 12.273 1 98.75 253 GLU A CA 1
ATOM 1889 C C . GLU A 1 253 ? -10.383 -18.281 11.664 1 98.75 253 GLU A C 1
ATOM 1891 O O . GLU A 1 253 ? -9.188 -17.969 11.625 1 98.75 253 GLU A O 1
ATOM 1896 N N . ASP A 1 254 ? -10.898 -19.391 11.18 1 98.75 254 ASP A N 1
ATOM 1897 C CA . ASP A 1 254 ? -10 -20.266 10.422 1 98.75 254 ASP A CA 1
ATOM 1898 C C . ASP A 1 254 ? -9.75 -19.703 9.023 1 98.75 254 ASP A C 1
ATOM 1900 O O . ASP A 1 254 ? -10.5 -18.844 8.547 1 98.75 254 ASP A O 1
ATOM 1904 N N . VAL A 1 255 ? -8.773 -20.219 8.375 1 98.81 255 VAL A N 1
ATOM 1905 C CA . VAL A 1 255 ? -8.281 -19.656 7.121 1 98.81 255 VAL A CA 1
ATOM 1906 C C . VAL A 1 255 ? -9.359 -19.766 6.051 1 98.81 255 VAL A C 1
ATOM 1908 O O . VAL A 1 255 ? -9.508 -18.859 5.223 1 98.81 255 VAL A O 1
ATOM 1911 N N . HIS A 1 256 ? -10.141 -20.828 6.023 1 98.69 256 HIS A N 1
ATOM 1912 C CA . HIS A 1 256 ? -11.227 -20.984 5.066 1 98.69 256 HIS A CA 1
ATOM 1913 C C . HIS A 1 256 ? -12.281 -19.891 5.242 1 98.69 256 HIS A C 1
ATOM 1915 O O . HIS A 1 256 ? -12.641 -19.219 4.281 1 98.69 256 HIS A O 1
ATOM 1921 N N . THR A 1 257 ? -12.758 -19.734 6.438 1 98.88 257 THR A N 1
ATOM 1922 C CA . THR A 1 257 ? -13.812 -18.766 6.738 1 98.88 257 THR A CA 1
ATOM 1923 C C . THR A 1 257 ? -13.352 -17.344 6.43 1 98.88 257 THR A C 1
ATOM 1925 O O . THR A 1 257 ? -14.07 -16.578 5.785 1 98.88 257 THR A O 1
ATOM 1928 N N . ALA A 1 258 ? -12.172 -17 6.871 1 98.94 258 ALA A N 1
ATOM 1929 C CA . ALA A 1 258 ? -11.641 -15.656 6.664 1 98.94 258 ALA A CA 1
ATOM 1930 C C . ALA A 1 258 ? -11.539 -15.336 5.176 1 98.94 258 ALA A C 1
ATOM 1932 O O . ALA A 1 258 ? -11.984 -14.273 4.734 1 98.94 258 ALA A O 1
ATOM 1933 N N . CYS A 1 259 ? -11.008 -16.25 4.426 1 98.88 259 CYS A N 1
ATOM 1934 C CA . CYS A 1 259 ? -10.781 -16.031 3.002 1 98.88 259 CYS A CA 1
ATOM 1935 C C . CYS A 1 259 ? -12.102 -15.93 2.25 1 98.88 259 CYS A C 1
ATOM 1937 O O . CYS A 1 259 ? -12.281 -15.031 1.428 1 98.88 259 CYS A O 1
ATOM 1939 N N . GLU A 1 260 ? -13.031 -16.828 2.543 1 98.81 260 GLU A N 1
ATOM 1940 C CA . GLU A 1 260 ? -14.305 -16.844 1.823 1 98.81 260 GLU A CA 1
ATOM 1941 C C . GLU A 1 260 ? -15.156 -15.625 2.162 1 98.81 260 GLU A C 1
ATOM 1943 O O . GLU A 1 260 ? -15.852 -15.086 1.3 1 98.81 260 GLU A O 1
ATOM 1948 N N . THR A 1 261 ? -15.141 -15.227 3.391 1 98.81 261 THR A N 1
ATOM 1949 C CA . THR A 1 261 ? -15.891 -14.047 3.791 1 98.81 261 THR A CA 1
ATOM 1950 C C . THR A 1 261 ? -15.43 -12.82 3.008 1 98.81 261 THR A C 1
ATOM 1952 O O . THR A 1 261 ? -16.25 -12.008 2.576 1 98.81 261 THR A O 1
ATOM 1955 N N . VAL A 1 262 ? -14.156 -12.734 2.791 1 98.81 262 VAL A N 1
ATOM 1956 C CA . VAL A 1 262 ? -13.617 -11.57 2.104 1 98.81 262 VAL A CA 1
ATOM 1957 C C . VAL A 1 262 ? -13.875 -11.688 0.603 1 98.81 262 VAL A C 1
ATOM 1959 O O . VAL A 1 262 ? -14.398 -10.758 -0.02 1 98.81 262 VAL A O 1
ATOM 1962 N N . ILE A 1 263 ? -13.602 -12.828 0.001 1 98.56 263 ILE A N 1
ATOM 1963 C CA . ILE A 1 263 ? -13.609 -12.984 -1.449 1 98.56 263 ILE A CA 1
ATOM 1964 C C . ILE A 1 263 ? -15.047 -13.133 -1.942 1 98.56 263 ILE A C 1
ATOM 1966 O O . ILE A 1 263 ? -15.461 -12.445 -2.879 1 98.56 263 ILE A O 1
ATOM 1970 N N . GLN A 1 264 ? -15.828 -13.938 -1.323 1 97.81 264 GLN A N 1
ATOM 1971 C CA . GLN A 1 264 ? -17.188 -14.211 -1.772 1 97.81 264 GLN A CA 1
ATOM 1972 C C . GLN A 1 264 ? -18.172 -13.211 -1.182 1 97.81 264 GLN A C 1
ATOM 1974 O O . GLN A 1 264 ? -19.297 -13.07 -1.676 1 97.81 264 GLN A O 1
ATOM 1979 N N . GLY A 1 265 ? -17.766 -12.523 -0.124 1 97.88 265 GLY A N 1
ATOM 1980 C CA . GLY A 1 265 ? -18.625 -11.562 0.531 1 97.88 265 GLY A CA 1
ATOM 1981 C C . GLY A 1 265 ? -18.312 -10.117 0.167 1 97.88 265 GLY A C 1
ATOM 1982 O O . GLY A 1 265 ? -18.844 -9.594 -0.814 1 97.88 265 GLY A O 1
ATOM 1983 N N . ASP A 1 266 ? -17.375 -9.625 0.917 1 97.06 266 ASP A N 1
ATOM 1984 C CA . ASP A 1 266 ? -17.109 -8.188 0.87 1 97.06 266 ASP A CA 1
ATOM 1985 C C . ASP A 1 266 ? -16.641 -7.766 -0.52 1 97.06 266 ASP A C 1
ATOM 1987 O O . ASP A 1 266 ? -17.125 -6.777 -1.069 1 97.06 266 ASP A O 1
ATOM 1991 N N . LEU A 1 267 ? -15.633 -8.461 -1.04 1 97.75 267 LEU A N 1
ATOM 1992 C CA . LEU A 1 267 ? -15.062 -8.094 -2.332 1 97.75 267 LEU A CA 1
ATOM 1993 C C . LEU A 1 267 ? -16.109 -8.188 -3.436 1 97.75 267 LEU A C 1
ATOM 1995 O O . LEU A 1 267 ? -16.234 -7.289 -4.266 1 97.75 267 LEU A O 1
ATOM 1999 N N . LYS A 1 268 ? -16.844 -9.234 -3.461 1 96.88 268 LYS A N 1
ATOM 2000 C CA . LYS A 1 268 ? -17.891 -9.438 -4.449 1 96.88 268 LYS A CA 1
ATOM 2001 C C . LYS A 1 268 ? -18.969 -8.359 -4.344 1 96.88 268 LYS A C 1
ATOM 2003 O O . LYS A 1 268 ? -19.438 -7.836 -5.359 1 96.88 268 LYS A O 1
ATOM 2008 N N . ALA A 1 269 ? -19.359 -8.031 -3.18 1 97.25 269 ALA A N 1
ATOM 2009 C CA . ALA A 1 269 ? -20.391 -7.035 -2.941 1 97.25 269 ALA A CA 1
ATOM 2010 C C . ALA A 1 269 ? -19.984 -5.668 -3.482 1 97.25 269 ALA A C 1
ATOM 2012 O O . ALA A 1 269 ? -20.828 -4.891 -3.93 1 97.25 269 ALA A O 1
ATOM 2013 N N . MET A 1 270 ? -18.688 -5.441 -3.529 1 96.25 270 MET A N 1
ATOM 2014 C CA . MET A 1 270 ? -18.172 -4.156 -4.008 1 96.25 270 MET A CA 1
ATOM 2015 C C . MET A 1 270 ? -18 -4.172 -5.52 1 96.25 270 MET A C 1
ATOM 2017 O O . MET A 1 270 ? -17.672 -3.145 -6.121 1 96.25 270 MET A O 1
ATOM 2021 N N . GLY A 1 271 ? -18.141 -5.324 -6.113 1 95.5 271 GLY A N 1
ATOM 2022 C CA . GLY A 1 271 ? -18 -5.449 -7.555 1 95.5 271 GLY A CA 1
ATOM 2023 C C . GLY A 1 271 ? -16.641 -5.957 -7.977 1 95.5 271 GLY A C 1
ATOM 2024 O O . GLY A 1 271 ? -16.297 -5.945 -9.164 1 95.5 271 GLY A O 1
ATOM 2025 N N . GLY A 1 272 ? -15.859 -6.402 -7.004 1 95.44 272 GLY A N 1
ATOM 2026 C CA . GLY A 1 272 ? -14.531 -6.918 -7.305 1 95.44 272 GLY A CA 1
ATOM 2027 C C . GLY A 1 272 ? -14.539 -8.375 -7.715 1 95.44 272 GLY A C 1
ATOM 2028 O O . GLY A 1 272 ? -15.43 -9.133 -7.328 1 95.44 272 GLY A O 1
ATOM 2029 N N . GLU A 1 273 ? -13.508 -8.711 -8.469 1 95.5 273 GLU A N 1
ATOM 2030 C CA . GLU A 1 273 ? -13.344 -10.086 -8.93 1 95.5 273 GLU A CA 1
ATOM 2031 C C . GLU A 1 273 ? -11.891 -10.539 -8.781 1 95.5 273 GLU A C 1
ATOM 2033 O O . GLU A 1 273 ? -10.969 -9.766 -9.023 1 95.5 273 GLU A O 1
ATOM 2038 N N . GLY A 1 274 ? -11.703 -11.781 -8.414 1 96.25 274 GLY A N 1
ATOM 2039 C CA . GLY A 1 274 ? -10.383 -12.367 -8.281 1 96.25 274 GLY A CA 1
ATOM 2040 C C . GLY A 1 274 ? -10.328 -13.484 -7.254 1 96.25 274 GLY A C 1
ATOM 2041 O O . GLY A 1 274 ? -11.289 -14.242 -7.105 1 96.25 274 GLY A O 1
ATOM 2042 N N . GLY A 1 275 ? -9.164 -13.656 -6.711 1 97.69 275 GLY A N 1
ATOM 2043 C CA . GLY A 1 275 ? -8.945 -14.695 -5.719 1 97.69 275 GLY A CA 1
ATOM 2044 C C . GLY A 1 275 ? -7.672 -14.5 -4.922 1 97.69 275 GLY A C 1
ATOM 2045 O O . GLY A 1 275 ? -7.016 -13.461 -5.031 1 97.69 275 GLY A O 1
ATOM 2046 N N . LEU A 1 276 ? -7.457 -15.461 -4.047 1 98.69 276 LEU A N 1
ATOM 2047 C CA . LEU A 1 276 ? -6.242 -15.461 -3.24 1 98.69 276 LEU A CA 1
ATOM 2048 C C . LEU A 1 276 ? -5.859 -16.875 -2.826 1 98.69 276 LEU A C 1
ATOM 2050 O O . LEU A 1 276 ? -6.668 -17.797 -2.941 1 98.69 276 LEU A O 1
ATOM 2054 N N . ILE A 1 277 ? -4.609 -17.016 -2.496 1 98.88 277 ILE A N 1
ATOM 2055 C CA . ILE A 1 277 ? -4.133 -18.219 -1.802 1 98.88 277 ILE A CA 1
ATOM 2056 C C . ILE A 1 277 ? -3.666 -17.844 -0.396 1 98.88 277 ILE A C 1
ATOM 2058 O O . ILE A 1 277 ? -3.18 -16.734 -0.172 1 98.88 277 ILE A O 1
ATOM 2062 N N . ALA A 1 278 ? -3.854 -18.766 0.513 1 98.94 278 ALA A N 1
ATOM 2063 C CA . ALA A 1 278 ? -3.484 -18.516 1.901 1 98.94 278 ALA A CA 1
ATOM 2064 C C . ALA A 1 278 ? -2.99 -19.781 2.586 1 98.94 278 ALA A C 1
ATOM 2066 O O . ALA A 1 278 ? -3.414 -20.891 2.238 1 98.94 278 ALA A O 1
ATOM 2067 N N . ILE A 1 279 ? -2.068 -19.609 3.506 1 98.94 279 ILE A N 1
ATOM 2068 C CA . ILE A 1 279 ? -1.625 -20.641 4.426 1 98.94 279 ILE A CA 1
ATOM 2069 C C . ILE A 1 279 ? -1.655 -20.125 5.859 1 98.94 279 ILE A C 1
ATOM 2071 O O . ILE A 1 279 ? -1.106 -19.047 6.145 1 98.94 279 ILE A O 1
ATOM 2075 N N . ASP A 1 280 ? -2.26 -20.859 6.734 1 98.69 280 ASP A N 1
ATOM 2076 C CA . ASP A 1 280 ? -2.295 -20.391 8.117 1 98.69 280 ASP A CA 1
ATOM 2077 C C . ASP A 1 280 ? -1.112 -20.953 8.914 1 98.69 280 ASP A C 1
ATOM 2079 O O . ASP A 1 280 ? -0.208 -21.562 8.344 1 98.69 280 ASP A O 1
ATOM 2083 N N . ALA A 1 281 ? -1.085 -20.734 10.203 1 98.12 281 ALA A N 1
ATOM 2084 C CA . ALA A 1 281 ? 0.049 -21.047 11.07 1 98.12 281 ALA A CA 1
ATOM 2085 C C . ALA A 1 281 ? 0.242 -22.547 11.219 1 98.12 281 ALA A C 1
ATOM 2087 O O . ALA A 1 281 ? 1.312 -23 11.625 1 98.12 281 ALA A O 1
ATOM 2088 N N . GLU A 1 282 ? -0.769 -23.328 10.875 1 97.81 282 GLU A N 1
ATOM 2089 C CA . GLU A 1 282 ? -0.695 -24.781 11.008 1 97.81 282 GLU A CA 1
ATOM 2090 C C . GLU A 1 282 ? -0.392 -25.453 9.672 1 97.81 282 GLU A C 1
ATOM 2092 O O . GLU A 1 282 ? -0.241 -26.672 9.594 1 97.81 282 GLU A O 1
ATOM 2097 N N . GLY A 1 283 ? -0.333 -24.625 8.609 1 98.56 283 GLY A N 1
ATOM 2098 C CA . GLY A 1 283 ? 0.026 -25.156 7.297 1 98.56 283 GLY A CA 1
ATOM 2099 C C . GLY A 1 283 ? -1.179 -25.5 6.445 1 98.56 283 GLY A C 1
ATOM 2100 O O . GLY A 1 283 ? -1.038 -26.109 5.387 1 98.56 283 GLY A O 1
ATOM 2101 N N . GLU A 1 284 ? -2.318 -25.125 6.918 1 98.56 284 GLU A N 1
ATOM 2102 C CA . GLU A 1 284 ? -3.527 -25.359 6.137 1 98.56 284 GLU A CA 1
ATOM 2103 C C . GLU A 1 284 ? -3.602 -24.422 4.934 1 98.56 284 GLU A C 1
ATOM 2105 O O . GLU A 1 284 ? -3.48 -23.203 5.086 1 98.56 284 GLU A O 1
ATOM 2110 N N . LEU A 1 285 ? -3.871 -25.031 3.789 1 98.56 285 LEU A N 1
ATOM 2111 C CA . LEU A 1 285 ? -3.977 -24.266 2.549 1 98.56 285 LEU A CA 1
ATOM 2112 C C . LEU A 1 285 ? -5.43 -23.906 2.256 1 98.56 285 LEU A C 1
ATOM 2114 O O . LEU A 1 285 ? -6.332 -24.703 2.5 1 98.56 285 LEU A O 1
ATOM 2118 N N . HIS A 1 286 ? -5.582 -22.75 1.685 1 98.69 286 HIS A N 1
ATOM 2119 C CA . HIS A 1 286 ? -6.891 -22.406 1.135 1 98.69 286 HIS A CA 1
ATOM 2120 C C . HIS A 1 286 ? -6.754 -21.594 -0.145 1 98.69 286 HIS A C 1
ATOM 2122 O O . HIS A 1 286 ? -5.887 -20.719 -0.241 1 98.69 286 HIS A O 1
ATOM 2128 N N . PHE A 1 287 ? -7.59 -21.938 -1.105 1 98.25 287 PHE A N 1
ATOM 2129 C CA . PHE A 1 287 ? -7.73 -21.234 -2.373 1 98.25 287 PHE A CA 1
ATOM 2130 C C . PHE A 1 287 ? -9.125 -20.641 -2.512 1 98.25 287 PHE A C 1
ATOM 2132 O O . PHE A 1 287 ? -10.109 -21.359 -2.641 1 98.25 287 PHE A O 1
ATOM 2139 N N . ALA A 1 288 ? -9.227 -19.359 -2.451 1 98.25 288 ALA A N 1
ATOM 2140 C CA . ALA A 1 288 ? -10.516 -18.703 -2.598 1 98.25 288 ALA A CA 1
ATOM 2141 C C . ALA A 1 288 ? -10.578 -17.906 -3.898 1 98.25 288 ALA A C 1
ATOM 2143 O O . ALA A 1 288 ? -9.602 -17.266 -4.289 1 98.25 288 ALA A O 1
ATOM 2144 N N . MET A 1 289 ? -11.727 -17.953 -4.609 1 96.88 289 MET A N 1
ATOM 2145 C CA . MET A 1 289 ? -11.922 -17.172 -5.828 1 96.88 289 MET A CA 1
ATOM 2146 C C . MET A 1 289 ? -13.398 -16.938 -6.09 1 96.88 289 MET A C 1
ATOM 2148 O O . MET A 1 289 ? -14.242 -17.75 -5.707 1 96.88 289 MET A O 1
ATOM 2152 N N . ASN A 1 290 ? -13.727 -15.844 -6.695 1 95.75 290 ASN A N 1
ATOM 2153 C CA . ASN A 1 290 ? -15.086 -15.586 -7.152 1 95.75 290 ASN A CA 1
ATOM 2154 C C . ASN A 1 290 ? -15.156 -15.461 -8.672 1 95.75 290 ASN A C 1
ATOM 2156 O O . ASN A 1 290 ? -16.141 -14.961 -9.211 1 95.75 290 ASN A O 1
ATOM 2160 N N . SER A 1 291 ? -14.07 -15.82 -9.32 1 91.25 291 SER A N 1
ATOM 2161 C CA . SER A 1 291 ? -13.992 -15.945 -10.773 1 91.25 291 SER A CA 1
ATOM 2162 C C . SER A 1 291 ? -14.172 -17.391 -11.211 1 91.25 291 SER A C 1
ATOM 2164 O O . SER A 1 291 ? -14.289 -18.297 -10.375 1 91.25 291 SER A O 1
ATOM 2166 N N . SER A 1 292 ? -14.18 -17.656 -12.562 1 90.19 292 SER A N 1
ATOM 2167 C CA . SER A 1 292 ? -14.461 -19 -13.062 1 90.19 292 SER A CA 1
ATOM 2168 C C . SER A 1 292 ? -13.242 -19.906 -12.93 1 90.19 292 SER A C 1
ATOM 2170 O O . SER A 1 292 ? -13.359 -21.125 -13.031 1 90.19 292 SER A O 1
ATOM 2172 N N . GLY A 1 293 ? -12.109 -19.266 -12.68 1 92.62 293 GLY A N 1
ATOM 2173 C CA . GLY A 1 293 ? -10.922 -20.094 -12.531 1 92.62 293 GLY A CA 1
ATOM 2174 C C . GLY A 1 293 ? -9.758 -19.359 -11.906 1 92.62 293 GLY A C 1
ATOM 2175 O O . GLY A 1 293 ? -9.781 -18.125 -11.789 1 92.62 293 GLY A O 1
ATOM 2176 N N . MET A 1 294 ? -8.789 -20.156 -11.531 1 95.19 294 MET A N 1
ATOM 2177 C CA . MET A 1 294 ? -7.48 -19.719 -11.047 1 95.19 294 MET A CA 1
ATOM 2178 C C . MET A 1 294 ? -6.438 -20.812 -11.25 1 95.19 294 MET A C 1
ATOM 2180 O O . MET A 1 294 ? -6.613 -21.953 -10.789 1 95.19 294 MET A O 1
ATOM 2184 N N . TYR A 1 295 ? -5.422 -20.453 -11.992 1 96.81 295 TYR A N 1
ATOM 2185 C CA . TYR A 1 295 ? -4.297 -21.375 -12.008 1 96.81 295 TYR A CA 1
ATOM 2186 C C . TYR A 1 295 ? -3.697 -21.516 -10.609 1 96.81 295 TYR A C 1
ATOM 2188 O O . TYR A 1 295 ? -3.268 -20.531 -10.008 1 96.81 295 TYR A O 1
ATOM 2196 N N . ARG A 1 296 ? -3.643 -22.766 -10.094 1 98.12 296 ARG A N 1
ATOM 2197 C CA . ARG A 1 296 ? -3.174 -22.906 -8.719 1 98.12 296 ARG A CA 1
ATOM 2198 C C . ARG A 1 296 ? -2.598 -24.281 -8.469 1 98.12 296 ARG A C 1
ATOM 2200 O O . ARG A 1 296 ? -2.965 -25.25 -9.148 1 98.12 296 ARG A O 1
ATOM 2207 N N . ALA A 1 297 ? -1.73 -24.328 -7.543 1 98.81 297 ALA A N 1
ATOM 2208 C CA . ALA A 1 297 ? -1.161 -25.594 -7.062 1 98.81 297 ALA A CA 1
ATOM 2209 C C . ALA A 1 297 ? -0.718 -25.469 -5.605 1 98.81 297 ALA A C 1
ATOM 2211 O O . ALA A 1 297 ? -0.537 -24.359 -5.094 1 98.81 297 ALA A O 1
ATOM 2212 N N . GLY A 1 298 ? -0.636 -26.578 -4.922 1 98.75 298 GLY A N 1
ATOM 2213 C CA . GLY A 1 298 ? -0.144 -26.609 -3.555 1 98.75 298 GLY A CA 1
ATOM 2214 C C . GLY A 1 298 ? 0.323 -27.984 -3.107 1 98.75 298 GLY A C 1
ATOM 2215 O O . GLY A 1 298 ? -0.034 -28.984 -3.717 1 98.75 298 GLY A O 1
ATOM 2216 N N . ILE A 1 299 ? 1.225 -28.016 -2.213 1 98.88 299 ILE A N 1
ATOM 2217 C CA . ILE A 1 299 ? 1.638 -29.203 -1.482 1 98.88 299 ILE A CA 1
ATOM 2218 C C . ILE A 1 299 ? 1.353 -29.031 0.007 1 98.88 299 ILE A C 1
ATOM 2220 O O . ILE A 1 299 ? 1.945 -28.156 0.659 1 98.88 299 ILE A O 1
ATOM 2224 N N . ASN A 1 300 ? 0.482 -29.844 0.485 1 98.69 300 ASN A N 1
ATOM 2225 C CA . ASN A 1 300 ? 0.029 -29.656 1.859 1 98.69 300 ASN A CA 1
ATOM 2226 C C . ASN A 1 300 ? 0.989 -30.297 2.855 1 98.69 300 ASN A C 1
ATOM 2228 O O . ASN A 1 300 ? 2.068 -30.766 2.477 1 98.69 300 ASN A O 1
ATOM 2232 N N . THR A 1 301 ? 0.643 -30.281 4.141 1 98.31 301 THR A N 1
ATOM 2233 C CA . THR A 1 301 ? 1.525 -30.719 5.219 1 98.31 301 THR A CA 1
ATOM 2234 C C . THR A 1 301 ? 1.76 -32.219 5.141 1 98.31 301 THR A C 1
ATOM 2236 O O . THR A 1 301 ? 2.693 -32.75 5.758 1 98.31 301 THR A O 1
ATOM 2239 N N . GLN A 1 302 ? 0.95 -32.969 4.391 1 97.44 302 GLN A N 1
ATOM 2240 C CA . GLN A 1 302 ? 1.096 -34.406 4.215 1 97.44 302 GLN A CA 1
ATOM 2241 C C . GLN A 1 302 ? 1.942 -34.719 2.984 1 97.44 302 GLN A C 1
ATOM 2243 O O . GLN A 1 302 ? 2.184 -35.906 2.678 1 97.44 302 GLN A O 1
ATOM 2248 N N . GLY A 1 303 ? 2.285 -33.75 2.266 1 97.31 303 GLY A N 1
ATOM 2249 C CA . GLY A 1 303 ? 3.109 -33.938 1.082 1 97.31 303 GLY A CA 1
ATOM 2250 C C . GLY A 1 303 ? 2.299 -34.188 -0.173 1 97.31 303 GLY A C 1
ATOM 2251 O O . GLY A 1 303 ? 2.848 -34.625 -1.196 1 97.31 303 GLY A O 1
ATOM 2252 N N . GLU A 1 304 ? 1.021 -33.938 -0.116 1 98.31 304 GLU A N 1
ATOM 2253 C CA . GLU A 1 304 ? 0.145 -34.188 -1.255 1 98.31 304 GLU A CA 1
ATOM 2254 C C . GLU A 1 304 ? 0.102 -33 -2.199 1 98.31 304 GLU A C 1
ATOM 2256 O O . GLU A 1 304 ? -0.195 -31.875 -1.777 1 98.31 304 GLU A O 1
ATOM 2261 N N . LEU A 1 305 ? 0.388 -33.25 -3.414 1 98.62 305 LEU A N 1
ATOM 2262 C CA . LEU A 1 305 ? 0.37 -32.25 -4.457 1 98.62 305 LEU A CA 1
ATOM 2263 C C . LEU A 1 305 ? -1.021 -32.094 -5.066 1 98.62 305 LEU A C 1
ATOM 2265 O O . LEU A 1 305 ? -1.68 -33.125 -5.34 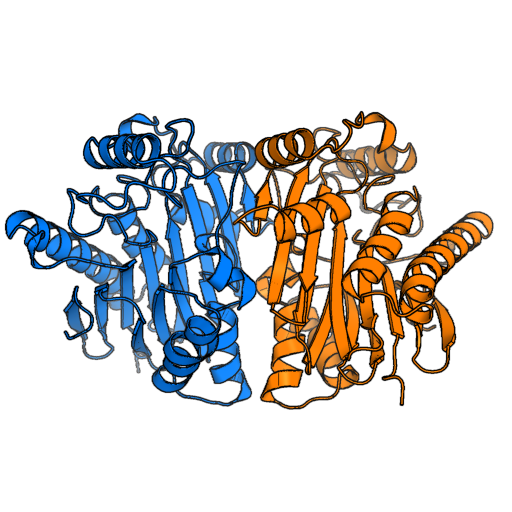1 98.62 305 LEU A O 1
ATOM 2269 N N . SER A 1 306 ? -1.495 -30.891 -5.242 1 98.44 306 SER A N 1
ATOM 2270 C CA . SER A 1 306 ? -2.709 -30.562 -5.98 1 98.44 306 SER A CA 1
ATOM 2271 C C . SER A 1 306 ? -2.445 -29.484 -7.02 1 98.44 306 SER A C 1
ATOM 2273 O O . SER A 1 306 ? -1.787 -28.484 -6.73 1 98.44 306 SER A O 1
ATOM 2275 N N . VAL A 1 307 ? -2.852 -29.656 -8.234 1 98.31 307 VAL A N 1
ATOM 2276 C CA . VAL A 1 307 ? -2.771 -28.703 -9.336 1 98.31 307 VAL A CA 1
ATOM 2277 C C . VAL A 1 307 ? -4.137 -28.562 -10 1 98.31 307 VAL A C 1
ATOM 2279 O O . VAL A 1 307 ? -4.719 -29.547 -10.453 1 98.31 307 VAL A O 1
ATOM 2282 N N . LYS A 1 308 ? -4.68 -27.328 -10.016 1 96.81 308 LYS A N 1
ATOM 2283 C CA . LYS A 1 308 ? -6.039 -27.125 -10.516 1 96.81 308 LYS A CA 1
ATOM 2284 C C . LYS A 1 308 ? -6.137 -25.844 -11.344 1 96.81 308 LYS A C 1
ATOM 2286 O O . LYS A 1 308 ? -5.309 -24.938 -11.203 1 96.81 308 LYS A O 1
ATOM 2291 N N . ILE A 1 309 ? -7.16 -25.781 -12.172 1 94.88 309 ILE A N 1
ATOM 2292 C CA . ILE A 1 309 ? -7.367 -24.609 -13.023 1 94.88 309 ILE A CA 1
ATOM 2293 C C . ILE A 1 309 ? -8.75 -24.016 -12.766 1 94.88 309 ILE A C 1
ATOM 2295 O O . ILE A 1 309 ? -8.883 -22.812 -12.516 1 94.88 309 ILE A O 1
ATOM 2299 N N . TYR A 1 310 ? -9.781 -24.828 -12.719 1 93.69 310 TYR A N 1
ATOM 2300 C CA . TYR A 1 310 ? -11.148 -24.328 -12.734 1 93.69 310 TYR A CA 1
ATOM 2301 C C . TYR A 1 310 ? -11.742 -24.312 -11.328 1 93.69 310 TYR A C 1
ATOM 2303 O O . TYR A 1 310 ? -11.344 -25.109 -10.477 1 93.69 310 TYR A O 1
ATOM 2311 N N . ALA A 1 311 ? -12.727 -23.453 -11.117 1 89.25 311 ALA A N 1
ATOM 2312 C CA . ALA A 1 311 ? -13.305 -23.219 -9.797 1 89.25 311 ALA A CA 1
ATOM 2313 C C . ALA A 1 311 ? -13.992 -24.469 -9.266 1 89.25 311 ALA A C 1
ATOM 2315 O O . ALA A 1 311 ? -14.031 -24.703 -8.055 1 89.25 311 ALA A O 1
ATOM 2316 N N . ASP A 1 312 ? -14.461 -25.25 -10.117 1 88.62 312 ASP A N 1
ATOM 2317 C CA . ASP A 1 312 ? -15.234 -26.422 -9.695 1 88.62 312 ASP A CA 1
ATOM 2318 C C . ASP A 1 312 ? -14.32 -27.609 -9.422 1 88.62 312 ASP A C 1
ATOM 2320 O O . ASP A 1 312 ? -14.797 -28.688 -9.07 1 88.62 312 ASP A O 1
ATOM 2324 N N . GLU A 1 313 ? -13.07 -27.422 -9.641 1 87.81 313 GLU A N 1
ATOM 2325 C CA . GLU A 1 313 ? -12.094 -28.469 -9.344 1 87.81 313 GLU A CA 1
ATOM 2326 C C . GLU A 1 313 ? -11.586 -28.359 -7.91 1 87.81 313 GLU A C 1
ATOM 2328 O O . GLU A 1 313 ? -11.398 -27.25 -7.395 1 87.81 313 GLU A O 1
ATOM 2333 N N . MET B 1 1 ? -32.375 15.438 12.773 1 47.97 1 MET B N 1
ATOM 2334 C CA . MET B 1 1 ? -31.312 15.961 13.633 1 47.97 1 MET B CA 1
ATOM 2335 C C . MET B 1 1 ? -29.953 15.781 12.992 1 47.97 1 MET B C 1
ATOM 2337 O O . MET B 1 1 ? -29.672 14.742 12.375 1 47.97 1 MET B O 1
ATOM 2341 N N . ASN B 1 2 ? -29.156 16.891 12.781 1 64.81 2 ASN B N 1
ATOM 2342 C CA . ASN B 1 2 ? -27.906 16.859 12.031 1 64.81 2 ASN B CA 1
ATOM 2343 C C . ASN B 1 2 ? -26.875 15.961 12.711 1 64.81 2 ASN B C 1
ATOM 2345 O O . ASN B 1 2 ? -26.734 15.984 13.93 1 64.81 2 ASN B O 1
ATOM 2349 N N . LYS B 1 3 ? -26.281 14.953 12.078 1 82.5 3 LYS B N 1
ATOM 2350 C CA . LYS B 1 3 ? -25.25 14.07 12.633 1 82.5 3 LYS B CA 1
ATOM 2351 C C . LYS B 1 3 ? -24 14.859 13.023 1 82.5 3 LYS B C 1
ATOM 2353 O O . LYS B 1 3 ? -23.75 15.938 12.477 1 82.5 3 LYS B O 1
ATOM 2358 N N . PRO B 1 4 ? -23.422 14.453 14.102 1 94.5 4 PRO B N 1
ATOM 2359 C CA . PRO B 1 4 ? -22.172 15.102 14.5 1 94.5 4 PRO B CA 1
ATOM 2360 C C . PRO B 1 4 ? -21.156 15.172 13.367 1 94.5 4 PRO B C 1
ATOM 2362 O O . PRO B 1 4 ? -21.203 14.344 12.445 1 94.5 4 PRO B O 1
ATOM 2365 N N . PHE B 1 5 ? -20.453 16.266 13.344 1 98.38 5 PHE B N 1
ATOM 2366 C CA . PHE B 1 5 ? -19.328 16.375 12.414 1 98.38 5 PHE B CA 1
ATOM 2367 C C . PHE B 1 5 ? -18.078 16.891 13.133 1 98.38 5 PHE B C 1
ATOM 2369 O O . PHE B 1 5 ? -18.188 17.547 14.172 1 98.38 5 PHE B O 1
ATOM 2376 N N . SER B 1 6 ? -16.922 16.516 12.695 1 98.88 6 SER B N 1
ATOM 2377 C CA . SER B 1 6 ? -15.641 16.859 13.297 1 98.88 6 SER B CA 1
ATOM 2378 C C . SER B 1 6 ? -14.5 16.703 12.297 1 98.88 6 SER B C 1
ATOM 2380 O O . SER B 1 6 ? -14.68 16.094 11.242 1 98.88 6 SER B O 1
ATOM 2382 N N . ILE B 1 7 ? -13.359 17.312 12.617 1 98.94 7 ILE B N 1
ATOM 2383 C CA . ILE B 1 7 ? -12.18 17.219 11.758 1 98.94 7 ILE B CA 1
ATOM 2384 C C . ILE B 1 7 ? -10.922 17.25 12.617 1 98.94 7 ILE B C 1
ATOM 2386 O O . ILE B 1 7 ? -10.891 17.906 13.664 1 98.94 7 ILE B O 1
ATOM 2390 N N . ALA B 1 8 ? -9.945 16.484 12.195 1 98.94 8 ALA B N 1
ATOM 2391 C CA . ALA B 1 8 ? -8.602 16.516 12.773 1 98.94 8 ALA B CA 1
ATOM 2392 C C . ALA B 1 8 ? -7.539 16.594 11.68 1 98.94 8 ALA B C 1
ATOM 2394 O O . ALA B 1 8 ? -7.707 16.016 10.602 1 98.94 8 ALA B O 1
ATOM 2395 N N . ILE B 1 9 ? -6.461 17.312 11.945 1 98.88 9 ILE B N 1
ATOM 2396 C CA . ILE B 1 9 ? -5.352 17.406 11 1 98.88 9 ILE B CA 1
ATOM 2397 C C . ILE B 1 9 ? -4.027 17.203 11.734 1 98.88 9 ILE B C 1
ATOM 2399 O O . ILE B 1 9 ? -3.945 17.406 12.953 1 98.88 9 ILE B O 1
ATOM 2403 N N . HIS B 1 10 ? -3.039 16.734 11.031 1 98.62 10 HIS B N 1
ATOM 2404 C CA . HIS B 1 10 ? -1.668 16.75 11.531 1 98.62 10 HIS B CA 1
ATOM 2405 C C . HIS B 1 10 ? -0.713 17.344 10.508 1 98.62 10 HIS B C 1
ATOM 2407 O O . HIS B 1 10 ? -0.968 17.281 9.305 1 98.62 10 HIS B O 1
ATOM 2413 N N . GLY B 1 11 ? 0.365 17.938 11.031 1 97.31 11 GLY B N 1
ATOM 2414 C CA . GLY B 1 11 ? 1.439 18.484 10.219 1 97.31 11 GLY B CA 1
ATOM 2415 C C . GLY B 1 11 ? 2.746 17.734 10.367 1 97.31 11 GLY B C 1
ATOM 2416 O O . GLY B 1 11 ? 3.824 18.297 10.188 1 97.31 11 GLY B O 1
ATOM 2417 N N . GLY B 1 12 ? 2.6 16.531 10.789 1 95.25 12 GLY B N 1
ATOM 2418 C CA . GLY B 1 12 ? 3.783 15.688 10.906 1 95.25 12 GLY B CA 1
ATOM 2419 C C . GLY B 1 12 ? 4.191 15.43 12.344 1 95.25 12 GLY B C 1
ATOM 2420 O O . GLY B 1 12 ? 4.145 16.328 13.18 1 95.25 12 GLY B O 1
ATOM 2421 N N . ALA B 1 13 ? 4.645 14.164 12.539 1 85.12 13 ALA B N 1
ATOM 2422 C CA . ALA B 1 13 ? 5.133 13.742 13.852 1 85.12 13 ALA B CA 1
ATOM 2423 C C . ALA B 1 13 ? 6.645 13.539 13.828 1 85.12 13 ALA B C 1
ATOM 2425 O O . ALA B 1 13 ? 7.234 13.32 12.773 1 85.12 13 ALA B O 1
ATOM 2426 N N . GLY B 1 14 ? 7.266 13.68 15.023 1 84.44 14 GLY B N 1
ATOM 2427 C CA . GLY B 1 14 ? 8.688 13.461 15.203 1 84.44 14 GLY B CA 1
ATOM 2428 C C . GLY B 1 14 ? 9.258 14.203 16.406 1 84.44 14 GLY B C 1
ATOM 2429 O O . GLY B 1 14 ? 8.516 14.617 17.297 1 84.44 14 GLY B O 1
ATOM 2430 N N . THR B 1 15 ? 10.555 14.242 16.422 1 75.88 15 THR B N 1
ATOM 2431 C CA . THR B 1 15 ? 11.227 14.977 17.484 1 75.88 15 THR B CA 1
ATOM 2432 C C . THR B 1 15 ? 11.18 16.484 17.219 1 75.88 15 THR B C 1
ATOM 2434 O O . THR B 1 15 ? 11.672 16.938 16.172 1 75.88 15 THR B O 1
ATOM 2437 N N . ILE B 1 16 ? 10.57 17.141 18.047 1 82.94 16 ILE B N 1
ATOM 2438 C CA . ILE B 1 16 ? 10.484 18.609 18 1 82.94 16 ILE B CA 1
ATOM 2439 C C . ILE B 1 16 ? 11.109 19.188 19.266 1 82.94 16 ILE B C 1
ATOM 2441 O O . ILE B 1 16 ? 10.594 19 20.375 1 82.94 16 ILE B O 1
ATOM 2445 N N . LEU B 1 17 ? 12.164 19.812 19.078 1 82.12 17 LEU B N 1
ATOM 2446 C CA . LEU B 1 17 ? 12.914 20.344 20.219 1 82.12 17 LEU B CA 1
ATOM 2447 C C . LEU B 1 17 ? 12.391 21.719 20.609 1 82.12 17 LEU B C 1
ATOM 2449 O O . LEU B 1 17 ? 12.578 22.703 19.891 1 82.12 17 LEU B O 1
ATOM 2453 N N . ARG B 1 18 ? 11.922 21.781 21.797 1 85.25 18 ARG B N 1
ATOM 2454 C CA . ARG B 1 18 ? 11.336 23.016 22.297 1 85.25 18 ARG B CA 1
ATOM 2455 C C . ARG B 1 18 ? 12.367 24.141 22.344 1 85.25 18 ARG B C 1
ATOM 2457 O O . ARG B 1 18 ? 12.055 25.297 22.094 1 85.25 18 ARG B O 1
ATOM 2464 N N . GLU B 1 19 ? 13.539 23.734 22.672 1 83.75 19 GLU B N 1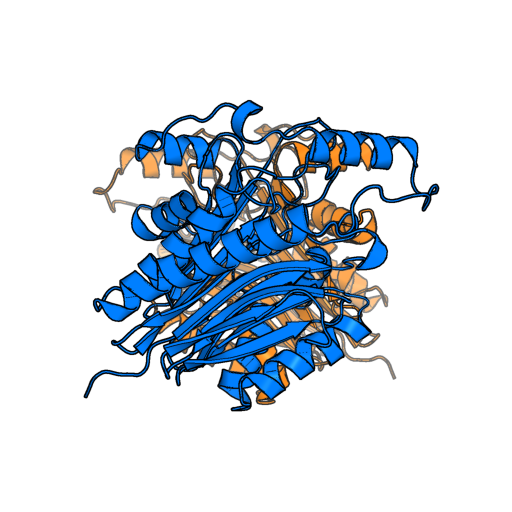
ATOM 2465 C CA . GLU B 1 19 ? 14.609 24.703 22.891 1 83.75 19 GLU B CA 1
ATOM 2466 C C . GLU B 1 19 ? 15.008 25.391 21.578 1 83.75 19 GLU B C 1
ATOM 2468 O O . GLU B 1 19 ? 15.539 26.5 21.594 1 83.75 19 GLU B O 1
ATOM 2473 N N . GLN B 1 20 ? 14.672 24.75 20.484 1 81.06 20 GLN B N 1
ATOM 2474 C CA . GLN B 1 20 ? 15.062 25.281 19.188 1 81.06 20 GLN B CA 1
ATOM 2475 C C . GLN B 1 20 ? 13.883 25.953 18.484 1 81.06 20 GLN B C 1
ATOM 2477 O O . GLN B 1 20 ? 14.023 26.469 17.375 1 81.06 20 GLN B O 1
ATOM 2482 N N . MET B 1 21 ? 12.82 26 19.172 1 88.81 21 MET B N 1
ATOM 2483 C CA . MET B 1 21 ? 11.617 26.594 18.594 1 88.81 21 MET B CA 1
ATOM 2484 C C . MET B 1 21 ? 11.516 28.078 18.953 1 88.81 21 MET B C 1
ATOM 2486 O O . MET B 1 21 ? 11.211 28.438 20.094 1 88.81 21 MET B O 1
ATOM 2490 N N . SER B 1 22 ? 11.727 28.891 17.922 1 90.62 22 SER B N 1
ATOM 2491 C CA . SER B 1 22 ? 11.523 30.312 18.172 1 90.62 22 SER B CA 1
ATOM 2492 C C . SER B 1 22 ? 10.039 30.625 18.328 1 90.62 22 SER B C 1
ATOM 2494 O O . SER B 1 22 ? 9.188 29.922 17.781 1 90.62 22 SER B O 1
ATOM 2496 N N . ASP B 1 23 ? 9.766 31.688 18.953 1 93.31 23 ASP B N 1
ATOM 2497 C CA . ASP B 1 23 ? 8.383 32.125 19.156 1 93.31 23 ASP B CA 1
ATOM 2498 C C . ASP B 1 23 ? 7.699 32.406 17.812 1 93.31 23 ASP B C 1
ATOM 2500 O O . ASP B 1 23 ? 6.527 32.062 17.625 1 93.31 23 ASP B O 1
ATOM 2504 N N . SER B 1 24 ? 8.453 33.062 17.016 1 94 24 SER B N 1
ATOM 2505 C CA . SER B 1 24 ? 7.895 33.406 15.719 1 94 24 SER B CA 1
ATOM 2506 C C . SER B 1 24 ? 7.543 32.188 14.891 1 94 24 SER B C 1
ATOM 2508 O O . SER B 1 24 ? 6.484 32.125 14.266 1 94 24 SER B O 1
ATOM 2510 N N . LEU B 1 25 ? 8.406 31.266 14.883 1 91.69 25 LEU B N 1
ATOM 2511 C CA . LEU B 1 25 ? 8.156 30.031 14.141 1 91.69 25 LEU B CA 1
ATOM 2512 C C . LEU B 1 25 ? 6.988 29.266 14.742 1 91.69 25 LEU B C 1
ATOM 2514 O O . LEU B 1 25 ? 6.141 28.75 14.016 1 91.69 25 LEU B O 1
ATOM 2518 N N . GLN B 1 26 ? 7.004 29.172 16 1 93.88 26 GLN B N 1
ATOM 2519 C CA . GLN B 1 26 ? 5.91 28.5 16.703 1 93.88 26 GLN B CA 1
ATOM 2520 C C . GLN B 1 26 ? 4.562 29.125 16.344 1 93.88 26 GLN B C 1
ATOM 2522 O O . GLN B 1 26 ? 3.604 28.406 16.047 1 93.88 26 GLN B O 1
ATOM 2527 N N . GLN B 1 27 ? 4.531 30.391 16.422 1 96.19 27 GLN B N 1
ATOM 2528 C CA . GLN B 1 27 ? 3.285 31.094 16.125 1 96.19 27 GLN B CA 1
ATOM 2529 C C . GLN B 1 27 ? 2.865 30.859 14.672 1 96.19 27 GLN B C 1
ATOM 2531 O O . GLN B 1 27 ? 1.676 30.703 14.383 1 96.19 27 GLN B O 1
ATOM 2536 N N . ALA B 1 28 ? 3.809 30.875 13.789 1 95.69 28 ALA B N 1
ATOM 2537 C CA . ALA B 1 28 ? 3.514 30.641 12.375 1 95.69 28 ALA B CA 1
ATOM 2538 C C . ALA B 1 28 ? 2.926 29.25 12.164 1 95.69 28 ALA B C 1
ATOM 2540 O O . ALA B 1 28 ? 1.962 29.078 11.414 1 95.69 28 ALA B O 1
ATOM 2541 N N . ILE B 1 29 ? 3.506 28.312 12.805 1 95.81 29 ILE B N 1
ATOM 2542 C CA . ILE B 1 29 ? 3.062 26.922 12.703 1 95.81 29 ILE B CA 1
ATOM 2543 C C . ILE B 1 29 ? 1.65 26.781 13.273 1 95.81 29 ILE B C 1
ATOM 2545 O O . ILE B 1 29 ? 0.775 26.188 12.633 1 95.81 29 ILE B O 1
ATOM 2549 N N . LEU B 1 30 ? 1.438 27.359 14.422 1 97.62 30 LEU B N 1
ATOM 2550 C CA . LEU B 1 30 ? 0.126 27.297 15.062 1 97.62 30 LEU B CA 1
ATOM 2551 C C . LEU B 1 30 ? -0.935 27.953 14.18 1 97.62 30 LEU B C 1
ATOM 2553 O O . LEU B 1 30 ? -2.051 27.438 14.062 1 97.62 30 LEU B O 1
ATOM 2557 N N . THR B 1 31 ? -0.568 29.016 13.57 1 98.44 31 THR B N 1
ATOM 2558 C CA . THR B 1 31 ? -1.483 29.734 12.695 1 98.44 31 THR B CA 1
ATOM 2559 C C . THR B 1 31 ? -1.86 28.891 11.484 1 98.44 31 THR B C 1
ATOM 2561 O O . THR B 1 31 ? -3.031 28.828 11.102 1 98.44 31 THR B O 1
ATOM 2564 N N . ASP B 1 32 ? -0.881 28.234 10.914 1 98.25 32 ASP B N 1
ATOM 2565 C CA . ASP B 1 32 ? -1.132 27.391 9.75 1 98.25 32 ASP B CA 1
ATOM 2566 C C . ASP B 1 32 ? -1.983 26.188 10.125 1 98.25 32 ASP B C 1
ATOM 2568 O O . ASP B 1 32 ? -2.854 25.766 9.352 1 98.25 32 ASP B O 1
ATOM 2572 N N . LEU B 1 33 ? -1.707 25.594 11.273 1 98.62 33 LEU B N 1
ATOM 2573 C CA . LEU B 1 33 ? -2.498 24.469 11.742 1 98.62 33 LEU B CA 1
ATOM 2574 C C . LEU B 1 33 ? -3.955 24.875 11.953 1 98.62 33 LEU B C 1
ATOM 2576 O O . LEU B 1 33 ? -4.867 24.156 11.523 1 98.62 33 LEU B O 1
ATOM 2580 N N . GLU B 1 34 ? -4.117 25.938 12.586 1 98.81 34 GLU B N 1
ATOM 2581 C CA . GLU B 1 34 ? -5.469 26.453 12.82 1 98.81 34 GLU B CA 1
ATOM 2582 C C . GLU B 1 34 ? -6.191 26.719 11.5 1 98.81 34 GLU B C 1
ATOM 2584 O O . GLU B 1 34 ? -7.363 26.359 11.352 1 98.81 34 GLU B O 1
ATOM 2589 N N . ALA B 1 35 ? -5.523 27.359 10.609 1 98.88 35 ALA B N 1
ATOM 2590 C CA . ALA B 1 35 ? -6.109 27.672 9.312 1 98.88 35 ALA B CA 1
ATOM 2591 C C . ALA B 1 35 ? -6.551 26.406 8.578 1 98.88 35 ALA B C 1
ATOM 2593 O O . ALA B 1 35 ? -7.617 26.391 7.961 1 98.88 35 ALA B O 1
ATOM 2594 N N . ALA B 1 36 ? -5.734 25.406 8.641 1 98.94 36 ALA B N 1
ATOM 2595 C CA . ALA B 1 36 ? -6.047 24.156 7.977 1 98.94 36 ALA B CA 1
ATOM 2596 C C . ALA B 1 36 ? -7.297 23.5 8.57 1 98.94 36 ALA B C 1
ATOM 2598 O O . ALA B 1 36 ? -8.211 23.109 7.844 1 98.94 36 ALA B O 1
ATOM 2599 N N . ALA B 1 37 ? -7.32 23.391 9.898 1 98.94 37 ALA B N 1
ATOM 2600 C CA . ALA B 1 37 ? -8.477 22.797 10.57 1 98.94 37 ALA B CA 1
ATOM 2601 C C . ALA B 1 37 ? -9.75 23.578 10.25 1 98.94 37 ALA B C 1
ATOM 2603 O O . ALA B 1 37 ? -10.797 22.984 9.977 1 98.94 37 ALA B O 1
ATOM 2604 N N . LYS B 1 38 ? -9.664 24.859 10.25 1 98.94 38 LYS B N 1
ATOM 2605 C CA . LYS B 1 38 ? -10.82 25.703 10.008 1 98.94 38 LYS B CA 1
ATOM 2606 C C . LYS B 1 38 ? -11.289 25.609 8.562 1 98.94 38 LYS B C 1
ATOM 2608 O O . LYS B 1 38 ? -12.492 25.672 8.281 1 98.94 38 LYS B O 1
ATOM 2613 N N . ALA B 1 39 ? -10.367 25.484 7.664 1 98.94 39 ALA B N 1
ATOM 2614 C CA . ALA B 1 39 ? -10.727 25.359 6.258 1 98.94 39 ALA B CA 1
ATOM 2615 C C . ALA B 1 39 ? -11.617 24.141 6.035 1 98.94 39 ALA B C 1
ATOM 2617 O O . ALA B 1 39 ? -12.633 24.219 5.34 1 98.94 39 ALA B O 1
ATOM 2618 N N . GLY B 1 40 ? -11.219 23.031 6.602 1 98.94 40 GLY B N 1
ATOM 2619 C CA . GLY B 1 40 ? -12.047 21.828 6.492 1 98.94 40 GLY B CA 1
ATOM 2620 C C . GLY B 1 40 ? -13.344 21.938 7.273 1 98.94 40 GLY B C 1
ATOM 2621 O O . GLY B 1 40 ? -14.406 21.547 6.777 1 98.94 40 GLY B O 1
ATOM 2622 N N . HIS B 1 41 ? -13.234 22.469 8.453 1 98.88 41 HIS B N 1
ATOM 2623 C CA . HIS B 1 41 ? -14.398 22.578 9.32 1 98.88 41 HIS B CA 1
ATOM 2624 C C . HIS B 1 41 ? -15.484 23.422 8.68 1 98.88 41 HIS B C 1
ATOM 2626 O O . HIS B 1 41 ? -16.672 23.141 8.836 1 98.88 41 HIS B O 1
ATOM 2632 N N . GLN B 1 42 ? -15.125 24.484 8.047 1 98.81 42 GLN B N 1
ATOM 2633 C CA . GLN B 1 42 ? -16.094 25.375 7.406 1 98.81 42 GLN B CA 1
ATOM 2634 C C . GLN B 1 42 ? -16.922 24.625 6.375 1 98.81 42 GLN B C 1
ATOM 2636 O O . GLN B 1 42 ? -18.125 24.844 6.266 1 98.81 42 GLN B O 1
ATOM 2641 N N . ILE B 1 43 ? -16.328 23.766 5.652 1 98.88 43 ILE B N 1
ATOM 2642 C CA . ILE B 1 43 ? -17.047 22.953 4.668 1 98.88 43 ILE B CA 1
ATOM 2643 C C . ILE B 1 43 ? -18.062 22.062 5.375 1 98.88 43 ILE B C 1
ATOM 2645 O O . ILE B 1 43 ? -19.219 21.969 4.961 1 98.88 43 ILE B O 1
ATOM 2649 N N . LEU B 1 44 ? -17.609 21.469 6.41 1 98.75 44 LEU B N 1
ATOM 2650 C CA . LEU B 1 44 ? -18.484 20.578 7.156 1 98.75 44 LEU B CA 1
ATOM 2651 C C . LEU B 1 44 ? -19.656 21.344 7.77 1 98.75 44 LEU B C 1
ATOM 2653 O O . LEU B 1 44 ? -20.797 20.891 7.723 1 98.75 44 LEU B O 1
ATOM 2657 N N . ALA B 1 45 ? -19.375 22.453 8.352 1 98.19 45 ALA B N 1
ATOM 2658 C CA . ALA B 1 45 ? -20.375 23.281 9.023 1 98.19 45 ALA B CA 1
ATOM 2659 C C . ALA B 1 45 ? -21.469 23.734 8.039 1 98.19 45 ALA B C 1
ATOM 2661 O O . ALA B 1 45 ? -22.625 23.891 8.422 1 98.19 45 ALA B O 1
ATOM 2662 N N . ASN B 1 46 ? -21.141 23.844 6.812 1 98.12 46 ASN B N 1
ATOM 2663 C CA . ASN B 1 46 ? -22.078 24.25 5.77 1 98.12 46 ASN B CA 1
ATOM 2664 C C . ASN B 1 46 ? -22.75 23.062 5.117 1 98.12 46 ASN B C 1
ATOM 2666 O O . ASN B 1 46 ? -23.406 23.188 4.078 1 98.12 46 ASN B O 1
ATOM 2670 N N . GLY B 1 47 ? -22.531 21.953 5.605 1 97.94 47 GLY B N 1
ATOM 2671 C CA . GLY B 1 47 ? -23.203 20.75 5.125 1 97.94 47 GLY B CA 1
ATOM 2672 C C . GLY B 1 47 ? -22.453 20.047 4.004 1 97.94 47 GLY B C 1
ATOM 2673 O O . GLY B 1 47 ? -23 19.172 3.344 1 97.94 47 GLY B O 1
ATOM 2674 N N . GLY B 1 48 ? -21.172 20.406 3.834 1 98.56 48 GLY B N 1
ATOM 2675 C CA . GLY B 1 48 ? -20.375 19.828 2.77 1 98.56 48 GLY B CA 1
ATOM 2676 C C . GLY B 1 48 ? -19.859 18.438 3.104 1 98.56 48 GLY B C 1
ATOM 2677 O O . GLY B 1 48 ? -20.016 17.969 4.234 1 98.56 48 GLY B O 1
ATOM 2678 N N . ALA B 1 49 ? -19.25 17.828 2.133 1 98.75 49 ALA B N 1
ATOM 2679 C CA . ALA B 1 49 ? -18.781 16.453 2.25 1 98.75 49 ALA B CA 1
ATOM 2680 C C . ALA B 1 49 ? -17.453 16.375 3.004 1 98.75 49 ALA B C 1
ATOM 2682 O O . ALA B 1 49 ? -16.609 17.281 2.883 1 98.75 49 ALA B O 1
ATOM 2683 N N . SER B 1 50 ? -17.297 15.281 3.756 1 98.94 50 SER B N 1
ATOM 2684 C CA . SER B 1 50 ? -16.047 15.039 4.449 1 98.94 50 SER B CA 1
ATOM 2685 C C . SER B 1 50 ? -14.875 14.992 3.475 1 98.94 50 SER B C 1
ATOM 2687 O O . SER B 1 50 ? -13.789 15.484 3.783 1 98.94 50 SER B O 1
ATOM 2689 N N . LEU B 1 51 ? -15.086 14.445 2.318 1 98.94 51 LEU B N 1
ATOM 2690 C CA . LEU B 1 51 ? -14.055 14.336 1.296 1 98.94 51 LEU B CA 1
ATOM 2691 C C . LEU B 1 51 ? -13.531 15.719 0.902 1 98.94 51 LEU B C 1
ATOM 2693 O O . LEU B 1 51 ? -12.328 15.922 0.782 1 98.94 51 LEU B O 1
ATOM 2697 N N . ASP B 1 52 ? -14.398 16.656 0.699 1 98.94 52 ASP B N 1
ATOM 2698 C CA . ASP B 1 52 ? -14.016 18.031 0.362 1 98.94 52 ASP B CA 1
ATOM 2699 C C . ASP B 1 52 ? -13.289 18.703 1.528 1 98.94 52 ASP B C 1
ATOM 2701 O O . ASP B 1 52 ? -12.367 19.484 1.322 1 98.94 52 ASP B O 1
ATOM 2705 N N . ALA B 1 53 ? -13.734 18.359 2.725 1 98.94 53 ALA B N 1
ATOM 2706 C CA . ALA B 1 53 ? -13.156 18.953 3.93 1 98.94 53 ALA B CA 1
ATOM 2707 C C . ALA B 1 53 ? -11.695 18.562 4.098 1 98.94 53 ALA B C 1
ATOM 2709 O O . ALA B 1 53 ? -10.844 19.406 4.379 1 98.94 53 ALA B O 1
ATOM 2710 N N . VAL B 1 54 ? -11.43 17.281 3.898 1 99 54 VAL B N 1
ATOM 2711 C CA . VAL B 1 54 ? -10.055 16.844 4.121 1 99 54 VAL B CA 1
ATOM 2712 C C . VAL B 1 54 ? -9.148 17.375 3.016 1 99 54 VAL B C 1
ATOM 2714 O O . VAL B 1 54 ? -7.988 17.703 3.262 1 99 54 VAL B O 1
ATOM 2717 N N . VAL B 1 55 ? -9.625 17.484 1.789 1 98.94 55 VAL B N 1
ATOM 2718 C CA . VAL B 1 55 ? -8.836 18.047 0.703 1 98.94 55 VAL B CA 1
ATOM 2719 C C . VAL B 1 55 ? -8.523 19.516 1.003 1 98.94 55 VAL B C 1
ATOM 2721 O O . VAL B 1 55 ? -7.375 19.953 0.87 1 98.94 55 VAL B O 1
ATOM 2724 N N . ALA B 1 56 ? -9.516 20.266 1.456 1 98.94 56 ALA B N 1
ATOM 2725 C CA . ALA B 1 56 ? -9.328 21.688 1.773 1 98.94 56 ALA B CA 1
ATOM 2726 C C . ALA B 1 56 ? -8.297 21.859 2.887 1 98.94 56 ALA B C 1
ATOM 2728 O O . ALA B 1 56 ? -7.445 22.75 2.816 1 98.94 56 ALA B O 1
ATOM 2729 N N . ALA B 1 57 ? -8.406 21.047 3.871 1 98.94 57 ALA B N 1
ATOM 2730 C CA . ALA B 1 57 ? -7.492 21.125 5.004 1 98.94 57 ALA B CA 1
ATOM 2731 C C . ALA B 1 57 ? -6.059 20.828 4.578 1 98.94 57 ALA B C 1
ATOM 2733 O O . ALA B 1 57 ? -5.133 21.578 4.895 1 98.94 57 ALA B O 1
ATOM 2734 N N . VAL B 1 58 ? -5.852 19.766 3.82 1 98.94 58 VAL B N 1
ATOM 2735 C CA . VAL B 1 58 ? -4.512 19.328 3.439 1 98.94 58 VAL B CA 1
ATOM 2736 C C . VAL B 1 58 ? -3.9 20.312 2.457 1 98.94 58 VAL B C 1
ATOM 2738 O O . VAL B 1 58 ? -2.693 20.562 2.488 1 98.94 58 VAL B O 1
ATOM 2741 N N . LYS B 1 59 ? -4.715 20.938 1.645 1 98.88 59 LYS B N 1
ATOM 2742 C CA . LYS B 1 59 ? -4.203 21.938 0.715 1 98.88 59 LYS B CA 1
ATOM 2743 C C . LYS B 1 59 ? -3.555 23.094 1.461 1 98.88 59 LYS B C 1
ATOM 2745 O O . LYS B 1 59 ? -2.518 23.609 1.038 1 98.88 59 LYS B O 1
ATOM 2750 N N . VAL B 1 60 ? -4.18 23.531 2.527 1 98.88 60 VAL B N 1
ATOM 2751 C CA . VAL B 1 60 ? -3.605 24.594 3.338 1 98.88 60 VAL B CA 1
ATOM 2752 C C . VAL B 1 60 ? -2.232 24.172 3.855 1 98.88 60 VAL B C 1
ATOM 2754 O O . VAL B 1 60 ? -1.285 24.969 3.838 1 98.88 60 VAL B O 1
ATOM 2757 N N . LEU B 1 61 ? -2.152 22.953 4.242 1 98.69 61 LEU B N 1
ATOM 2758 C CA . LEU B 1 61 ? -0.893 22.438 4.766 1 98.69 61 LEU B CA 1
ATOM 2759 C C . LEU B 1 61 ? 0.138 22.297 3.65 1 98.69 61 LEU B C 1
ATOM 2761 O O . LEU B 1 61 ? 1.318 22.5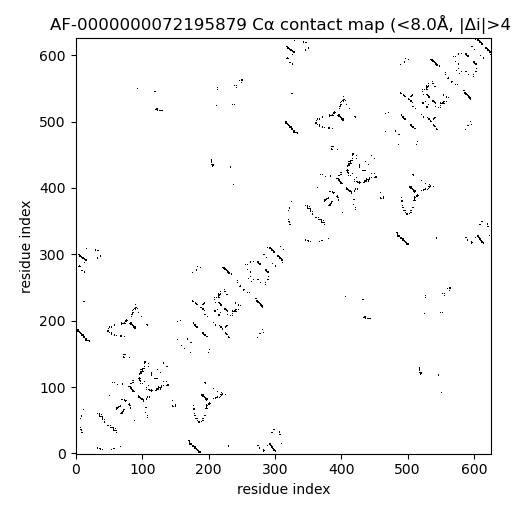94 3.85 1 98.69 61 LEU B O 1
ATOM 2765 N N . GLU B 1 62 ? -0.295 21.844 2.482 1 98.5 62 GLU B N 1
ATOM 2766 C CA . GLU B 1 62 ? 0.591 21.688 1.331 1 98.5 62 GLU B CA 1
ATOM 2767 C C . GLU B 1 62 ? 1.113 23.047 0.855 1 98.5 62 GLU B C 1
ATOM 2769 O O . GLU B 1 62 ? 2.193 23.125 0.266 1 98.5 62 GLU B O 1
ATOM 2774 N N . ASP B 1 63 ? 0.402 24.078 1.112 1 98.19 63 ASP B N 1
ATOM 2775 C CA . ASP B 1 63 ? 0.777 25.406 0.643 1 98.19 63 ASP B CA 1
ATOM 2776 C C . ASP B 1 63 ? 1.682 26.109 1.652 1 98.19 63 ASP B C 1
ATOM 2778 O O . ASP B 1 63 ? 2.217 27.188 1.371 1 98.19 63 ASP B O 1
ATOM 2782 N N . SER B 1 64 ? 1.853 25.578 2.807 1 96.94 64 SER B N 1
ATOM 2783 C CA . SER B 1 64 ? 2.676 26.172 3.855 1 96.94 64 SER B CA 1
ATOM 2784 C C . SER B 1 64 ? 4.121 25.688 3.762 1 96.94 64 SER B C 1
ATOM 2786 O O . SER B 1 64 ? 4.375 24.484 3.586 1 96.94 64 SER B O 1
ATOM 2788 N N . PRO B 1 65 ? 5.062 26.609 3.906 1 95.25 65 PRO B N 1
ATOM 2789 C CA . PRO B 1 65 ? 6.465 26.188 3.887 1 95.25 65 PRO B CA 1
ATOM 2790 C C . PRO B 1 65 ? 6.895 25.5 5.18 1 95.25 65 PRO B C 1
ATOM 2792 O O . PRO B 1 65 ? 8.023 25.016 5.277 1 95.25 65 PRO B O 1
ATOM 2795 N N . HIS B 1 66 ? 5.977 25.391 6.141 1 93.19 66 HIS B N 1
ATOM 2796 C CA . HIS B 1 66 ? 6.363 24.938 7.469 1 93.19 66 HIS B CA 1
ATOM 2797 C C . HIS B 1 66 ? 6.242 23.422 7.582 1 93.19 66 HIS B C 1
ATOM 2799 O O . HIS B 1 66 ? 6.75 22.828 8.539 1 93.19 66 HIS B O 1
ATOM 2805 N N . PHE B 1 67 ? 5.613 22.812 6.621 1 95 67 PHE B N 1
ATOM 2806 C CA . PHE B 1 67 ? 5.352 21.391 6.688 1 95 67 PHE B CA 1
ATOM 2807 C C . PHE B 1 67 ? 5.984 20.672 5.5 1 95 67 PHE B C 1
ATOM 2809 O O . PHE B 1 67 ? 6.297 21.297 4.484 1 95 67 PHE B O 1
ATOM 2816 N N . ASN B 1 68 ? 6.211 19.328 5.664 1 94.38 68 ASN B N 1
ATOM 2817 C CA . ASN B 1 68 ? 6.855 18.516 4.637 1 94.38 68 ASN B CA 1
ATOM 2818 C C . ASN B 1 68 ? 5.836 17.906 3.68 1 94.38 68 ASN B C 1
ATOM 2820 O O . ASN B 1 68 ? 5.684 16.688 3.623 1 94.38 68 ASN B O 1
ATOM 2824 N N . ALA B 1 69 ? 5.207 18.734 2.91 1 97.06 69 ALA B N 1
ATOM 2825 C CA . ALA B 1 69 ? 4.25 18.422 1.853 1 97.06 69 ALA B CA 1
ATOM 2826 C C . ALA B 1 69 ? 4 19.641 0.961 1 97.06 69 ALA B C 1
ATOM 2828 O O . ALA B 1 69 ? 3.736 20.734 1.457 1 97.06 69 ALA B O 1
ATOM 2829 N N . GLY B 1 70 ? 4.039 19.438 -0.352 1 97.06 70 GLY B N 1
ATOM 2830 C CA . GLY B 1 70 ? 3.943 20.609 -1.19 1 97.06 70 GLY B CA 1
ATOM 2831 C C . GLY B 1 70 ? 5.07 21.609 -0.959 1 97.06 70 GLY B C 1
ATOM 2832 O O . GLY B 1 70 ? 6.246 21.234 -1.024 1 97.06 70 GLY B O 1
ATOM 2833 N N . LYS B 1 71 ? 4.652 22.859 -0.77 1 96.56 71 LYS B N 1
ATOM 2834 C CA . LYS B 1 71 ? 5.664 23.844 -0.397 1 96.56 71 LYS B CA 1
ATOM 2835 C C . LYS B 1 71 ? 6.32 23.484 0.932 1 96.56 71 LYS B C 1
ATOM 2837 O O . LYS B 1 71 ? 5.637 23.297 1.938 1 96.56 71 LYS B O 1
ATOM 2842 N N . GLY B 1 72 ? 7.664 23.328 0.881 1 93.81 72 GLY B N 1
ATOM 2843 C CA . GLY B 1 72 ? 8.359 22.938 2.1 1 93.81 72 GLY B CA 1
ATOM 2844 C C . GLY B 1 72 ? 8.742 21.469 2.131 1 93.81 72 GLY B C 1
ATOM 2845 O O . GLY B 1 72 ? 9.328 21 3.105 1 93.81 72 GLY B O 1
ATOM 2846 N N . SER B 1 73 ? 8.453 20.734 1.095 1 95.06 73 SER B N 1
ATOM 2847 C CA . SER B 1 73 ? 8.852 19.344 0.985 1 95.06 73 SER B CA 1
ATOM 2848 C C . SER B 1 73 ? 10.367 19.188 1.061 1 95.06 73 SER B C 1
ATOM 2850 O O . SER B 1 73 ? 11.102 20.047 0.581 1 95.06 73 SER B O 1
ATOM 2852 N N . VAL B 1 74 ? 10.758 18.109 1.608 1 92.62 74 VAL B N 1
ATOM 2853 C CA . VAL B 1 74 ? 12.18 17.797 1.689 1 92.62 74 VAL B CA 1
ATOM 2854 C C . VAL B 1 74 ? 12.703 17.406 0.306 1 92.62 74 VAL B C 1
ATOM 2856 O O . VAL B 1 74 ? 11.922 17.125 -0.603 1 92.62 74 VAL B O 1
ATOM 2859 N N . LEU B 1 75 ? 14.031 17.438 0.272 1 93.5 75 LEU B N 1
ATOM 2860 C CA . LEU B 1 75 ? 14.656 17.188 -1.021 1 93.5 75 LEU B CA 1
ATOM 2861 C C . LEU B 1 75 ? 15.227 15.773 -1.091 1 93.5 75 LEU B C 1
ATOM 2863 O O . LEU B 1 75 ? 15.734 15.258 -0.097 1 93.5 75 LEU B O 1
ATOM 2867 N N . THR B 1 76 ? 15.086 15.18 -2.285 1 92.56 76 THR B N 1
ATOM 2868 C CA . THR B 1 76 ? 15.695 13.883 -2.557 1 92.56 76 THR B CA 1
ATOM 2869 C C . THR B 1 76 ? 17.219 14.008 -2.656 1 92.56 76 THR B C 1
ATOM 2871 O O . THR B 1 76 ? 17.75 15.125 -2.658 1 92.56 76 THR B O 1
ATOM 2874 N N . HIS B 1 77 ? 17.828 12.875 -2.775 1 90.5 77 HIS B N 1
ATOM 2875 C CA . HIS B 1 77 ? 19.266 12.82 -2.979 1 90.5 77 HIS B CA 1
ATOM 2876 C C . HIS B 1 77 ? 19.688 13.633 -4.195 1 90.5 77 HIS B C 1
ATOM 2878 O O . HIS B 1 77 ? 20.766 14.242 -4.199 1 90.5 77 HIS B O 1
ATOM 2884 N N . ASN B 1 78 ? 18.859 13.734 -5.176 1 91.5 78 ASN B N 1
ATOM 2885 C CA . ASN B 1 78 ? 19.172 14.445 -6.41 1 91.5 78 ASN B CA 1
ATOM 2886 C C . ASN B 1 78 ? 18.688 15.891 -6.359 1 91.5 78 ASN B C 1
ATOM 2888 O O . ASN B 1 78 ? 18.547 16.531 -7.398 1 91.5 78 ASN B O 1
ATOM 2892 N N . GLU B 1 79 ? 18.281 16.328 -5.199 1 93.75 79 GLU B N 1
ATOM 2893 C CA . GLU B 1 79 ? 17.953 17.719 -4.93 1 93.75 79 GLU B CA 1
ATOM 2894 C C . GLU B 1 79 ? 16.641 18.125 -5.621 1 93.75 79 GLU B C 1
ATOM 2896 O O . GLU B 1 79 ? 16.516 19.234 -6.121 1 93.75 79 GLU B O 1
ATOM 2901 N N . MET B 1 80 ? 15.781 17.109 -5.715 1 94.88 80 MET B N 1
ATOM 2902 C CA . MET B 1 80 ? 14.453 17.344 -6.277 1 94.88 80 MET B CA 1
ATOM 2903 C C . MET B 1 80 ? 13.367 17.062 -5.242 1 94.88 80 MET B C 1
ATOM 2905 O O . MET B 1 80 ? 13.57 16.266 -4.324 1 94.88 80 MET B O 1
ATOM 2909 N N . VAL B 1 81 ? 12.25 17.812 -5.457 1 96.38 81 VAL B N 1
ATOM 2910 C CA . VAL B 1 81 ? 11.07 17.516 -4.652 1 96.38 81 VAL B CA 1
ATOM 2911 C C . VAL B 1 81 ? 10.211 16.453 -5.355 1 96.38 81 VAL B C 1
ATOM 2913 O O . VAL B 1 81 ? 9.898 16.594 -6.539 1 96.38 81 VAL B O 1
ATOM 2916 N N . GLU B 1 82 ? 9.953 15.406 -4.656 1 97 82 GLU B N 1
ATOM 2917 C CA . GLU B 1 82 ? 9 14.367 -5.055 1 97 82 GLU B CA 1
ATOM 2918 C C . GLU B 1 82 ? 7.926 14.164 -3.988 1 97 82 GLU B C 1
ATOM 2920 O O . GLU B 1 82 ? 8.242 13.961 -2.814 1 97 82 GLU B O 1
ATOM 2925 N N . MET B 1 83 ? 6.703 14.172 -4.461 1 98.25 83 MET B N 1
ATOM 2926 C CA . MET B 1 83 ? 5.621 14.188 -3.48 1 98.25 83 MET B CA 1
ATOM 2927 C C . MET B 1 83 ? 4.691 12.992 -3.672 1 98.25 83 MET B C 1
ATOM 2929 O O . MET B 1 83 ? 4.539 12.492 -4.789 1 98.25 83 MET B O 1
ATOM 2933 N N . ASP B 1 84 ? 4.109 12.57 -2.572 1 98.69 84 ASP B N 1
ATOM 2934 C CA . ASP B 1 84 ? 3.131 11.484 -2.506 1 98.69 84 ASP B CA 1
ATOM 2935 C C . ASP B 1 84 ? 1.86 11.938 -1.79 1 98.69 84 ASP B C 1
ATOM 2937 O O . ASP B 1 84 ? 1.913 12.789 -0.899 1 98.69 84 ASP B O 1
ATOM 2941 N N . ALA B 1 85 ? 0.74 11.328 -2.168 1 98.94 85 ALA B N 1
ATOM 2942 C CA . ALA B 1 85 ? -0.518 11.617 -1.484 1 98.94 85 ALA B CA 1
ATOM 2943 C C . ALA B 1 85 ? -1.533 10.5 -1.703 1 98.94 85 ALA B C 1
ATOM 2945 O O . ALA B 1 85 ? -1.462 9.773 -2.697 1 98.94 85 ALA B O 1
ATOM 2946 N N . SER B 1 86 ? -2.439 10.367 -0.791 1 98.94 86 SER B N 1
ATOM 2947 C CA . SER B 1 86 ? -3.549 9.43 -0.922 1 98.94 86 SER B CA 1
ATOM 2948 C C . SER B 1 86 ? -4.793 9.93 -0.199 1 98.94 86 SER B C 1
ATOM 2950 O O . SER B 1 86 ? -4.691 10.734 0.73 1 98.94 86 SER B O 1
ATOM 2952 N N . ILE B 1 87 ? -5.949 9.492 -0.647 1 98.94 87 ILE B N 1
ATOM 2953 C CA . ILE B 1 87 ? -7.242 9.898 -0.107 1 98.94 87 ILE B CA 1
ATOM 2954 C C . ILE B 1 87 ? -8.227 8.742 -0.193 1 98.94 87 ILE B C 1
ATOM 2956 O O . ILE B 1 87 ? -8.133 7.898 -1.092 1 98.94 87 ILE B O 1
ATOM 2960 N N . MET B 1 88 ? -9.094 8.656 0.772 1 98.94 88 MET B N 1
ATOM 2961 C CA . MET B 1 88 ? -10.078 7.578 0.781 1 98.94 88 MET B CA 1
ATOM 2962 C C . MET B 1 88 ? -11.438 8.086 1.252 1 98.94 88 MET B C 1
ATOM 2964 O O . MET B 1 88 ? -11.516 8.883 2.191 1 98.94 88 MET B O 1
ATOM 2968 N N . ASP B 1 89 ? -12.445 7.641 0.539 1 98.94 89 ASP B N 1
ATOM 2969 C CA . ASP B 1 89 ? -13.844 7.922 0.841 1 98.94 89 ASP B CA 1
ATOM 2970 C C . ASP B 1 89 ? -14.484 6.754 1.589 1 98.94 89 ASP B C 1
ATOM 2972 O O . ASP B 1 89 ? -14.711 5.688 1.014 1 98.94 89 ASP B O 1
ATOM 2976 N N . GLY B 1 90 ? -14.891 7.035 2.824 1 98.81 90 GLY B N 1
ATOM 2977 C CA . GLY B 1 90 ? -15.398 5.977 3.68 1 98.81 90 GLY B CA 1
ATOM 2978 C C . GLY B 1 90 ? -16.781 5.5 3.275 1 98.81 90 GLY B C 1
ATOM 2979 O O . GLY B 1 90 ? -17.219 4.414 3.678 1 98.81 90 GLY B O 1
ATOM 2980 N N . SER B 1 91 ? -17.5 6.223 2.525 1 98.5 91 SER B N 1
ATOM 2981 C CA . SER B 1 91 ? -18.875 5.895 2.193 1 98.5 91 SER B CA 1
ATOM 2982 C C . SER B 1 91 ? -18.953 4.734 1.205 1 98.5 91 SER B C 1
ATOM 2984 O O . SER B 1 91 ? -19.922 3.967 1.21 1 98.5 91 SER B O 1
ATOM 2986 N N . ASN B 1 92 ? -17.938 4.59 0.397 1 98.06 92 ASN B N 1
ATOM 2987 C CA . ASN B 1 92 ? -17.953 3.529 -0.604 1 98.06 92 ASN B CA 1
ATOM 2988 C C . ASN B 1 92 ? -16.578 2.9 -0.782 1 98.06 92 ASN B C 1
ATOM 2990 O O . ASN B 1 92 ? -16.344 2.162 -1.739 1 98.06 92 ASN B O 1
ATOM 2994 N N . LEU B 1 93 ? -15.625 3.303 -0.06 1 98.62 93 LEU B N 1
ATOM 2995 C CA . LEU B 1 93 ? -14.258 2.777 -0.013 1 98.62 93 LEU B CA 1
ATOM 2996 C C . LEU B 1 93 ? -13.492 3.143 -1.28 1 98.62 93 LEU B C 1
ATOM 2998 O O . LEU B 1 93 ? -12.477 2.516 -1.599 1 98.62 93 LEU B O 1
ATOM 3002 N N . ALA B 1 94 ? -14.016 4.148 -2.008 1 98.81 94 ALA B N 1
ATOM 3003 C CA . ALA B 1 94 ? -13.211 4.66 -3.115 1 98.81 94 ALA B CA 1
ATOM 3004 C C . ALA B 1 94 ? -11.906 5.277 -2.607 1 98.81 94 ALA B C 1
ATOM 3006 O O . ALA B 1 94 ? -11.867 5.82 -1.501 1 98.81 94 ALA B O 1
ATOM 3007 N N . ALA B 1 95 ? -10.859 5.172 -3.492 1 98.94 95 ALA B N 1
ATOM 3008 C CA . ALA B 1 95 ? -9.562 5.703 -3.082 1 98.94 95 ALA B CA 1
ATOM 3009 C C . ALA B 1 95 ? -8.766 6.188 -4.289 1 98.94 95 ALA B C 1
ATOM 3011 O O . ALA B 1 95 ? -9.008 5.758 -5.418 1 98.94 95 ALA B O 1
ATOM 3012 N N . GLY B 1 96 ? -7.922 7.129 -4.047 1 98.94 96 GLY B N 1
ATOM 3013 C CA . GLY B 1 96 ? -6.965 7.652 -5.012 1 98.94 96 GLY B CA 1
ATOM 3014 C C . GLY B 1 96 ? -5.621 7.984 -4.395 1 98.94 96 GLY B C 1
ATOM 3015 O O . GLY B 1 96 ? -5.551 8.414 -3.242 1 98.94 96 GLY B O 1
ATOM 3016 N N . ALA B 1 97 ? -4.605 7.797 -5.188 1 98.94 97 ALA B N 1
ATOM 3017 C CA . ALA B 1 97 ? -3.258 8.062 -4.691 1 98.94 97 ALA B CA 1
ATOM 3018 C C . ALA B 1 97 ? -2.312 8.422 -5.836 1 98.94 97 ALA B C 1
ATOM 3020 O O . ALA B 1 97 ? -2.531 8.016 -6.98 1 98.94 97 ALA B O 1
ATOM 3021 N N . VAL B 1 98 ? -1.301 9.172 -5.488 1 98.94 98 VAL B N 1
ATOM 3022 C CA . VAL B 1 98 ? -0.209 9.508 -6.398 1 98.94 98 VAL B CA 1
ATOM 3023 C C . VAL B 1 98 ? 1.126 9.391 -5.664 1 98.94 98 VAL B C 1
ATOM 3025 O O . VAL B 1 98 ? 1.19 9.562 -4.445 1 98.94 98 VAL B O 1
ATOM 3028 N N . ALA B 1 99 ? 2.127 9.062 -6.387 1 98.75 99 ALA B N 1
ATOM 3029 C CA . ALA B 1 99 ? 3.463 8.984 -5.801 1 98.75 99 ALA B CA 1
ATOM 3030 C C . ALA B 1 99 ? 4.523 9.484 -6.777 1 98.75 99 ALA B C 1
ATOM 3032 O O . ALA B 1 99 ? 4.414 9.266 -7.984 1 98.75 99 ALA B O 1
ATOM 3033 N N . GLY B 1 100 ? 5.473 10.18 -6.207 1 97.62 100 GLY B N 1
ATOM 3034 C CA . GLY B 1 100 ? 6.617 10.625 -6.984 1 97.62 100 GLY B CA 1
ATOM 3035 C C . GLY B 1 100 ? 6.293 11.758 -7.934 1 97.62 100 GLY B C 1
ATOM 3036 O O . GLY B 1 100 ? 6.906 11.883 -8.992 1 97.62 100 GLY B O 1
ATOM 3037 N N . VAL B 1 101 ? 5.309 12.531 -7.684 1 98.38 101 VAL B N 1
ATOM 3038 C CA . VAL B 1 101 ? 4.996 13.656 -8.562 1 98.38 101 VAL B CA 1
ATOM 3039 C C . VAL B 1 101 ? 5.879 14.844 -8.203 1 98.38 101 VAL B C 1
ATOM 3041 O O . VAL B 1 101 ? 6.223 15.047 -7.035 1 98.38 101 VAL B O 1
ATOM 3044 N N . ARG B 1 102 ? 6.164 15.68 -9.211 1 97.88 102 ARG B N 1
ATOM 3045 C CA . ARG B 1 102 ? 7.195 16.688 -9.016 1 97.88 102 ARG B CA 1
ATOM 3046 C C . ARG B 1 102 ? 6.672 18.078 -9.367 1 97.88 102 ARG B C 1
ATOM 3048 O O . ARG B 1 102 ? 7.262 19.094 -8.977 1 97.88 102 ARG B O 1
ATOM 3055 N N . HIS B 1 103 ? 5.551 18.125 -10.039 1 98.62 103 HIS B N 1
ATOM 3056 C CA . HIS B 1 103 ? 5.172 19.406 -10.602 1 98.62 103 HIS B CA 1
ATOM 3057 C C . HIS B 1 103 ? 3.705 19.719 -10.32 1 98.62 103 HIS B C 1
ATOM 3059 O O . HIS B 1 103 ? 3.047 20.391 -11.125 1 98.62 103 HIS B O 1
ATOM 3065 N N . ILE B 1 104 ? 3.18 19.172 -9.305 1 98.62 104 ILE B N 1
ATOM 3066 C CA . ILE B 1 104 ? 1.792 19.406 -8.922 1 98.62 104 ILE B CA 1
ATOM 3067 C C . ILE B 1 104 ? 1.741 20.156 -7.594 1 98.62 104 ILE B C 1
ATOM 3069 O O . ILE B 1 104 ? 2.172 19.641 -6.559 1 98.62 104 ILE B O 1
ATOM 3073 N N . LYS B 1 105 ? 1.182 21.312 -7.594 1 98.44 105 LYS B N 1
ATOM 3074 C CA . LYS B 1 105 ? 1.176 22.188 -6.426 1 98.44 105 LYS B CA 1
ATOM 3075 C C . LYS B 1 105 ? 0.526 21.5 -5.227 1 98.44 105 LYS B C 1
ATOM 3077 O O . LYS B 1 105 ? 1.03 21.578 -4.105 1 98.44 105 LYS B O 1
ATOM 3082 N N . ASN B 1 106 ? -0.619 20.875 -5.492 1 98.75 106 ASN B N 1
ATOM 3083 C CA . ASN B 1 106 ? -1.371 20.172 -4.453 1 98.75 106 ASN B CA 1
ATOM 3084 C C . ASN B 1 106 ? -1.605 18.719 -4.816 1 98.75 106 ASN B C 1
ATOM 3086 O O . ASN B 1 106 ? -2.672 18.359 -5.324 1 98.75 106 ASN B O 1
ATOM 3090 N N . PRO B 1 107 ? -0.685 17.859 -4.41 1 98.81 107 PRO B N 1
ATOM 3091 C CA . PRO B 1 107 ? -0.806 16.438 -4.738 1 98.81 107 PRO B CA 1
ATOM 3092 C C . PRO B 1 107 ? -2.098 15.82 -4.215 1 98.81 107 PRO B C 1
ATOM 3094 O O . PRO B 1 107 ? -2.637 14.891 -4.824 1 98.81 107 PRO B O 1
ATOM 3097 N N . ILE B 1 108 ? -2.658 16.344 -3.141 1 98.94 108 ILE B N 1
ATOM 3098 C CA . ILE B 1 108 ? -3.857 15.75 -2.555 1 98.94 108 ILE B CA 1
ATOM 3099 C C . ILE B 1 108 ? -5.043 15.953 -3.494 1 98.94 108 ILE B C 1
ATOM 3101 O O . ILE B 1 108 ? -5.934 15.102 -3.572 1 98.94 108 ILE B O 1
ATOM 3105 N N . GLU B 1 109 ? -5.066 17.047 -4.168 1 98.88 109 GLU B N 1
ATOM 3106 C CA . GLU B 1 109 ? -6.109 17.266 -5.168 1 98.88 109 GLU B CA 1
ATOM 3107 C C . GLU B 1 109 ? -5.988 16.281 -6.32 1 98.88 109 GLU B C 1
ATOM 3109 O O . GLU B 1 109 ? -6.996 15.797 -6.836 1 98.88 109 GLU B O 1
ATOM 3114 N N . LEU B 1 110 ? -4.773 16.078 -6.707 1 98.94 110 LEU B N 1
ATOM 3115 C CA . LEU B 1 110 ? -4.555 15.102 -7.773 1 98.94 110 LEU B CA 1
ATOM 3116 C C . LEU B 1 110 ? -4.969 13.703 -7.328 1 98.94 110 LEU B C 1
ATOM 3118 O O . LEU B 1 110 ? -5.555 12.945 -8.109 1 98.94 110 LEU B O 1
ATOM 3122 N N . ALA B 1 111 ? -4.66 13.344 -6.113 1 98.94 111 ALA B N 1
ATOM 3123 C CA . ALA B 1 111 ? -5.098 12.047 -5.59 1 98.94 111 ALA B CA 1
ATOM 3124 C C . ALA B 1 111 ? -6.617 11.922 -5.645 1 98.94 111 ALA B C 1
ATOM 3126 O O . ALA B 1 111 ? -7.145 10.875 -6.035 1 98.94 111 ALA B O 1
ATOM 3127 N N . ARG B 1 112 ? -7.285 12.961 -5.242 1 98.94 112 ARG B N 1
ATOM 3128 C CA . ARG B 1 112 ? -8.742 12.969 -5.328 1 98.94 112 ARG B CA 1
ATOM 3129 C C . ARG B 1 112 ? -9.211 12.789 -6.766 1 98.94 112 ARG B C 1
ATOM 3131 O O . ARG B 1 112 ? -10.172 12.062 -7.027 1 98.94 112 ARG B O 1
ATOM 3138 N N . ASP B 1 113 ? -8.555 13.438 -7.691 1 98.88 113 ASP B N 1
ATOM 3139 C CA . ASP B 1 113 ? -8.953 13.328 -9.094 1 98.88 113 ASP B CA 1
ATOM 3140 C C . ASP B 1 113 ? -8.703 11.914 -9.625 1 98.88 113 ASP B C 1
ATOM 3142 O O . ASP B 1 113 ? -9.469 11.414 -10.453 1 98.88 113 ASP B O 1
ATOM 3146 N N . VAL B 1 114 ? -7.613 11.273 -9.18 1 98.88 114 VAL B N 1
ATOM 3147 C CA . VAL B 1 114 ? -7.398 9.875 -9.547 1 98.88 114 VAL B CA 1
ATOM 3148 C C . VAL B 1 114 ? -8.586 9.031 -9.094 1 98.88 114 VAL B C 1
ATOM 3150 O O . VAL B 1 114 ? -9.078 8.188 -9.844 1 98.88 114 VAL B O 1
ATOM 3153 N N . MET B 1 115 ? -9.055 9.258 -7.953 1 98.81 115 MET B N 1
ATOM 3154 C CA . MET B 1 115 ? -10.18 8.531 -7.375 1 98.81 115 MET B CA 1
ATOM 3155 C C . MET B 1 115 ? -11.445 8.758 -8.188 1 98.81 115 MET B C 1
ATOM 3157 O O . MET B 1 115 ? -12.203 7.824 -8.445 1 98.81 115 MET B O 1
ATOM 3161 N N . GLN B 1 116 ? -11.625 9.969 -8.625 1 98.56 116 GLN B N 1
ATOM 3162 C CA . GLN B 1 116 ? -12.93 10.359 -9.156 1 98.56 116 GLN B CA 1
ATOM 3163 C C . GLN B 1 116 ? -12.945 10.266 -10.68 1 98.56 116 GLN B C 1
ATOM 3165 O O . GLN B 1 116 ? -14.008 10.07 -11.281 1 98.56 116 GLN B O 1
ATOM 3170 N N . LYS B 1 117 ? -11.781 10.43 -11.281 1 98.38 117 LYS B N 1
ATOM 3171 C CA . LYS B 1 117 ? -11.789 10.648 -12.719 1 98.38 117 LYS B CA 1
ATOM 3172 C C . LYS B 1 117 ? -11.008 9.555 -13.445 1 98.38 117 LYS B C 1
ATOM 3174 O O . LYS B 1 117 ? -10.766 9.656 -14.648 1 98.38 117 LYS B O 1
ATOM 3179 N N . SER B 1 118 ? -10.609 8.516 -12.766 1 97.19 118 SER B N 1
ATOM 3180 C CA . SER B 1 118 ? -9.945 7.391 -13.406 1 97.19 118 SER B CA 1
ATOM 3181 C C . SER B 1 118 ? -10.516 6.062 -12.922 1 97.19 118 SER B C 1
ATOM 3183 O O . SER B 1 118 ? -11.375 6.035 -12.047 1 97.19 118 SER B O 1
ATOM 3185 N N . ASN B 1 119 ? -10.023 4.98 -13.586 1 94.94 119 ASN B N 1
ATOM 3186 C CA . ASN B 1 119 ? -10.383 3.635 -13.148 1 94.94 119 ASN B CA 1
ATOM 3187 C C . ASN B 1 119 ? -9.289 3.018 -12.281 1 94.94 119 ASN B C 1
ATOM 3189 O O . ASN B 1 119 ? -9.242 1.799 -12.102 1 94.94 119 ASN B O 1
ATOM 3193 N N . HIS B 1 120 ? -8.359 3.922 -11.805 1 97.56 120 HIS B N 1
ATOM 3194 C CA . HIS B 1 120 ? -7.219 3.438 -11.039 1 97.56 120 HIS B CA 1
ATOM 3195 C C . HIS B 1 120 ? -7.25 3.963 -9.609 1 97.56 120 HIS B C 1
ATOM 3197 O O . HIS B 1 120 ? -8.094 4.797 -9.266 1 97.56 120 HIS B O 1
ATOM 3203 N N . VAL B 1 121 ? -6.312 3.412 -8.797 1 98.75 121 VAL B N 1
ATOM 3204 C CA . VAL B 1 121 ? -6.188 3.895 -7.426 1 98.75 121 VAL B CA 1
ATOM 3205 C C . VAL B 1 121 ? -4.84 4.59 -7.246 1 98.75 121 VAL B C 1
ATOM 3207 O O . VAL B 1 121 ? -4.758 5.648 -6.617 1 98.75 121 VAL B O 1
ATOM 3210 N N . LEU B 1 122 ? -3.795 4.098 -7.812 1 98.88 122 LEU B N 1
ATOM 3211 C CA . LEU B 1 122 ? -2.453 4.629 -7.598 1 98.88 122 LEU B CA 1
ATOM 3212 C C . LEU B 1 122 ? -1.741 4.863 -8.922 1 98.88 122 LEU B C 1
ATOM 3214 O O . LEU B 1 122 ? -1.552 3.928 -9.703 1 98.88 122 LEU B O 1
ATOM 3218 N N . LEU B 1 123 ? -1.378 6.125 -9.164 1 98.75 123 LEU B N 1
ATOM 3219 C CA . LEU B 1 123 ? -0.567 6.523 -10.312 1 98.75 123 LEU B CA 1
ATOM 3220 C C . LEU B 1 123 ? 0.767 7.105 -9.859 1 98.75 123 LEU B C 1
ATOM 3222 O O . LEU B 1 123 ? 0.833 7.793 -8.836 1 98.75 123 LEU B O 1
ATOM 3226 N N . VAL B 1 124 ? 1.845 6.887 -10.688 1 98.5 124 VAL B N 1
ATOM 3227 C CA . VAL B 1 124 ? 3.148 7.281 -10.164 1 98.5 124 VAL B CA 1
ATOM 3228 C C . VAL B 1 124 ? 3.92 8.055 -11.227 1 98.5 124 VAL B C 1
ATOM 3230 O O . VAL B 1 124 ? 3.676 7.895 -12.422 1 98.5 124 VAL B O 1
ATOM 3233 N N . GLY B 1 125 ? 4.773 8.906 -10.742 1 97.12 125 GLY B N 1
ATOM 3234 C CA . GLY B 1 125 ? 5.797 9.547 -11.555 1 97.12 125 GLY B CA 1
ATOM 3235 C C . GLY B 1 125 ? 5.23 10.336 -12.719 1 97.12 125 GLY B C 1
ATOM 3236 O O . GLY B 1 125 ? 4.254 11.07 -12.562 1 97.12 125 GLY B O 1
ATOM 3237 N N . GLU B 1 126 ? 5.898 10.156 -13.867 1 96.69 126 GLU B N 1
ATOM 3238 C CA . GLU B 1 126 ? 5.535 10.898 -15.07 1 96.69 126 GLU B CA 1
ATOM 3239 C C . GLU B 1 126 ? 4.129 10.531 -15.539 1 96.69 126 GLU B C 1
ATOM 3241 O O . GLU B 1 126 ? 3.41 11.375 -16.078 1 96.69 126 GLU B O 1
ATOM 3246 N N . GLY B 1 127 ? 3.816 9.32 -15.336 1 97.25 127 GLY B N 1
ATOM 3247 C CA . GLY B 1 127 ? 2.461 8.922 -15.68 1 97.25 127 GLY B CA 1
ATOM 3248 C C . GLY B 1 127 ? 1.4 9.68 -14.898 1 97.25 127 GLY B C 1
ATOM 3249 O O . GLY B 1 127 ? 0.428 10.172 -15.484 1 97.25 127 GLY B O 1
ATOM 3250 N N . ALA B 1 128 ? 1.618 9.781 -13.648 1 98.44 128 ALA B N 1
ATOM 3251 C CA . ALA B 1 128 ? 0.693 10.539 -12.805 1 98.44 128 ALA B CA 1
ATOM 3252 C C . ALA B 1 128 ? 0.602 11.992 -13.25 1 98.44 128 ALA B C 1
ATOM 3254 O O . ALA B 1 128 ? -0.481 12.578 -13.25 1 98.44 128 ALA B O 1
ATOM 3255 N N . GLU B 1 129 ? 1.706 12.539 -13.609 1 98.5 129 GLU B N 1
ATOM 3256 C CA . GLU B 1 129 ? 1.712 13.93 -14.047 1 98.5 129 GLU B CA 1
ATOM 3257 C C . GLU B 1 129 ? 1.007 14.094 -15.391 1 98.5 129 GLU B C 1
ATOM 3259 O O . GLU B 1 129 ? 0.306 15.086 -15.609 1 98.5 129 GLU B O 1
ATOM 3264 N N . THR B 1 130 ? 1.242 13.133 -16.25 1 98.25 130 THR B N 1
ATOM 3265 C CA . THR B 1 130 ? 0.501 13.156 -17.5 1 98.25 130 THR B CA 1
ATOM 3266 C C . THR B 1 130 ? -1.002 13.172 -17.25 1 98.25 130 THR B C 1
ATOM 3268 O O . THR B 1 130 ? -1.729 13.977 -17.828 1 98.25 130 THR B O 1
ATOM 3271 N N . PHE B 1 131 ? -1.476 12.32 -16.422 1 98.62 131 PHE B N 1
ATOM 3272 C CA . PHE B 1 131 ? -2.879 12.305 -16.031 1 98.62 131 PHE B CA 1
ATOM 3273 C C . PHE B 1 131 ? -3.307 13.664 -15.5 1 98.62 131 PHE B C 1
ATOM 3275 O O . PHE B 1 131 ? -4.379 14.164 -15.844 1 98.62 131 PHE B O 1
ATOM 3282 N N . ALA B 1 132 ? -2.492 14.219 -14.633 1 98.81 132 ALA B N 1
ATOM 3283 C CA . ALA B 1 132 ? -2.777 15.516 -14.016 1 98.81 132 ALA B CA 1
ATOM 3284 C C . ALA B 1 132 ? -3.02 16.578 -15.07 1 98.81 132 ALA B C 1
ATOM 3286 O O . ALA B 1 132 ? -4.023 17.297 -15.023 1 98.81 132 ALA B O 1
ATOM 3287 N N . PHE B 1 133 ? -2.113 16.641 -16 1 98.44 133 PHE B N 1
ATOM 3288 C CA . PHE B 1 133 ? -2.184 17.703 -17 1 98.44 133 PHE B CA 1
ATOM 3289 C C . PHE B 1 133 ? -3.355 17.469 -17.953 1 98.44 133 PHE B C 1
ATOM 3291 O O . PHE B 1 133 ? -4.008 18.422 -18.375 1 98.44 133 PHE B O 1
ATOM 3298 N N . GLU B 1 134 ? -3.648 16.203 -18.219 1 98.06 134 GLU B N 1
ATOM 3299 C CA . GLU B 1 134 ? -4.82 15.883 -19.031 1 98.06 134 GLU B CA 1
ATOM 3300 C C . GLU B 1 134 ? -6.109 16.25 -18.297 1 98.06 134 GLU B C 1
ATOM 3302 O O . GLU B 1 134 ? -7.152 16.438 -18.938 1 98.06 134 GLU B O 1
ATOM 3307 N N . ASN B 1 135 ? -6.055 16.375 -17 1 98.12 135 ASN B N 1
ATOM 3308 C CA . ASN B 1 135 ? -7.242 16.688 -16.219 1 98.12 135 ASN B CA 1
ATOM 3309 C C . ASN B 1 135 ? -7.195 18.125 -15.688 1 98.12 135 ASN B C 1
ATOM 3311 O O . ASN B 1 135 ? -7.828 18.438 -14.68 1 98.12 135 ASN B O 1
ATOM 3315 N N . GLY B 1 136 ? -6.355 18.969 -16.203 1 98.12 136 GLY B N 1
ATOM 3316 C CA . GLY B 1 136 ? -6.453 20.406 -16.016 1 98.12 136 GLY B CA 1
ATOM 3317 C C . GLY B 1 136 ? -5.578 20.938 -14.898 1 98.12 136 GLY B C 1
ATOM 3318 O O . GLY B 1 136 ? -5.637 22.109 -14.562 1 98.12 136 GLY B O 1
ATOM 3319 N N . HIS B 1 137 ? -4.777 20.094 -14.289 1 98.31 137 HIS B N 1
ATOM 3320 C CA . HIS B 1 137 ? -3.848 20.609 -13.289 1 98.31 137 HIS B CA 1
ATOM 3321 C C . HIS B 1 137 ? -2.77 21.469 -13.938 1 98.31 137 HIS B C 1
ATOM 3323 O O . HIS B 1 137 ? -2.318 21.188 -15.047 1 98.31 137 HIS B O 1
ATOM 3329 N N . GLN B 1 138 ? -2.342 22.469 -13.188 1 97.88 138 GLN B N 1
ATOM 3330 C CA . GLN B 1 138 ? -1.334 23.391 -13.695 1 97.88 138 GLN B CA 1
ATOM 3331 C C . GLN B 1 138 ? 0.074 22.906 -13.352 1 97.88 138 GLN B C 1
ATOM 3333 O O . GLN B 1 138 ? 0.311 22.406 -12.25 1 97.88 138 GLN B O 1
ATOM 3338 N N . TYR B 1 139 ? 0.929 23.062 -14.328 1 97.75 139 TYR B N 1
ATOM 3339 C CA . TYR B 1 139 ? 2.34 22.766 -14.109 1 97.75 139 TYR B CA 1
ATOM 3340 C C . TYR B 1 139 ? 2.953 23.734 -13.117 1 97.75 139 TYR B C 1
ATOM 3342 O O . TYR B 1 139 ? 2.82 24.953 -13.266 1 97.75 139 TYR B O 1
ATOM 3350 N N . THR B 1 140 ? 3.555 23.219 -12.117 1 98.12 140 THR B N 1
ATOM 3351 C CA . THR B 1 140 ? 4.262 24.031 -11.125 1 98.12 140 THR B CA 1
ATOM 3352 C C . THR B 1 140 ? 5.758 23.719 -11.141 1 98.12 140 THR B C 1
ATOM 3354 O O . THR B 1 140 ? 6.156 22.547 -11.016 1 98.12 140 THR B O 1
ATOM 3357 N N . GLU B 1 141 ? 6.566 24.75 -11.234 1 97.25 141 GLU B N 1
ATOM 3358 C CA . GLU B 1 141 ? 8.016 24.578 -11.266 1 97.25 141 GLU B CA 1
ATOM 3359 C C . GLU B 1 141 ? 8.547 24.125 -9.906 1 97.25 141 GLU B C 1
ATOM 3361 O O . GLU B 1 141 ? 7.988 24.484 -8.867 1 97.25 141 GLU B O 1
ATOM 3366 N N . GLN B 1 142 ? 9.641 23.5 -9.922 1 96.44 142 GLN B N 1
ATOM 3367 C CA . GLN B 1 142 ? 10.273 22.969 -8.727 1 96.44 142 GLN B CA 1
ATOM 3368 C C . GLN B 1 142 ? 10.633 24.078 -7.742 1 96.44 142 GLN B C 1
ATOM 3370 O O . GLN B 1 142 ? 10.633 23.859 -6.531 1 96.44 142 GLN B O 1
ATOM 3375 N N . ASP B 1 143 ? 10.891 25.219 -8.195 1 95.75 143 ASP B N 1
ATOM 3376 C CA . ASP B 1 143 ? 11.289 26.344 -7.359 1 95.75 143 ASP B CA 1
ATOM 3377 C C . ASP B 1 143 ? 10.188 26.688 -6.355 1 95.75 143 ASP B C 1
ATOM 3379 O O . ASP B 1 143 ? 10.477 27.203 -5.27 1 95.75 143 ASP B O 1
ATOM 3383 N N . TYR B 1 144 ? 8.977 26.422 -6.758 1 96.81 144 TYR B N 1
ATOM 3384 C CA . TYR B 1 144 ? 7.863 26.703 -5.859 1 96.81 144 TYR B CA 1
ATOM 3385 C C . TYR B 1 144 ? 7.992 25.922 -4.562 1 96.81 144 TYR B C 1
ATOM 3387 O O . TYR B 1 144 ? 7.676 26.422 -3.484 1 96.81 144 TYR B O 1
ATOM 3395 N N . PHE B 1 145 ? 8.438 24.719 -4.695 1 96.69 145 PHE B N 1
ATOM 3396 C CA . PHE B 1 145 ? 8.453 23.797 -3.574 1 96.69 145 PHE B CA 1
ATOM 3397 C C . PHE B 1 145 ? 9.695 24 -2.717 1 96.69 145 PHE B C 1
ATOM 3399 O O . PHE B 1 145 ? 9.703 23.656 -1.535 1 96.69 145 PHE B O 1
ATOM 3406 N N . PHE B 1 146 ? 10.641 24.562 -3.248 1 92.81 146 PHE B N 1
ATOM 3407 C CA . PHE B 1 146 ? 11.969 24.688 -2.656 1 92.81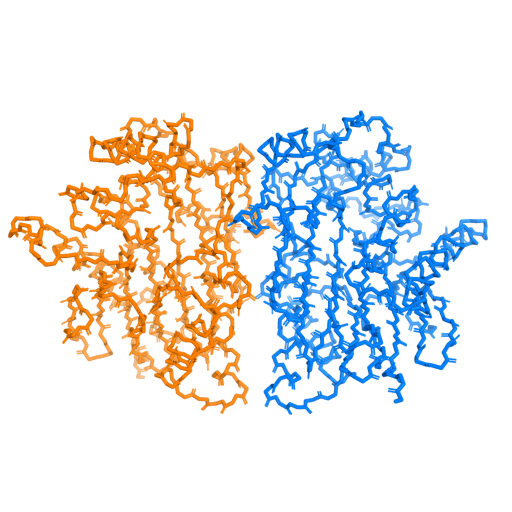 146 PHE B CA 1
ATOM 3408 C C . PHE B 1 146 ? 11.984 25.766 -1.569 1 92.81 146 PHE B C 1
ATOM 3410 O O . PHE B 1 146 ? 11.391 26.828 -1.737 1 92.81 146 PHE B O 1
ATOM 3417 N N . THR B 1 147 ? 12.633 25.391 -0.434 1 91.69 147 THR B N 1
ATOM 3418 C CA . THR B 1 147 ? 12.961 26.375 0.605 1 91.69 147 THR B CA 1
ATOM 3419 C C . THR B 1 147 ? 14.422 26.25 1.023 1 91.69 147 THR B C 1
ATOM 3421 O O . THR B 1 147 ? 15 25.156 0.968 1 91.69 147 THR B O 1
ATOM 3424 N N . ASP B 1 148 ? 14.984 27.344 1.489 1 90.88 148 ASP B N 1
ATOM 3425 C CA . ASP B 1 148 ? 16.375 27.344 1.947 1 90.88 148 ASP B CA 1
ATOM 3426 C C . ASP B 1 148 ? 16.562 26.375 3.107 1 90.88 148 ASP B C 1
ATOM 3428 O O . ASP B 1 148 ? 17.578 25.672 3.176 1 90.88 148 ASP B O 1
ATOM 3432 N N . ARG B 1 149 ? 15.625 26.359 3.871 1 86.44 149 ARG B N 1
ATOM 3433 C CA . ARG B 1 149 ? 15.68 25.484 5.043 1 86.44 149 ARG B CA 1
ATOM 3434 C C . ARG B 1 149 ? 15.852 24.031 4.633 1 86.44 149 ARG B C 1
ATOM 3436 O O . ARG B 1 149 ? 16.688 23.312 5.199 1 86.44 149 ARG B O 1
ATOM 3443 N N . ARG B 1 150 ? 15.109 23.594 3.709 1 89.56 150 ARG B N 1
ATOM 3444 C CA . ARG B 1 150 ? 15.141 22.203 3.293 1 89.56 150 ARG B CA 1
ATOM 3445 C C . ARG B 1 150 ? 16.422 21.875 2.537 1 89.56 150 ARG B C 1
ATOM 3447 O O . ARG B 1 150 ? 16.938 20.75 2.627 1 89.56 150 ARG B O 1
ATOM 3454 N N . TYR B 1 151 ? 16.875 22.812 1.836 1 90.75 151 TYR B N 1
ATOM 3455 C CA . TYR B 1 151 ? 18.141 22.609 1.154 1 90.75 151 TYR B CA 1
ATOM 3456 C C . TYR B 1 151 ? 19.281 22.453 2.158 1 90.75 151 TYR B C 1
ATOM 3458 O O . TYR B 1 151 ? 20.125 21.578 2.01 1 90.75 151 TYR B O 1
ATOM 3466 N N . GLU B 1 152 ? 19.312 23.266 3.127 1 88.38 152 GLU B N 1
ATOM 3467 C CA . GLU B 1 152 ? 20.328 23.188 4.176 1 88.38 152 GLU B CA 1
ATOM 3468 C C . GLU B 1 152 ? 20.266 21.844 4.895 1 88.38 152 GLU B C 1
ATOM 3470 O O . GLU B 1 152 ? 21.297 21.266 5.246 1 88.38 152 GLU B O 1
ATOM 3475 N N . GLN B 1 153 ? 19.062 21.453 5.105 1 86 153 GLN B N 1
ATOM 3476 C CA . GLN B 1 153 ? 18.859 20.141 5.723 1 86 153 GLN B CA 1
ATOM 3477 C C . GLN B 1 153 ? 19.484 19.031 4.875 1 86 153 GLN B C 1
ATOM 3479 O O . GLN B 1 153 ? 20.109 18.125 5.41 1 86 153 GLN B O 1
ATOM 3484 N N . LEU B 1 154 ? 19.281 19.078 3.65 1 88.75 154 LEU B N 1
ATOM 3485 C CA . LEU B 1 154 ? 19.844 18.078 2.738 1 88.75 154 LEU B CA 1
ATOM 3486 C C . LEU B 1 154 ? 21.359 18.078 2.797 1 88.75 154 LEU B C 1
ATOM 3488 O O . LEU B 1 154 ? 21.984 17.031 2.896 1 88.75 154 LEU B O 1
ATOM 3492 N N . ILE B 1 155 ? 21.953 19.266 2.725 1 89.25 155 ILE B N 1
ATOM 3493 C CA . ILE B 1 155 ? 23.406 19.406 2.73 1 89.25 155 ILE B CA 1
ATOM 3494 C C . ILE B 1 155 ? 23.969 18.859 4.035 1 89.25 155 ILE B C 1
ATOM 3496 O O . ILE B 1 155 ? 24.984 18.141 4.031 1 89.25 155 ILE B O 1
ATOM 3500 N N . SER B 1 156 ? 23.344 19.172 5.074 1 84 156 SER B N 1
ATOM 3501 C CA . SER B 1 156 ? 23.781 18.688 6.379 1 84 156 SER B CA 1
ATOM 3502 C C . SER B 1 156 ? 23.734 17.172 6.453 1 84 156 SER B C 1
ATOM 3504 O O . SER B 1 156 ? 24.625 16.547 7.016 1 84 156 SER B O 1
ATOM 3506 N N . MET B 1 157 ? 22.688 16.641 5.953 1 82.94 157 MET B N 1
ATOM 3507 C CA . MET B 1 157 ? 22.531 15.195 5.973 1 82.94 157 MET B CA 1
ATOM 3508 C C . MET B 1 157 ? 23.594 14.516 5.113 1 82.94 157 MET B C 1
ATOM 3510 O O . MET B 1 157 ? 24.094 13.445 5.465 1 82.94 157 MET B O 1
ATOM 3514 N N . ARG B 1 158 ? 23.875 15.062 4.023 1 83.25 158 ARG B N 1
ATOM 3515 C CA . ARG B 1 158 ? 24.875 14.508 3.133 1 83.25 158 ARG B CA 1
ATOM 3516 C C . ARG B 1 158 ? 26.266 14.531 3.785 1 83.25 158 ARG B C 1
ATOM 3518 O O . ARG B 1 158 ? 27.062 13.617 3.6 1 83.25 158 ARG B O 1
ATOM 3525 N N . GLU B 1 159 ? 26.578 15.711 4.285 1 76.31 159 GLU B N 1
ATOM 3526 C CA . GLU B 1 159 ? 27.875 15.883 4.938 1 76.31 159 GLU B CA 1
ATOM 3527 C C . GLU B 1 159 ? 28.016 14.945 6.133 1 76.31 159 GLU B C 1
ATOM 3529 O O . GLU B 1 159 ? 29.094 14.43 6.402 1 76.31 159 GLU B O 1
ATOM 3534 N N . LYS B 1 160 ? 26.969 15.164 6.918 1 63.25 160 LYS B N 1
ATOM 3535 C CA . LYS B 1 160 ? 27.031 14.273 8.078 1 63.25 160 LYS B CA 1
ATOM 3536 C C . LYS B 1 160 ? 27.047 12.812 7.645 1 63.25 160 LYS B C 1
ATOM 3538 O O . LYS B 1 160 ? 27.328 11.922 8.453 1 63.25 160 LYS B O 1
ATOM 3543 N N . GLY B 1 161 ? 27.328 12.578 6.555 1 50.69 161 GLY B N 1
ATOM 3544 C CA . GLY B 1 161 ? 27.422 11.148 6.328 1 50.69 161 GLY B CA 1
ATOM 3545 C C . GLY B 1 161 ? 26.953 10.32 7.516 1 50.69 161 GLY B C 1
ATOM 3546 O O . GLY B 1 161 ? 26.406 10.867 8.477 1 50.69 161 GLY B O 1
ATOM 3547 N N . GLU B 1 162 ? 27.219 8.742 7.77 1 41.47 162 GLU B N 1
ATOM 3548 C CA . GLU B 1 162 ? 26.922 7.895 8.914 1 41.47 162 GLU B CA 1
ATOM 3549 C C . GLU B 1 162 ? 27.25 8.609 10.227 1 41.47 162 GLU B C 1
ATOM 3551 O O . GLU B 1 162 ? 26.938 8.109 11.305 1 41.47 162 GLU B O 1
ATOM 3556 N N . PHE B 1 163 ? 28.219 9.406 10.367 1 30.25 163 PHE B N 1
ATOM 3557 C CA . PHE B 1 163 ? 28.875 9.719 11.625 1 30.25 163 PHE B CA 1
ATOM 3558 C C . PHE B 1 163 ? 28.25 10.953 12.273 1 30.25 163 PHE B C 1
ATOM 3560 O O . PHE B 1 163 ? 28.422 11.195 13.469 1 30.25 163 PHE B O 1
ATOM 3567 N N . ALA B 1 164 ? 28.219 12.047 11.664 1 36.41 164 ALA B N 1
ATOM 3568 C CA . ALA B 1 164 ? 28.156 13.242 12.5 1 36.41 164 ALA B CA 1
ATOM 3569 C C . ALA B 1 164 ? 26.734 13.5 13 1 36.41 164 ALA B C 1
ATOM 3571 O O . ALA B 1 164 ? 25.859 13.844 12.211 1 36.41 164 ALA B O 1
ATOM 3572 N N . LEU B 1 165 ? 26.172 12.906 13.836 1 37.41 165 LEU B N 1
ATOM 3573 C CA . LEU B 1 165 ? 25.062 13.25 14.727 1 37.41 165 LEU B CA 1
ATOM 3574 C C . LEU B 1 165 ? 25.078 14.734 15.062 1 37.41 165 LEU B C 1
ATOM 3576 O O . LEU B 1 165 ? 24.5 15.148 16.078 1 37.41 165 LEU B O 1
ATOM 3580 N N . SER B 1 166 ? 25.984 15.562 14.641 1 36 166 SER B N 1
ATOM 3581 C CA . SER B 1 166 ? 26.016 16.859 15.297 1 36 166 SER B CA 1
ATOM 3582 C C . SER B 1 166 ? 24.656 17.547 15.234 1 36 166 SER B C 1
ATOM 3584 O O . SER B 1 166 ? 23.734 17.062 14.578 1 36 166 SER B O 1
ATOM 3586 N N . GLU B 1 167 ? 24.578 19.125 15.234 1 41.75 167 GLU B N 1
ATOM 3587 C CA . GLU B 1 167 ? 23.656 20.156 15.695 1 41.75 167 GLU B CA 1
ATOM 3588 C C . GLU B 1 167 ? 22.516 20.359 14.695 1 41.75 167 GLU B C 1
ATOM 3590 O O . GLU B 1 167 ? 22.75 20.797 13.57 1 41.75 167 GLU B O 1
ATOM 3595 N N . SER B 1 168 ? 21.453 19.625 14.711 1 54.22 168 SER B N 1
ATOM 3596 C CA . SER B 1 168 ? 20.203 19.969 14.062 1 54.22 168 SER B CA 1
ATOM 3597 C C . SER B 1 168 ? 19.859 21.453 14.258 1 54.22 168 SER B C 1
ATOM 3599 O O . SER B 1 168 ? 19.922 21.953 15.383 1 54.22 168 SER B O 1
ATOM 3601 N N . ARG B 1 169 ? 19.828 22.297 13.172 1 58.91 169 ARG B N 1
ATOM 3602 C CA . ARG B 1 169 ? 19.609 23.75 13.219 1 58.91 169 ARG B CA 1
ATOM 3603 C C . ARG B 1 169 ? 18.141 24.062 13.477 1 58.91 169 ARG B C 1
ATOM 3605 O O . ARG B 1 169 ? 17.812 25.078 14.094 1 58.91 169 ARG B O 1
ATOM 3612 N N . TYR B 1 170 ? 17.344 23.141 13.102 1 67.31 170 TYR B N 1
ATOM 3613 C CA . TYR B 1 170 ? 15.93 23.422 13.273 1 67.31 170 TYR B CA 1
ATOM 3614 C C . TYR B 1 170 ? 15.281 22.438 14.25 1 67.31 170 TYR B C 1
ATOM 3616 O O . TYR B 1 170 ? 15.68 21.281 14.32 1 67.31 170 TYR B O 1
ATOM 3624 N N . PRO B 1 171 ? 14.328 22.875 14.922 1 64.25 171 PRO B N 1
ATOM 3625 C CA . PRO B 1 171 ? 13.742 22.078 16 1 64.25 171 PRO B CA 1
ATOM 3626 C C . PRO B 1 171 ? 13.148 20.75 15.5 1 64.25 171 PRO B C 1
ATOM 3628 O O . PRO B 1 171 ? 13.023 19.797 16.266 1 64.25 171 PRO B O 1
ATOM 3631 N N . ASP B 1 172 ? 12.82 20.672 14.203 1 66.81 172 ASP B N 1
ATOM 3632 C CA . ASP B 1 172 ? 12.078 19.516 13.727 1 66.81 172 ASP B CA 1
ATOM 3633 C C . ASP B 1 172 ? 12.836 18.812 12.602 1 66.81 172 ASP B C 1
ATOM 3635 O O . ASP B 1 172 ? 12.219 18.219 11.703 1 66.81 172 ASP B O 1
ATOM 3639 N N . ASP B 1 173 ? 14.094 18.828 12.742 1 65.38 173 ASP B N 1
ATOM 3640 C CA . ASP B 1 173 ? 14.898 18.188 11.703 1 65.38 173 ASP B CA 1
ATOM 3641 C C . ASP B 1 173 ? 14.781 16.672 11.758 1 65.38 173 ASP B C 1
ATOM 3643 O O . ASP B 1 173 ? 15.031 15.984 10.766 1 65.38 173 ASP B O 1
ATOM 3647 N N . ARG B 1 174 ? 14.422 16.203 12.852 1 62.5 174 ARG B N 1
ATOM 3648 C CA . ARG B 1 174 ? 14.305 14.758 12.992 1 62.5 174 ARG B CA 1
ATOM 3649 C C . ARG B 1 174 ? 12.844 14.32 12.961 1 62.5 174 ARG B C 1
ATOM 3651 O O . ARG B 1 174 ? 12.5 13.25 13.453 1 62.5 174 ARG B O 1
ATOM 3658 N N . LYS B 1 175 ? 12.117 15.281 12.414 1 63.59 175 LYS B N 1
ATOM 3659 C CA . LYS B 1 175 ? 10.688 15.008 12.266 1 63.59 175 LYS B CA 1
ATOM 3660 C C . LYS B 1 175 ? 10.406 14.281 10.953 1 63.59 175 LYS B C 1
ATOM 3662 O O . LYS B 1 175 ? 11.109 14.492 9.961 1 63.59 175 LYS B O 1
ATOM 3667 N N . HIS B 1 176 ? 9.484 13.344 11.148 1 68.25 176 HIS B N 1
ATOM 3668 C CA . HIS B 1 176 ? 8.938 12.719 9.945 1 68.25 176 HIS B CA 1
ATOM 3669 C C . HIS B 1 176 ? 7.898 13.609 9.281 1 68.25 176 HIS B C 1
ATOM 3671 O O . HIS B 1 176 ? 7.23 14.398 9.953 1 68.25 176 HIS B O 1
ATOM 3677 N N . GLY B 1 177 ? 8.031 13.844 7.93 1 76.81 177 GLY B N 1
ATOM 3678 C CA . GLY B 1 177 ? 7.191 14.922 7.426 1 76.81 177 GLY B CA 1
ATOM 3679 C C . GLY B 1 177 ? 6.102 14.438 6.488 1 76.81 177 GLY B C 1
ATOM 3680 O O . GLY B 1 177 ? 6.383 13.812 5.465 1 76.81 177 GLY B O 1
ATOM 3681 N N . THR B 1 178 ? 5.004 14.359 6.98 1 93.62 178 THR B N 1
ATOM 3682 C CA . THR B 1 178 ? 3.725 14.039 6.363 1 93.62 178 THR B CA 1
ATOM 3683 C C . THR B 1 178 ? 2.605 14.883 6.961 1 93.62 178 THR B C 1
ATOM 3685 O O . THR B 1 178 ? 2.635 15.219 8.148 1 93.62 178 THR B O 1
ATOM 3688 N N . VAL B 1 179 ? 1.74 15.383 6.113 1 98.69 179 VAL B N 1
ATOM 3689 C CA . VAL B 1 179 ? 0.552 16.062 6.613 1 98.69 179 VAL B CA 1
ATOM 3690 C C . VAL B 1 179 ? -0.688 15.219 6.328 1 98.69 179 VAL B C 1
ATOM 3692 O O . VAL B 1 179 ? -0.665 14.344 5.465 1 98.69 179 VAL B O 1
ATOM 3695 N N . GLY B 1 180 ? -1.729 15.453 7.086 1 98.88 180 GLY B N 1
ATOM 3696 C CA . GLY B 1 180 ? -2.943 14.68 6.867 1 98.88 180 GLY B CA 1
ATOM 3697 C C . GLY B 1 180 ? -4.168 15.297 7.516 1 98.88 180 GLY B C 1
ATOM 3698 O O . GLY B 1 180 ? -4.051 16.25 8.281 1 98.88 180 GLY B O 1
ATOM 3699 N N . ALA B 1 181 ? -5.305 14.781 7.137 1 99 181 ALA B N 1
ATOM 3700 C CA . ALA B 1 181 ? -6.598 15.195 7.684 1 99 181 ALA B CA 1
ATOM 3701 C C . ALA B 1 181 ? -7.582 14.031 7.695 1 99 181 ALA B C 1
ATOM 3703 O O . ALA B 1 181 ? -7.539 13.164 6.812 1 99 181 ALA B O 1
ATOM 3704 N N . VAL B 1 182 ? -8.43 14.008 8.664 1 99 182 VAL B N 1
ATOM 3705 C CA . VAL B 1 182 ? -9.57 13.102 8.766 1 99 182 VAL B CA 1
ATOM 3706 C C . VAL B 1 182 ? -10.828 13.891 9.133 1 99 182 VAL B C 1
ATOM 3708 O O . VAL B 1 182 ? -10.75 14.875 9.867 1 99 182 VAL B O 1
ATOM 3711 N N . ALA B 1 183 ? -11.977 13.43 8.625 1 99 183 ALA B N 1
ATOM 3712 C CA . ALA B 1 183 ? -13.195 14.188 8.875 1 99 183 ALA B CA 1
ATOM 3713 C C . ALA B 1 183 ? -14.422 13.281 8.891 1 99 183 ALA B C 1
ATOM 3715 O O . ALA B 1 183 ? -14.43 12.234 8.234 1 99 183 ALA B O 1
ATOM 3716 N N . LEU B 1 184 ? -15.367 13.664 9.641 1 98.94 184 LEU B N 1
ATOM 3717 C CA . LEU B 1 184 ? -16.734 13.172 9.641 1 98.94 184 LEU B CA 1
ATOM 3718 C C . LEU B 1 184 ? -17.719 14.273 9.258 1 98.94 184 LEU B C 1
ATOM 3720 O O . LEU B 1 184 ? -17.719 15.344 9.875 1 98.94 184 LEU B O 1
ATOM 3724 N N . ASP B 1 185 ? -18.562 14 8.234 1 98.75 185 ASP B N 1
ATOM 3725 C CA . ASP B 1 185 ? -19.5 15.039 7.828 1 98.75 185 ASP B CA 1
ATOM 3726 C C . ASP B 1 185 ? -20.875 14.805 8.43 1 98.75 185 ASP B C 1
ATOM 3728 O O . ASP B 1 185 ? -21.078 13.844 9.18 1 98.75 185 ASP B O 1
ATOM 3732 N N . GLN B 1 186 ? -21.844 15.703 8.102 1 98.25 186 GLN B N 1
ATOM 3733 C CA . GLN B 1 186 ? -23.156 15.695 8.727 1 98.25 186 GLN B CA 1
ATOM 3734 C C . GLN B 1 186 ? -24.016 14.555 8.188 1 98.25 186 GLN B C 1
ATOM 3736 O O . GLN B 1 186 ? -25.109 14.289 8.703 1 98.25 186 GLN B O 1
ATOM 3741 N N . HIS B 1 187 ? -23.562 13.852 7.215 1 97.81 187 HIS B N 1
ATOM 3742 C CA . HIS B 1 187 ? -24.297 12.727 6.641 1 97.81 187 HIS B CA 1
ATOM 3743 C C . HIS B 1 187 ? -23.734 11.398 7.148 1 97.81 187 HIS B C 1
ATOM 3745 O O . HIS B 1 187 ? -24.219 10.336 6.758 1 97.81 187 HIS B O 1
ATOM 3751 N N . GLY B 1 188 ? -22.703 11.484 7.949 1 98.19 188 GLY B N 1
ATOM 3752 C CA . GLY B 1 188 ? -22.141 10.281 8.555 1 98.19 188 GLY B CA 1
ATOM 3753 C C . GLY B 1 188 ? -21.016 9.68 7.734 1 98.19 188 GLY B C 1
ATOM 3754 O O . GLY B 1 188 ? -20.609 8.539 7.973 1 98.19 188 GLY B O 1
ATOM 3755 N N . ASN B 1 189 ? -20.516 10.445 6.781 1 98.75 189 ASN B N 1
ATOM 3756 C CA . ASN B 1 189 ? -19.438 9.93 5.938 1 98.75 189 ASN B CA 1
ATOM 3757 C C . ASN B 1 189 ? -18.062 10.32 6.484 1 98.75 189 ASN B C 1
ATOM 3759 O O . ASN B 1 189 ? -17.828 11.477 6.84 1 98.75 189 ASN B O 1
ATOM 3763 N N . LEU B 1 190 ? -17.219 9.312 6.535 1 98.94 190 LEU B N 1
ATOM 3764 C CA . LEU B 1 190 ? -15.836 9.5 6.941 1 98.94 190 LEU B CA 1
ATOM 3765 C C . LEU B 1 190 ? -14.93 9.656 5.723 1 98.94 190 LEU B C 1
ATOM 3767 O O . LEU B 1 190 ? -15.195 9.07 4.668 1 98.94 190 LEU B O 1
ATOM 3771 N N . ALA B 1 191 ? -13.844 10.469 5.883 1 99 191 ALA B N 1
ATOM 3772 C CA . ALA B 1 191 ? -12.812 10.594 4.859 1 99 191 ALA B CA 1
ATOM 3773 C C . ALA B 1 191 ? -11.445 10.82 5.488 1 99 191 ALA B C 1
ATOM 3775 O O . ALA B 1 191 ? -11.344 11.359 6.598 1 99 191 ALA B O 1
ATOM 3776 N N . ALA B 1 192 ? -10.445 10.422 4.785 1 99 192 ALA B N 1
ATOM 3777 C CA . ALA B 1 192 ? -9.062 10.602 5.219 1 99 192 ALA B CA 1
ATOM 3778 C C . ALA B 1 192 ? -8.164 10.992 4.047 1 99 192 ALA B C 1
ATOM 3780 O O . ALA B 1 192 ? -8.352 10.508 2.928 1 99 192 ALA B O 1
ATOM 3781 N N . ALA B 1 193 ? -7.211 11.852 4.305 1 98.94 193 ALA B N 1
ATOM 3782 C CA . ALA B 1 193 ? -6.234 12.328 3.326 1 98.94 193 ALA B CA 1
ATOM 3783 C C . ALA B 1 193 ? -4.844 12.43 3.945 1 98.94 193 ALA B C 1
ATOM 3785 O O . ALA B 1 193 ? -4.699 12.836 5.098 1 98.94 193 ALA B O 1
ATOM 3786 N N . THR B 1 194 ? -3.838 12.031 3.182 1 98.94 194 THR B N 1
ATOM 3787 C CA . THR B 1 194 ? -2.445 12.078 3.611 1 98.94 194 THR B CA 1
ATOM 3788 C C . THR B 1 194 ? -1.546 12.562 2.475 1 98.94 194 THR B C 1
ATOM 3790 O O . THR B 1 194 ? -1.739 12.18 1.319 1 98.94 194 THR B O 1
ATOM 3793 N N . SER B 1 195 ? -0.554 13.469 2.775 1 98.88 195 SER B N 1
ATOM 3794 C CA . SER B 1 195 ? 0.364 14.016 1.783 1 98.88 195 SER B CA 1
ATOM 3795 C C . SER B 1 195 ? 1.76 14.211 2.367 1 98.88 195 SER B C 1
ATOM 3797 O O . SER B 1 195 ? 1.905 14.539 3.547 1 98.88 195 SER B O 1
ATOM 3799 N N . THR B 1 196 ? 2.795 13.984 1.522 1 98.31 196 THR B N 1
ATOM 3800 C CA . THR B 1 196 ? 4.148 14.055 2.057 1 98.31 196 THR B CA 1
ATOM 3801 C C . THR B 1 196 ? 5.145 14.414 0.958 1 98.31 196 THR B C 1
ATOM 3803 O O . THR B 1 196 ? 4.895 14.164 -0.222 1 98.31 196 THR B O 1
ATOM 3806 N N . GLY B 1 197 ? 6.168 15.062 1.409 1 96.31 197 GLY B N 1
ATOM 3807 C CA . GLY B 1 197 ? 7.344 15.211 0.564 1 96.31 197 GLY B CA 1
ATOM 3808 C C . GLY B 1 197 ? 8.328 14.07 0.708 1 96.31 197 GLY B C 1
ATOM 3809 O O . GLY B 1 197 ? 9.367 14.047 0.044 1 96.31 197 GLY B O 1
ATOM 3810 N N . GLY B 1 198 ? 7.973 13.195 1.545 1 93.38 198 GLY B N 1
ATOM 3811 C CA . GLY B 1 198 ? 8.836 12.047 1.737 1 93.38 198 GLY B CA 1
ATOM 3812 C C . GLY B 1 198 ? 9.898 12.266 2.799 1 93.38 198 GLY B C 1
ATOM 3813 O O . GLY B 1 198 ? 9.625 12.844 3.85 1 93.38 198 GLY B O 1
ATOM 3814 N N . VAL B 1 199 ? 11.062 11.617 2.596 1 90.31 199 VAL B N 1
ATOM 3815 C CA . VAL B 1 199 ? 12.164 11.711 3.545 1 90.31 199 VAL B CA 1
ATOM 3816 C C . VAL B 1 199 ? 13.359 12.383 2.881 1 90.31 199 VAL B C 1
ATOM 3818 O O . VAL B 1 199 ? 13.609 12.188 1.687 1 90.31 199 VAL B O 1
ATOM 3821 N N . THR B 1 200 ? 14.039 13.141 3.686 1 90.19 200 THR B N 1
ATOM 3822 C CA . THR B 1 200 ? 15.211 13.844 3.184 1 90.19 200 THR B CA 1
ATOM 3823 C C . THR B 1 200 ? 16.234 12.859 2.613 1 90.19 200 THR B C 1
ATOM 3825 O O . THR B 1 200 ? 16.484 11.805 3.203 1 90.19 200 THR B O 1
ATOM 3828 N N . ASN B 1 201 ? 16.75 13.133 1.478 1 90.31 201 ASN B N 1
ATOM 3829 C CA . ASN B 1 201 ? 17.844 12.398 0.852 1 90.31 201 ASN B CA 1
ATOM 3830 C C . ASN B 1 201 ? 17.391 11.023 0.368 1 90.31 201 ASN B C 1
ATOM 3832 O O . ASN B 1 201 ? 18.219 10.133 0.172 1 90.31 201 ASN B O 1
ATOM 3836 N N . LYS B 1 202 ? 16.078 10.891 0.282 1 89.06 202 LYS B N 1
ATOM 3837 C CA . LYS B 1 202 ? 15.594 9.602 -0.212 1 89.06 202 LYS B CA 1
ATOM 3838 C C . LYS B 1 202 ? 16.188 9.289 -1.586 1 89.06 202 LYS B C 1
ATOM 3840 O O . LYS B 1 202 ? 16.484 10.195 -2.363 1 89.06 202 LYS B O 1
ATOM 3845 N N . LYS B 1 203 ? 16.359 7.922 -1.814 1 91 203 LYS B N 1
ATOM 3846 C CA . LYS B 1 203 ? 16.938 7.41 -3.053 1 91 203 LYS B CA 1
ATOM 3847 C C . LYS B 1 203 ? 16.016 6.395 -3.715 1 91 203 LYS B C 1
ATOM 3849 O O . LYS B 1 203 ? 15.031 5.969 -3.115 1 91 203 LYS B O 1
ATOM 3854 N N . TYR B 1 204 ? 16.281 6.16 -4.984 1 94.31 204 TYR B N 1
ATOM 3855 C CA . TYR B 1 204 ? 15.797 5 -5.723 1 94.31 204 TYR B CA 1
ATOM 3856 C C . TYR B 1 204 ? 14.289 5.066 -5.91 1 94.31 204 TYR B C 1
ATOM 3858 O O . TYR B 1 204 ? 13.609 4.039 -5.883 1 94.31 204 TYR B O 1
ATOM 3866 N N . GLY B 1 205 ? 13.727 6.203 -5.949 1 95.19 205 GLY B N 1
ATOM 3867 C CA . GLY B 1 205 ? 12.289 6.293 -6.184 1 95.19 205 GLY B CA 1
ATOM 3868 C C . GLY B 1 205 ? 11.469 5.707 -5.051 1 95.19 205 GLY B C 1
ATOM 3869 O O . GLY B 1 205 ? 10.414 5.113 -5.289 1 95.19 205 GLY B O 1
ATOM 3870 N N . ARG B 1 206 ? 11.945 5.914 -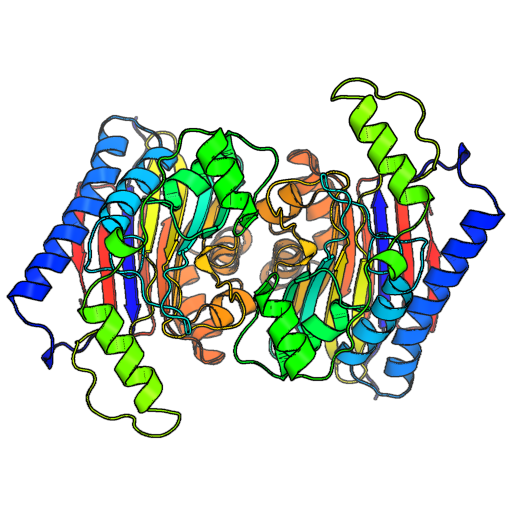3.828 1 97.31 206 ARG B N 1
ATOM 3871 C CA . ARG B 1 206 ? 11.297 5.387 -2.629 1 97.31 206 ARG B CA 1
ATOM 3872 C C . ARG B 1 206 ? 9.898 5.965 -2.465 1 97.31 206 ARG B C 1
ATOM 3874 O O . ARG B 1 206 ? 9.695 7.172 -2.59 1 97.31 206 ARG B O 1
ATOM 3881 N N . ILE B 1 207 ? 8.93 5.031 -2.215 1 97.81 207 ILE B N 1
ATOM 3882 C CA . ILE B 1 207 ? 7.578 5.426 -1.843 1 97.81 207 ILE B CA 1
ATOM 3883 C C . ILE B 1 207 ? 7.281 4.977 -0.412 1 97.81 207 ILE B C 1
ATOM 3885 O O . ILE B 1 207 ? 7.523 3.822 -0.055 1 97.81 207 ILE B O 1
ATOM 3889 N N . GLY B 1 208 ? 6.742 5.895 0.401 1 97.31 208 GLY B N 1
ATOM 3890 C CA . GLY B 1 208 ? 6.402 5.586 1.781 1 97.31 208 GLY B CA 1
ATOM 3891 C C . GLY B 1 208 ? 4.934 5.254 1.975 1 97.31 208 GLY B C 1
ATOM 3892 O O . GLY B 1 208 ? 4.207 5.039 1.002 1 97.31 208 GLY B O 1
ATOM 3893 N N . ASP B 1 209 ? 4.543 5.219 3.209 1 98.25 209 ASP B N 1
ATOM 3894 C CA . ASP B 1 209 ? 3.203 4.785 3.598 1 98.25 209 ASP B CA 1
ATOM 3895 C C . ASP B 1 209 ? 2.15 5.805 3.168 1 98.25 209 ASP B C 1
ATOM 3897 O O . ASP B 1 209 ? 0.978 5.461 3 1 98.25 209 ASP B O 1
ATOM 3901 N N . SER B 1 210 ? 2.52 7.035 2.969 1 98.44 210 SER B N 1
ATOM 3902 C CA . SER B 1 210 ? 1.571 8.125 2.76 1 98.44 210 SER B CA 1
ATOM 3903 C C . SER B 1 210 ? 0.782 7.93 1.47 1 98.44 210 SER B C 1
ATOM 3905 O O . SER B 1 210 ? -0.355 8.391 1.356 1 98.44 210 SER B O 1
ATOM 3907 N N . ALA B 1 211 ? 1.359 7.207 0.544 1 98.62 211 ALA B N 1
ATOM 3908 C CA . ALA B 1 211 ? 0.683 6.969 -0.729 1 98.62 211 ALA B CA 1
ATOM 3909 C C . ALA B 1 211 ? -0.071 5.645 -0.711 1 98.62 211 ALA B C 1
ATOM 3911 O O . ALA B 1 211 ? -0.75 5.297 -1.68 1 98.62 211 ALA B O 1
ATOM 3912 N N . LEU B 1 212 ? 0.011 4.926 0.321 1 98.88 212 LEU B N 1
ATOM 3913 C CA . LEU B 1 212 ? -0.495 3.557 0.329 1 98.88 212 LEU B CA 1
ATOM 3914 C C . LEU B 1 212 ? -1.74 3.443 1.203 1 98.88 212 LEU B C 1
ATOM 3916 O O . LEU B 1 212 ? -1.66 3.59 2.426 1 98.88 212 LEU B O 1
ATOM 3920 N N . ILE B 1 213 ? -2.826 3.068 0.545 1 98.94 213 ILE B N 1
ATOM 3921 C CA . ILE B 1 213 ? -4.074 2.801 1.253 1 98.94 213 ILE B CA 1
ATOM 3922 C C . ILE B 1 213 ? -3.889 1.612 2.193 1 98.94 213 ILE B C 1
ATOM 3924 O O . ILE B 1 213 ? -3.338 0.582 1.801 1 98.94 213 ILE B O 1
ATOM 3928 N N . GLY B 1 214 ? -4.297 1.781 3.402 1 98.81 214 GLY B N 1
ATOM 3929 C CA . GLY B 1 214 ? -4.125 0.751 4.414 1 98.81 214 GLY B CA 1
ATOM 3930 C C . GLY B 1 214 ? -2.936 1.001 5.32 1 98.81 214 GLY B C 1
ATOM 3931 O O . GLY B 1 214 ? -2.885 0.49 6.441 1 98.81 214 GLY B O 1
ATOM 3932 N N . CYS B 1 215 ? -1.964 1.774 4.812 1 98.81 215 CYS B N 1
ATOM 3933 C CA . CYS B 1 215 ? -0.761 2.059 5.586 1 98.81 215 CYS B CA 1
ATOM 3934 C C . CYS B 1 215 ? -0.776 3.49 6.113 1 98.81 215 CYS B C 1
ATOM 3936 O O . CYS B 1 215 ? -0.777 3.711 7.324 1 98.81 215 CYS B O 1
ATOM 3938 N N . GLY B 1 216 ? -0.922 4.395 5.223 1 98.69 216 GLY B N 1
ATOM 3939 C CA . GLY B 1 216 ? -0.916 5.797 5.613 1 98.69 216 GLY B CA 1
ATOM 3940 C C . GLY B 1 216 ? -2.307 6.395 5.715 1 98.69 216 GLY B C 1
ATOM 3941 O O . GLY B 1 216 ? -2.498 7.426 6.363 1 98.69 216 GLY B O 1
ATOM 3942 N N . THR B 1 217 ? -3.26 5.766 5.035 1 98.94 217 THR B N 1
ATOM 3943 C CA . THR B 1 217 ? -4.586 6.359 4.906 1 98.94 217 THR B CA 1
ATOM 3944 C C . THR B 1 217 ? -5.664 5.281 4.871 1 98.94 217 THR B C 1
ATOM 3946 O O . THR B 1 217 ? -5.559 4.316 4.105 1 98.94 217 THR B O 1
ATOM 3949 N N . VAL B 1 218 ? -6.695 5.457 5.691 1 98.94 218 VAL B N 1
ATOM 3950 C CA . VAL B 1 218 ? -7.875 4.598 5.594 1 98.94 218 VAL B CA 1
ATOM 3951 C C . VAL B 1 218 ? -9.117 5.375 6.031 1 98.94 218 VAL B C 1
ATOM 3953 O O . VAL B 1 218 ? -9.047 6.219 6.926 1 98.94 218 VAL B O 1
ATOM 3956 N N . ALA B 1 219 ? -10.211 5.137 5.43 1 98.94 219 ALA B N 1
ATOM 3957 C CA . ALA B 1 219 ? -11.523 5.617 5.871 1 98.94 219 ALA B CA 1
ATOM 3958 C C . ALA B 1 219 ? -12.609 4.586 5.59 1 98.94 219 ALA B C 1
ATOM 3960 O O . ALA B 1 219 ? -12.711 4.07 4.473 1 98.94 219 ALA B O 1
ATOM 3961 N N . GLU B 1 220 ? -13.344 4.316 6.578 1 98.81 220 GLU B N 1
ATOM 3962 C CA . GLU B 1 220 ? -14.461 3.385 6.488 1 98.81 220 GLU B CA 1
ATOM 3963 C C . GLU B 1 220 ? -15.656 3.875 7.301 1 98.81 220 GLU B C 1
ATOM 3965 O O . GLU B 1 220 ? -15.57 3.998 8.523 1 98.81 220 GLU B O 1
ATOM 3970 N N . ASN B 1 221 ? -16.766 4.086 6.605 1 98.69 221 ASN B N 1
ATOM 3971 C CA . ASN B 1 221 ? -17.969 4.484 7.336 1 98.69 221 ASN B CA 1
ATOM 3972 C C . ASN B 1 221 ? -18.344 3.463 8.406 1 98.69 221 ASN B C 1
ATOM 3974 O O . ASN B 1 221 ? -18.234 2.256 8.188 1 98.69 221 ASN B O 1
ATOM 3978 N N . GLY B 1 222 ? -18.766 4.016 9.555 1 98.38 222 GLY B N 1
ATOM 3979 C CA . GLY B 1 222 ? -19.172 3.16 10.656 1 98.38 222 GLY B CA 1
ATOM 3980 C C . GLY B 1 222 ? -18 2.609 11.445 1 98.38 222 GLY B C 1
ATOM 3981 O O . GLY B 1 222 ? -18.188 1.941 12.469 1 98.38 222 GLY B O 1
ATOM 3982 N N . VAL B 1 223 ? -16.797 2.959 11.055 1 98.75 223 VAL B N 1
ATOM 3983 C CA . VAL B 1 223 ? -15.609 2.414 11.695 1 98.75 223 VAL B CA 1
ATOM 3984 C C . VAL B 1 223 ? -14.672 3.551 12.102 1 98.75 223 VAL B C 1
ATOM 3986 O O . VAL B 1 223 ? -14.773 4.082 13.211 1 98.75 223 VAL B O 1
ATOM 3989 N N . VAL B 1 224 ? -13.828 4.043 11.086 1 98.94 224 VAL B N 1
ATOM 3990 C CA . VAL B 1 224 ? -12.844 5.047 11.469 1 98.94 224 VAL B CA 1
ATOM 3991 C C . VAL B 1 224 ? -12.219 5.668 10.227 1 98.94 224 VAL B C 1
ATOM 3993 O O . VAL B 1 224 ? -12.234 5.066 9.148 1 98.94 224 VAL B O 1
ATOM 3996 N N . ALA B 1 225 ? -11.773 6.859 10.297 1 99 225 ALA B N 1
ATOM 3997 C CA . ALA B 1 225 ? -10.828 7.484 9.383 1 99 225 ALA B CA 1
ATOM 3998 C C . ALA B 1 225 ? -9.477 7.699 10.055 1 99 225 ALA B C 1
ATOM 4000 O O . ALA B 1 225 ? -9.406 8.156 11.203 1 99 225 ALA B O 1
ATOM 4001 N N . VAL B 1 226 ? -8.367 7.375 9.328 1 99 226 VAL B N 1
ATOM 4002 C CA . VAL B 1 226 ? -7.031 7.426 9.914 1 99 226 VAL B CA 1
ATOM 4003 C C . VAL B 1 226 ? -6.047 8.031 8.914 1 99 226 VAL B C 1
ATOM 4005 O O . VAL B 1 226 ? -6.09 7.711 7.723 1 99 226 VAL B O 1
ATOM 4008 N N . SER B 1 227 ? -5.203 8.906 9.336 1 98.94 227 SER B N 1
ATOM 4009 C CA . SER B 1 227 ? -4.023 9.398 8.633 1 98.94 227 SER B CA 1
ATOM 4010 C C . SER B 1 227 ? -2.773 9.273 9.5 1 98.94 227 SER B C 1
ATOM 4012 O O . SER B 1 227 ? -2.775 9.688 10.664 1 98.94 227 SER B O 1
ATOM 4014 N N . THR B 1 228 ? -1.682 8.773 8.906 1 98.69 228 THR B N 1
ATOM 4015 C CA . THR B 1 228 ? -0.51 8.453 9.711 1 98.69 228 THR B CA 1
ATOM 4016 C C . THR B 1 228 ? 0.664 9.359 9.344 1 98.69 228 THR B C 1
ATOM 4018 O O . THR B 1 228 ? 0.628 10.047 8.32 1 98.69 228 THR B O 1
ATOM 4021 N N . THR B 1 229 ? 1.676 9.438 10.203 1 97.94 229 THR B N 1
ATOM 4022 C CA . THR B 1 229 ? 2.936 10.148 9.992 1 97.94 229 THR B CA 1
ATOM 4023 C C . THR B 1 229 ? 4.055 9.508 10.805 1 97.94 229 THR B C 1
ATOM 4025 O O . THR B 1 229 ? 3.875 9.203 11.992 1 97.94 229 THR B O 1
ATOM 4028 N N . GLY B 1 230 ? 5.133 9.18 10.164 1 95.62 230 GLY B N 1
ATOM 4029 C CA . GLY B 1 230 ? 6.258 8.562 10.844 1 95.62 230 GLY B CA 1
ATOM 4030 C C . GLY B 1 230 ? 7.211 7.848 9.898 1 95.62 230 GLY B C 1
ATOM 4031 O O . GLY B 1 230 ? 7.379 8.266 8.75 1 95.62 230 GLY B O 1
ATOM 4032 N N . MET B 1 231 ? 7.957 6.883 10.477 1 94.5 231 MET B N 1
ATOM 4033 C CA . MET B 1 231 ? 8.859 6.055 9.68 1 94.5 231 MET B CA 1
ATOM 4034 C C . MET B 1 231 ? 8.078 5.168 8.719 1 94.5 231 MET B C 1
ATOM 4036 O O . MET B 1 231 ? 7.727 4.035 9.062 1 94.5 231 MET B O 1
ATOM 4040 N N . GLY B 1 232 ? 7.941 5.609 7.535 1 96.69 232 GLY B N 1
ATOM 4041 C CA . GLY B 1 232 ? 7.062 5.031 6.531 1 96.69 232 GLY B CA 1
ATOM 4042 C C . GLY B 1 232 ? 7.227 3.531 6.387 1 96.69 232 GLY B C 1
ATOM 4043 O O . GLY B 1 232 ? 6.242 2.809 6.223 1 96.69 232 GLY B O 1
ATOM 4044 N N . GLU B 1 233 ? 8.477 3.088 6.457 1 97.56 233 GLU B N 1
ATOM 4045 C CA . GLU B 1 233 ? 8.758 1.667 6.27 1 97.56 233 GLU B CA 1
ATOM 4046 C C . GLU B 1 233 ? 8.055 0.824 7.332 1 97.56 233 GLU B C 1
ATOM 4048 O O . GLU B 1 233 ? 7.457 -0.206 7.02 1 97.56 233 GLU B O 1
ATOM 4053 N N . PHE B 1 234 ? 8.047 1.304 8.555 1 97.88 234 PHE B N 1
ATOM 4054 C CA . PHE B 1 234 ? 7.414 0.558 9.633 1 97.88 234 PHE B CA 1
ATOM 4055 C C . PHE B 1 234 ? 5.895 0.634 9.523 1 97.88 234 PHE B C 1
ATOM 4057 O O . PHE B 1 234 ? 5.191 -0.32 9.867 1 97.88 234 PHE B O 1
ATOM 4064 N N . PHE B 1 235 ? 5.43 1.756 9.055 1 98.44 235 PHE B N 1
ATOM 4065 C CA . PHE B 1 235 ? 3.988 1.925 8.898 1 98.44 235 PHE B CA 1
ATOM 4066 C C . PHE B 1 235 ? 3.459 1.029 7.785 1 98.44 235 PHE B C 1
ATOM 4068 O O . PHE B 1 235 ? 2.312 0.58 7.832 1 98.44 235 PHE B O 1
ATOM 4075 N N . ILE B 1 236 ? 4.293 0.739 6.777 1 98.81 236 ILE B N 1
ATOM 4076 C CA . ILE B 1 236 ? 3.928 -0.206 5.727 1 98.81 236 ILE B CA 1
ATOM 4077 C C . ILE B 1 236 ? 3.943 -1.628 6.285 1 98.81 236 ILE B C 1
ATOM 4079 O O . ILE B 1 236 ? 2.965 -2.365 6.148 1 98.81 236 ILE B O 1
ATOM 4083 N N . ARG B 1 237 ? 5 -1.979 6.953 1 98.88 237 ARG B N 1
ATOM 4084 C CA . ARG B 1 237 ? 5.188 -3.33 7.469 1 98.88 237 ARG B CA 1
ATOM 4085 C C . ARG B 1 237 ? 4.074 -3.705 8.445 1 98.88 237 ARG B C 1
ATOM 4087 O O . ARG B 1 237 ? 3.623 -4.852 8.461 1 98.88 237 ARG B O 1
ATOM 4094 N N . LYS B 1 238 ? 3.586 -2.719 9.172 1 98.69 238 LYS B N 1
ATOM 4095 C CA . LYS B 1 238 ? 2.57 -2.967 10.195 1 98.69 238 LYS B CA 1
ATOM 4096 C C . LYS B 1 238 ? 1.175 -2.643 9.672 1 98.69 238 LYS B C 1
ATOM 4098 O O . LYS B 1 238 ? 0.175 -2.938 10.328 1 98.69 238 LYS B O 1
ATOM 4103 N N . ARG B 1 239 ? 1.096 -2.111 8.492 1 98.62 239 ARG B N 1
ATOM 4104 C CA . ARG B 1 239 ? -0.193 -1.676 7.961 1 98.62 239 ARG B CA 1
ATOM 4105 C C . ARG B 1 239 ? -0.977 -0.891 9.008 1 98.62 239 ARG B C 1
ATOM 4107 O O . ARG B 1 239 ? -2.137 -1.202 9.281 1 98.62 239 ARG B O 1
ATOM 4114 N N . VAL B 1 240 ? -0.437 0.174 9.445 1 98.81 240 VAL B N 1
ATOM 4115 C CA . VAL B 1 240 ? -0.848 0.829 10.68 1 98.81 240 VAL B CA 1
ATOM 4116 C C . VAL B 1 240 ? -2.293 1.309 10.562 1 98.81 240 VAL B C 1
ATOM 4118 O O . VAL B 1 240 ? -3.133 0.997 11.406 1 98.81 240 VAL B O 1
ATOM 4121 N N . ALA B 1 241 ? -2.602 2.002 9.508 1 98.94 241 ALA B N 1
ATOM 4122 C CA . ALA B 1 241 ? -3.943 2.57 9.383 1 98.94 241 ALA B CA 1
ATOM 4123 C C . ALA B 1 241 ? -5.004 1.472 9.359 1 98.94 241 ALA B C 1
ATOM 4125 O O . ALA B 1 241 ? -6.023 1.566 10.039 1 98.94 241 ALA B O 1
ATOM 4126 N N . GLU B 1 242 ? -4.734 0.46 8.578 1 98.88 242 GLU B N 1
ATOM 4127 C CA . GLU B 1 242 ? -5.703 -0.628 8.461 1 98.88 242 GLU B CA 1
ATOM 4128 C C . GLU B 1 242 ? -5.809 -1.415 9.766 1 98.88 242 GLU B C 1
ATOM 4130 O O . GLU B 1 242 ? -6.887 -1.9 10.117 1 98.88 242 GLU B O 1
ATOM 4135 N N . ASP B 1 243 ? -4.703 -1.559 10.453 1 98.81 243 ASP B N 1
ATOM 4136 C CA . ASP B 1 243 ? -4.77 -2.289 11.719 1 98.81 243 ASP B CA 1
ATOM 4137 C C . ASP B 1 243 ? -5.672 -1.572 12.719 1 98.81 243 ASP B C 1
ATOM 4139 O O . ASP B 1 243 ? -6.434 -2.213 13.445 1 98.81 243 ASP B O 1
ATOM 4143 N N . VAL B 1 244 ? -5.57 -0.25 12.789 1 98.94 244 VAL B N 1
ATOM 4144 C CA . VAL B 1 244 ? -6.465 0.527 13.641 1 98.94 244 VAL B CA 1
ATOM 4145 C C . VAL B 1 244 ? -7.914 0.266 13.234 1 98.94 244 VAL B C 1
ATOM 4147 O O . VAL B 1 244 ? -8.766 -0.013 14.086 1 98.94 244 VAL B O 1
ATOM 4150 N N . ALA B 1 245 ? -8.203 0.333 11.961 1 98.94 245 ALA B N 1
ATOM 4151 C CA . ALA B 1 245 ? -9.562 0.099 11.469 1 98.94 245 ALA B CA 1
ATOM 4152 C C . ALA B 1 245 ? -10.039 -1.308 11.82 1 98.94 245 ALA B C 1
ATOM 4154 O O . ALA B 1 245 ? -11.18 -1.494 12.258 1 98.94 245 ALA B O 1
ATOM 4155 N N . ALA B 1 246 ? -9.203 -2.26 11.656 1 98.88 246 ALA B N 1
ATOM 4156 C CA . ALA B 1 246 ? -9.562 -3.654 11.906 1 98.88 246 ALA B CA 1
ATOM 4157 C C . ALA B 1 246 ? -9.883 -3.889 13.375 1 98.88 246 ALA B C 1
ATOM 4159 O O . ALA B 1 246 ? -10.805 -4.641 13.703 1 98.88 246 ALA B O 1
ATOM 4160 N N . ARG B 1 247 ? -9.094 -3.283 14.234 1 98.88 247 ARG B N 1
ATOM 4161 C CA . ARG B 1 247 ? -9.352 -3.418 15.664 1 98.88 247 ARG B CA 1
ATOM 4162 C C . ARG B 1 247 ? -10.727 -2.863 16.031 1 98.88 247 ARG B C 1
ATOM 4164 O O . ARG B 1 247 ? -11.461 -3.473 16.812 1 98.88 247 ARG B O 1
ATOM 4171 N N . ILE B 1 248 ? -11.016 -1.766 15.461 1 98.94 248 ILE B N 1
ATOM 4172 C CA . ILE B 1 248 ? -12.32 -1.16 15.727 1 98.94 248 ILE B CA 1
ATOM 4173 C C . ILE B 1 248 ? -13.422 -2 15.078 1 98.94 248 ILE B C 1
ATOM 4175 O O . ILE B 1 248 ? -14.445 -2.27 15.703 1 98.94 248 ILE B O 1
ATOM 4179 N N . ARG B 1 249 ? -13.195 -2.426 13.875 1 98.69 249 ARG B N 1
ATOM 4180 C CA . ARG B 1 249 ? -14.188 -3.182 13.109 1 98.69 249 ARG B CA 1
ATOM 4181 C C . ARG B 1 249 ? -14.477 -4.523 13.773 1 98.69 249 ARG B C 1
ATOM 4183 O O . ARG B 1 249 ? -15.641 -4.898 13.93 1 98.69 249 ARG B O 1
ATOM 4190 N N . TYR B 1 250 ? -13.461 -5.215 14.227 1 98.75 250 TYR B N 1
ATOM 4191 C CA . TYR B 1 250 ? -13.641 -6.617 14.594 1 98.75 250 TYR B CA 1
ATOM 4192 C C . TYR B 1 250 ? -13.641 -6.781 16.109 1 98.75 250 TYR B C 1
ATOM 4194 O O . TYR B 1 250 ? -14.352 -7.633 16.641 1 98.75 250 TYR B O 1
ATOM 4202 N N . LEU B 1 251 ? -12.836 -5.973 16.812 1 98.69 251 LEU B N 1
ATOM 4203 C CA . LEU B 1 251 ? -12.766 -6.098 18.25 1 98.69 251 LEU B CA 1
ATOM 4204 C C . LEU B 1 251 ? -13.719 -5.117 18.938 1 98.69 251 LEU B C 1
ATOM 4206 O O . LEU B 1 251 ? -13.898 -5.156 20.156 1 98.69 251 LEU B O 1
ATOM 4210 N N . LYS B 1 252 ? -14.258 -4.188 18.156 1 98.62 252 LYS B N 1
ATOM 4211 C CA . LYS B 1 252 ? -15.172 -3.152 18.641 1 98.62 252 LYS B CA 1
ATOM 4212 C C . LYS B 1 252 ? -14.484 -2.266 19.672 1 98.62 252 LYS B C 1
ATOM 4214 O O . LYS B 1 252 ? -15.117 -1.817 20.625 1 98.62 252 LYS B O 1
ATOM 4219 N N . GLU B 1 253 ? -13.227 -2.131 19.5 1 98.75 253 GLU B N 1
ATOM 4220 C CA . GLU B 1 253 ? -12.492 -1.207 20.359 1 98.75 253 GLU B CA 1
ATOM 4221 C C . GLU B 1 253 ? -12.859 0.242 20.062 1 98.75 253 GLU B C 1
ATOM 4223 O O . GLU B 1 253 ? -13.203 0.577 18.922 1 98.75 253 GLU B O 1
ATOM 4228 N N . ASP B 1 254 ? -12.742 1.054 21.094 1 98.69 254 ASP B N 1
ATOM 4229 C CA . ASP B 1 254 ? -12.906 2.48 20.844 1 98.69 254 ASP B CA 1
ATOM 4230 C C . ASP B 1 254 ? -11.664 3.061 20.172 1 98.69 254 ASP B C 1
ATOM 4232 O O . ASP B 1 254 ? -10.594 2.449 20.188 1 98.69 254 ASP B O 1
ATOM 4236 N N . VAL B 1 255 ? -11.797 4.219 19.641 1 98.81 255 VAL B N 1
ATOM 4237 C CA . VAL B 1 255 ? -10.773 4.82 18.797 1 98.81 255 VAL B CA 1
ATOM 4238 C C . VAL B 1 255 ? -9.508 5.059 19.609 1 98.81 255 VAL B C 1
ATOM 4240 O O . VAL B 1 255 ? -8.391 4.898 19.109 1 98.81 255 VAL B O 1
ATOM 4243 N N . HIS B 1 256 ? -9.617 5.445 20.859 1 98.69 256 HIS B N 1
ATOM 4244 C CA . HIS B 1 256 ? -8.469 5.66 21.734 1 98.69 256 HIS B CA 1
ATOM 4245 C C . HIS B 1 256 ? -7.676 4.371 21.922 1 98.69 256 HIS B C 1
ATOM 4247 O O . HIS B 1 256 ? -6.465 4.336 21.703 1 98.69 256 HIS B O 1
ATOM 4253 N N . THR B 1 257 ? -8.352 3.332 22.312 1 98.88 257 THR B N 1
ATOM 4254 C CA . THR B 1 257 ? -7.719 2.047 22.594 1 98.88 257 THR B CA 1
ATOM 4255 C C . THR B 1 257 ? -7.051 1.486 21.344 1 98.88 257 THR B C 1
ATOM 4257 O O . THR B 1 257 ? -5.898 1.053 21.391 1 98.88 257 THR B O 1
ATOM 4260 N N . ALA B 1 258 ? -7.754 1.506 20.25 1 98.94 258 ALA B N 1
ATOM 4261 C CA . ALA B 1 258 ? -7.227 0.966 19 1 98.94 258 ALA B CA 1
ATOM 4262 C C . ALA B 1 258 ? -5.953 1.692 18.578 1 98.94 258 ALA B C 1
ATOM 4264 O O . ALA B 1 258 ? -4.949 1.057 18.25 1 98.94 258 ALA B O 1
ATOM 4265 N N . CYS B 1 259 ? -5.992 2.99 18.641 1 98.88 259 CYS B N 1
ATOM 4266 C CA . CYS B 1 259 ? -4.863 3.803 18.188 1 98.88 259 CYS B CA 1
ATOM 4267 C C . CYS B 1 259 ? -3.658 3.607 19.094 1 98.88 259 CYS B C 1
ATOM 4269 O O . CYS B 1 259 ? -2.537 3.424 18.625 1 98.88 259 CYS B O 1
ATOM 4271 N N . GLU B 1 260 ? -3.879 3.623 20.406 1 98.75 260 GLU B N 1
ATOM 4272 C CA . GLU B 1 260 ? -2.775 3.518 21.359 1 98.75 260 GLU B CA 1
ATOM 4273 C C . GLU B 1 260 ? -2.15 2.127 21.312 1 98.75 260 GLU B C 1
ATOM 4275 O O . GLU B 1 260 ? -0.934 1.983 21.469 1 98.75 260 GLU B O 1
ATOM 4280 N N . THR B 1 261 ? -2.965 1.13 21.188 1 98.81 261 THR B N 1
ATOM 4281 C CA . THR B 1 261 ? -2.445 -0.231 21.109 1 98.81 261 THR B CA 1
ATOM 4282 C C . THR B 1 261 ? -1.485 -0.373 19.922 1 98.81 261 THR B C 1
ATOM 4284 O O . THR B 1 261 ? -0.438 -1.013 20.047 1 98.81 261 THR B O 1
ATOM 4287 N N . VAL B 1 262 ? -1.815 0.254 18.859 1 98.81 262 VAL B N 1
ATOM 4288 C CA . VAL B 1 262 ? -0.992 0.126 17.656 1 98.81 262 VAL B CA 1
ATOM 4289 C C . VAL B 1 262 ? 0.255 0.998 17.781 1 98.81 262 VAL B C 1
ATOM 4291 O O . VAL B 1 262 ? 1.376 0.524 17.578 1 98.81 262 VAL B O 1
ATOM 4294 N N . ILE B 1 263 ? 0.112 2.246 18.188 1 98.56 263 ILE B N 1
ATOM 4295 C CA . ILE B 1 263 ? 1.197 3.221 18.156 1 98.56 263 ILE B CA 1
ATOM 4296 C C . ILE B 1 263 ? 2.141 2.986 19.344 1 98.56 263 ILE B C 1
ATOM 4298 O O . ILE B 1 263 ? 3.359 2.914 19.156 1 98.56 263 ILE B O 1
ATOM 4302 N N . GLN B 1 264 ? 1.635 2.809 20.5 1 97.75 264 GLN B N 1
ATOM 4303 C CA . GLN B 1 264 ? 2.453 2.67 21.703 1 97.75 264 GLN B CA 1
ATOM 4304 C C . GLN B 1 264 ? 2.842 1.212 21.938 1 97.75 264 GLN B C 1
ATOM 4306 O O . GLN B 1 264 ? 3.771 0.927 22.688 1 97.75 264 GLN B O 1
ATOM 4311 N N . GLY B 1 265 ? 2.127 0.297 21.281 1 97.88 265 GLY B N 1
ATOM 4312 C CA . GLY B 1 265 ? 2.4 -1.121 21.453 1 97.88 265 GLY B CA 1
ATOM 4313 C C . GLY B 1 265 ? 3.18 -1.721 20.297 1 97.88 265 GLY B C 1
ATOM 4314 O O . GLY B 1 265 ? 4.414 -1.725 20.312 1 97.88 265 GLY B O 1
ATOM 4315 N N . ASP B 1 266 ? 2.402 -2.096 19.328 1 97.06 266 ASP B N 1
ATOM 4316 C CA . ASP B 1 266 ? 2.951 -2.906 18.25 1 97.06 266 ASP B CA 1
ATOM 4317 C C . ASP B 1 266 ? 4.035 -2.146 17.484 1 97.06 266 ASP B C 1
ATOM 4319 O O . ASP B 1 266 ? 5.113 -2.688 17.234 1 97.06 266 ASP B O 1
ATOM 4323 N N . LEU B 1 267 ? 3.715 -0.928 17.062 1 97.75 267 LEU B N 1
ATOM 4324 C CA . LEU B 1 267 ? 4.656 -0.146 16.266 1 97.75 267 LEU B CA 1
ATOM 4325 C C . LEU B 1 267 ? 5.938 0.125 17.047 1 97.75 267 LEU B C 1
ATOM 4327 O O . LEU B 1 267 ? 7.039 -0.028 16.516 1 97.75 267 LEU B O 1
ATOM 4331 N N . LYS B 1 268 ? 5.809 0.514 18.25 1 96.81 268 LYS B N 1
ATOM 4332 C CA . LYS B 1 268 ? 6.953 0.787 19.125 1 96.81 268 LYS B CA 1
ATOM 4333 C C . LYS B 1 268 ? 7.797 -0.467 19.328 1 96.81 268 LYS B C 1
ATOM 4335 O O . LYS B 1 268 ? 9.031 -0.408 19.281 1 96.81 268 LYS B O 1
ATOM 4340 N N . ALA B 1 269 ? 7.18 -1.55 19.547 1 97.25 269 ALA B N 1
ATOM 4341 C CA . ALA B 1 269 ? 7.871 -2.814 19.781 1 97.25 269 ALA B CA 1
ATOM 4342 C C . ALA B 1 269 ? 8.719 -3.215 18.578 1 97.25 269 ALA B C 1
ATOM 4344 O O . ALA B 1 269 ? 9.773 -3.834 18.734 1 97.25 269 ALA B O 1
ATOM 4345 N N . MET B 1 270 ? 8.289 -2.771 17.406 1 96.31 270 MET B N 1
ATOM 4346 C CA . MET B 1 270 ? 9.008 -3.111 16.188 1 96.31 270 MET B CA 1
ATOM 4347 C C . MET B 1 270 ? 10.125 -2.111 15.914 1 96.31 270 MET B C 1
ATOM 4349 O O . MET B 1 270 ? 10.906 -2.287 14.977 1 96.31 270 MET B O 1
ATOM 4353 N N . GLY B 1 271 ? 10.164 -1.056 16.672 1 95.56 271 GLY B N 1
ATOM 4354 C CA . GLY B 1 271 ? 11.188 -0.039 16.5 1 95.56 271 GLY B CA 1
ATOM 4355 C C . GLY B 1 271 ? 10.719 1.15 15.688 1 95.56 271 GLY B C 1
ATOM 4356 O O . GLY B 1 271 ? 11.523 2.004 15.305 1 95.56 271 GLY B O 1
ATOM 4357 N N . GLY B 1 272 ? 9.414 1.196 15.422 1 95.44 272 GLY B N 1
ATOM 4358 C CA . GLY B 1 272 ? 8.859 2.299 14.656 1 95.44 272 GLY B CA 1
ATOM 4359 C C . GLY B 1 272 ? 8.555 3.52 15.5 1 95.44 272 GLY B C 1
ATOM 4360 O O . GLY B 1 272 ? 8.289 3.4 16.703 1 95.44 272 GLY B O 1
ATOM 4361 N N . GLU B 1 273 ? 8.57 4.656 14.836 1 95.44 273 GLU B N 1
ATOM 4362 C CA . GLU B 1 273 ? 8.266 5.922 15.484 1 95.44 273 GLU B CA 1
ATOM 4363 C C . GLU B 1 273 ? 7.332 6.773 14.625 1 95.44 273 GLU B C 1
ATOM 4365 O O . GLU B 1 273 ? 7.465 6.805 13.398 1 95.44 273 GLU B O 1
ATOM 4370 N N . GLY B 1 274 ? 6.418 7.449 15.25 1 96.19 274 GLY B N 1
ATOM 4371 C CA . GLY B 1 274 ? 5.488 8.344 14.578 1 96.19 274 GLY B CA 1
ATOM 4372 C C . GLY B 1 274 ? 4.168 8.492 15.312 1 96.19 274 GLY B C 1
ATOM 4373 O O . GLY B 1 274 ? 4.137 8.492 16.547 1 96.19 274 GLY B O 1
ATOM 4374 N N . GLY B 1 275 ? 3.174 8.773 14.539 1 97.69 275 GLY B N 1
ATOM 4375 C CA . GLY B 1 275 ? 1.841 8.961 15.094 1 97.69 275 GLY B CA 1
ATOM 4376 C C . GLY B 1 275 ? 0.748 8.914 14.039 1 97.69 275 GLY B C 1
ATOM 4377 O O . GLY B 1 275 ? 1.007 8.57 12.883 1 97.69 275 GLY B O 1
ATOM 4378 N N . LEU B 1 276 ? -0.47 9.125 14.539 1 98.69 276 LEU B N 1
ATOM 4379 C CA . LEU B 1 276 ? -1.629 9.164 13.656 1 98.69 276 LEU B CA 1
ATOM 4380 C C . LEU B 1 276 ? -2.738 10.023 14.25 1 98.69 276 LEU B C 1
ATOM 4382 O O . LEU B 1 276 ? -2.701 10.352 15.438 1 98.69 276 LEU B O 1
ATOM 4386 N N . ILE B 1 277 ? -3.582 10.461 13.383 1 98.88 277 ILE B N 1
ATOM 4387 C CA . ILE B 1 277 ? -4.855 11.039 13.789 1 98.88 277 ILE B CA 1
ATOM 4388 C C . ILE B 1 277 ? -6.004 10.141 13.328 1 98.88 277 ILE B C 1
ATOM 4390 O O . ILE B 1 277 ? -5.902 9.477 12.297 1 98.88 277 ILE B O 1
ATOM 4394 N N . ALA B 1 278 ? -7.059 10.141 14.125 1 98.94 278 ALA B N 1
ATOM 4395 C CA . ALA B 1 278 ? -8.203 9.289 13.812 1 98.94 278 ALA B CA 1
ATOM 4396 C C . ALA B 1 278 ? -9.508 9.945 14.25 1 98.94 278 ALA B C 1
ATOM 4398 O O . ALA B 1 278 ? -9.531 10.703 15.219 1 98.94 278 ALA B O 1
ATOM 4399 N N . ILE B 1 279 ? -10.555 9.672 13.5 1 98.94 279 ILE B N 1
ATOM 4400 C CA . ILE B 1 279 ? -11.93 10.008 13.867 1 98.94 279 ILE B CA 1
ATOM 4401 C C . ILE B 1 279 ? -12.82 8.773 13.711 1 98.94 279 ILE B C 1
ATOM 4403 O O . ILE B 1 279 ? -12.812 8.133 12.656 1 98.94 279 ILE B O 1
ATOM 4407 N N . ASP B 1 280 ? -13.57 8.469 14.719 1 98.62 280 ASP B N 1
ATOM 4408 C CA . ASP B 1 280 ? -14.445 7.312 14.602 1 98.62 280 ASP B CA 1
ATOM 4409 C C . ASP B 1 280 ? -15.82 7.719 14.07 1 98.62 280 ASP B C 1
ATOM 4411 O O . ASP B 1 280 ? -16.031 8.867 13.672 1 98.62 280 ASP B O 1
ATOM 4415 N N . ALA B 1 281 ? -16.766 6.812 14.047 1 98.12 281 ALA B N 1
ATOM 4416 C CA . ALA B 1 281 ? -18.078 6.984 13.422 1 98.12 281 ALA B CA 1
ATOM 4417 C C . ALA B 1 281 ? -18.922 7.98 14.195 1 98.12 281 ALA B C 1
ATOM 4419 O O . ALA B 1 281 ? -19.906 8.508 13.664 1 98.12 281 ALA B O 1
ATOM 4420 N N . GLU B 1 282 ? -18.562 8.266 15.422 1 97.75 282 GLU B N 1
ATOM 4421 C CA . GLU B 1 282 ? -19.328 9.188 16.25 1 97.75 282 GLU B CA 1
ATOM 4422 C C . GLU B 1 282 ? -18.688 10.57 16.297 1 97.75 282 GLU B C 1
ATOM 4424 O O . GLU B 1 282 ? -19.234 11.492 16.906 1 97.75 282 GLU B O 1
ATOM 4429 N N . GLY B 1 283 ? -17.531 10.695 15.656 1 98.56 283 GLY B N 1
ATOM 4430 C CA . GLY B 1 283 ? -16.875 11.992 15.562 1 98.56 283 GLY B CA 1
ATOM 4431 C C . GLY B 1 283 ? -15.836 12.219 16.656 1 98.56 283 GLY B C 1
ATOM 4432 O O . GLY B 1 283 ? -15.328 13.328 16.797 1 98.56 283 GLY B O 1
ATOM 4433 N N . GLU B 1 284 ? -15.547 11.188 17.359 1 98.5 284 GLU B N 1
ATOM 4434 C CA . GLU B 1 284 ? -14.516 11.289 18.391 1 98.5 284 GLU B CA 1
ATOM 4435 C C . GLU B 1 284 ? -13.125 11.359 17.75 1 98.5 284 GLU B C 1
ATOM 4437 O O . GLU B 1 284 ? -12.766 10.508 16.938 1 98.5 284 GLU B O 1
ATOM 4442 N N . LEU B 1 285 ? -12.367 12.336 18.234 1 98.56 285 LEU B N 1
ATOM 4443 C CA . LEU B 1 285 ? -11.008 12.531 17.734 1 98.56 285 LEU B CA 1
ATOM 4444 C C . LEU B 1 285 ? -10 11.836 18.641 1 98.56 285 LEU B C 1
ATOM 4446 O O . LEU B 1 285 ? -10.156 11.82 19.859 1 98.56 285 LEU B O 1
ATOM 4450 N N . HIS B 1 286 ? -8.969 11.344 18 1 98.62 286 HIS B N 1
ATOM 4451 C CA . HIS B 1 286 ? -7.828 10.883 18.781 1 98.62 286 HIS B CA 1
ATOM 4452 C C . HIS B 1 286 ? -6.516 11.172 18.062 1 98.62 286 HIS B C 1
ATOM 4454 O O . HIS B 1 286 ? -6.434 11.031 16.844 1 98.62 286 HIS B O 1
ATOM 4460 N N . PHE B 1 287 ? -5.551 11.617 18.828 1 98.25 287 PHE B N 1
ATOM 4461 C CA . PHE B 1 287 ? -4.18 11.852 18.391 1 98.25 287 PHE B CA 1
ATOM 4462 C C . PHE B 1 287 ? -3.213 10.93 19.125 1 98.25 287 PHE B C 1
ATOM 4464 O O . PHE B 1 287 ? -2.998 11.07 20.328 1 98.25 287 PHE B O 1
ATOM 4471 N N . ALA B 1 288 ? -2.666 9.992 18.438 1 98.25 288 ALA B N 1
ATOM 4472 C CA . ALA B 1 288 ? -1.706 9.078 19.047 1 98.25 288 ALA B CA 1
ATOM 4473 C C . ALA B 1 288 ? -0.303 9.305 18.484 1 98.25 288 ALA B C 1
ATOM 4475 O O . ALA B 1 288 ? -0.133 9.539 17.297 1 98.25 288 ALA B O 1
ATOM 4476 N N . MET B 1 289 ? 0.726 9.266 19.359 1 96.81 289 MET B N 1
ATOM 4477 C CA . MET B 1 289 ? 2.113 9.398 18.922 1 96.81 289 MET B CA 1
ATOM 4478 C C . MET B 1 289 ? 3.061 8.742 19.922 1 96.81 289 MET B C 1
ATOM 4480 O O . MET B 1 289 ? 2.764 8.688 21.125 1 96.81 289 MET B O 1
ATOM 4484 N N . ASN B 1 290 ? 4.152 8.242 19.469 1 95.69 290 ASN B N 1
ATOM 4485 C CA . ASN B 1 290 ? 5.207 7.754 20.344 1 95.69 290 ASN B CA 1
ATOM 4486 C C . ASN B 1 290 ? 6.496 8.555 20.188 1 95.69 290 ASN B C 1
ATOM 4488 O O . ASN B 1 290 ? 7.566 8.117 20.609 1 95.69 290 ASN B O 1
ATOM 4492 N N . SER B 1 291 ? 6.395 9.656 19.469 1 91.19 291 SER B N 1
ATOM 4493 C CA . SER B 1 291 ? 7.461 10.648 19.359 1 91.19 291 SER B CA 1
ATOM 4494 C C . SER B 1 291 ? 7.254 11.805 20.312 1 91.19 291 SER B C 1
ATOM 4496 O O . SER B 1 291 ? 6.25 11.859 21.031 1 91.19 291 SER B O 1
ATOM 4498 N N . SER B 1 292 ? 8.211 12.789 20.359 1 90.25 292 SER B N 1
ATOM 4499 C CA . SER B 1 292 ? 8.141 13.867 21.344 1 90.25 292 SER B CA 1
ATOM 4500 C C . SER B 1 292 ? 7.117 14.922 20.938 1 90.25 292 SER B C 1
ATOM 4502 O O . SER B 1 292 ? 6.715 15.75 21.75 1 90.25 292 SER B O 1
ATOM 4504 N N . GLY B 1 293 ? 6.711 14.844 19.688 1 92.62 293 GLY B N 1
ATOM 4505 C CA . GLY B 1 293 ? 5.723 15.82 19.25 1 92.62 293 GLY B CA 1
ATOM 4506 C C . GLY B 1 293 ? 5.047 15.461 17.953 1 92.62 293 GLY B C 1
ATOM 4507 O O . GLY B 1 293 ? 5.504 14.562 17.234 1 92.62 293 GLY B O 1
ATOM 4508 N N . MET B 1 294 ? 3.984 16.172 17.703 1 95.12 294 MET B N 1
ATOM 4509 C CA . MET B 1 294 ? 3.227 16.172 16.453 1 95.12 294 MET B CA 1
ATOM 4510 C C . MET B 1 294 ? 2.467 17.469 16.266 1 95.12 294 MET B C 1
ATOM 4512 O O . MET B 1 294 ? 1.683 17.875 17.125 1 95.12 294 MET B O 1
ATOM 4516 N N . TYR B 1 295 ? 2.783 18.141 15.172 1 96.75 295 TYR B N 1
ATOM 4517 C CA . TYR B 1 295 ? 1.904 19.25 14.844 1 96.75 295 TYR B CA 1
ATOM 4518 C C . TYR B 1 295 ? 0.481 18.766 14.594 1 96.75 295 TYR B C 1
ATOM 4520 O O . TYR B 1 295 ? 0.252 17.938 13.711 1 96.75 295 TYR B O 1
ATOM 4528 N N . ARG B 1 296 ? -0.492 19.312 15.344 1 98.12 296 ARG B N 1
ATOM 4529 C CA . ARG B 1 296 ? -1.84 18.766 15.188 1 98.12 296 ARG B CA 1
ATOM 4530 C C . ARG B 1 296 ? -2.891 19.797 15.594 1 98.12 296 ARG B C 1
ATOM 4532 O O . ARG B 1 296 ? -2.613 20.688 16.391 1 98.12 296 ARG B O 1
ATOM 4539 N N . ALA B 1 297 ? -4.012 19.656 15.031 1 98.81 297 ALA B N 1
ATOM 4540 C CA . ALA B 1 297 ? -5.188 20.453 15.383 1 98.81 297 ALA B CA 1
ATOM 4541 C C . ALA B 1 297 ? -6.473 19.688 15.094 1 98.81 297 ALA B C 1
ATOM 4543 O O . ALA B 1 297 ? -6.469 18.703 14.336 1 98.81 297 ALA B O 1
ATOM 4544 N N . GLY B 1 298 ? -7.535 20.047 15.766 1 98.75 298 GLY B N 1
ATOM 4545 C CA . GLY B 1 298 ? -8.836 19.453 15.523 1 98.75 298 GLY B CA 1
ATOM 4546 C C . GLY B 1 298 ? -9.992 20.297 16.031 1 98.75 298 GLY B C 1
ATOM 4547 O O . GLY B 1 298 ? -9.797 21.188 16.859 1 98.75 298 GLY B O 1
ATOM 4548 N N . ILE B 1 299 ? -11.109 20.172 15.43 1 98.88 299 ILE B N 1
ATOM 4549 C CA . ILE B 1 299 ? -12.383 20.703 15.898 1 98.88 299 ILE B CA 1
ATOM 4550 C C . ILE B 1 299 ? -13.359 19.562 16.156 1 98.88 299 ILE B C 1
ATOM 4552 O O . ILE B 1 299 ? -13.75 18.844 15.227 1 98.88 299 ILE B O 1
ATOM 4556 N N . ASN B 1 300 ? -13.719 19.422 17.375 1 98.69 300 ASN B N 1
ATOM 4557 C CA . ASN B 1 300 ? -14.531 18.281 17.75 1 98.69 300 ASN B CA 1
ATOM 4558 C C . ASN B 1 300 ? -16.016 18.516 17.484 1 98.69 300 ASN B C 1
ATOM 4560 O O . ASN B 1 300 ? -16.375 19.531 16.859 1 98.69 300 ASN B O 1
ATOM 4564 N N . THR B 1 301 ? -16.875 17.594 17.875 1 98.31 301 THR B N 1
ATOM 4565 C CA . THR B 1 301 ? -18.281 17.609 17.547 1 98.31 301 THR B CA 1
ATOM 4566 C C . THR B 1 301 ? -18.984 18.766 18.266 1 98.31 301 THR B C 1
ATOM 4568 O O . THR B 1 301 ? -20.109 19.141 17.906 1 98.31 301 THR B O 1
ATOM 4571 N N . GLN B 1 302 ? -18.359 19.359 19.281 1 97.44 302 GLN B N 1
ATOM 4572 C CA . GLN B 1 302 ? -18.906 20.484 20.016 1 97.44 302 GLN B CA 1
ATOM 4573 C C . GLN B 1 302 ? -18.438 21.812 19.422 1 97.44 302 GLN B C 1
ATOM 4575 O O . GLN B 1 302 ? -18.812 22.891 19.922 1 97.44 302 GLN B O 1
ATOM 4580 N N . GLY B 1 303 ? -17.594 21.75 18.484 1 97.25 303 GLY B N 1
ATOM 4581 C CA . GLY B 1 303 ? -17.109 22.953 17.828 1 97.25 303 GLY B CA 1
ATOM 4582 C C . GLY B 1 303 ? -15.875 23.531 18.516 1 97.25 303 GLY B C 1
ATOM 4583 O O . GLY B 1 303 ? -15.484 24.672 18.219 1 97.25 303 GLY B O 1
ATOM 4584 N N . GLU B 1 304 ? -15.258 22.781 19.375 1 98.31 304 GLU B N 1
ATOM 4585 C CA . GLU B 1 304 ? -14.094 23.25 20.109 1 98.31 304 GLU B CA 1
ATOM 4586 C C . GLU B 1 304 ? -12.805 23 19.328 1 98.31 304 GLU B C 1
ATOM 4588 O O . GLU B 1 304 ? -12.531 21.875 18.922 1 98.31 304 GLU B O 1
ATOM 4593 N N . LEU B 1 305 ? -12.078 24.031 19.141 1 98.56 305 LEU B N 1
ATOM 4594 C CA . LEU B 1 305 ? -10.805 23.984 18.438 1 98.56 305 LEU B CA 1
ATOM 4595 C C . LEU B 1 305 ? -9.664 23.656 19.406 1 98.56 305 LEU B C 1
ATOM 4597 O O . LEU B 1 305 ? -9.602 24.203 20.5 1 98.56 305 LEU B O 1
ATOM 4601 N N . SER B 1 306 ? -8.805 22.75 19.016 1 98.38 306 SER B N 1
ATOM 4602 C CA . SER B 1 306 ? -7.551 22.438 19.719 1 98.38 306 SER B CA 1
ATOM 4603 C C . SER B 1 306 ? -6.371 22.453 18.75 1 98.38 306 SER B C 1
ATOM 4605 O O . SER B 1 306 ? -6.445 21.906 17.656 1 98.38 306 SER B O 1
ATOM 4607 N N . VAL B 1 307 ? -5.305 23.141 19.062 1 98.25 307 VAL B N 1
ATOM 4608 C CA . VAL B 1 307 ? -4.051 23.203 18.312 1 98.25 307 VAL B CA 1
ATOM 4609 C C . VAL B 1 307 ? -2.877 22.906 19.25 1 98.25 307 VAL B C 1
ATOM 4611 O O . VAL B 1 307 ? -2.699 23.594 20.266 1 98.25 307 VAL B O 1
ATOM 4614 N N . LYS B 1 308 ? -2.094 21.859 18.922 1 96.75 308 LYS B N 1
ATOM 4615 C CA . LYS B 1 308 ? -1.029 21.438 19.828 1 96.75 308 LYS B CA 1
ATOM 4616 C C . LYS B 1 308 ? 0.223 21.047 19.047 1 96.75 308 LYS B C 1
ATOM 4618 O O . LYS B 1 308 ? 0.147 20.719 17.875 1 96.75 308 LYS B O 1
ATOM 4623 N N . ILE B 1 309 ? 1.353 21.047 19.734 1 94.94 309 ILE B N 1
ATOM 4624 C CA . ILE B 1 309 ? 2.625 20.688 19.125 1 94.94 309 ILE B CA 1
ATOM 4625 C C . ILE B 1 309 ? 3.262 19.531 19.875 1 94.94 309 ILE B C 1
ATOM 4627 O O . ILE B 1 309 ? 3.639 18.516 19.281 1 94.94 309 ILE B O 1
ATOM 4631 N N . TYR B 1 310 ? 3.328 19.578 21.188 1 93.62 310 TYR B N 1
ATOM 4632 C CA . TYR B 1 310 ? 4.141 18.656 21.969 1 93.62 310 TYR B CA 1
ATOM 4633 C C . TYR B 1 310 ? 3.283 17.547 22.562 1 93.62 310 TYR B C 1
ATOM 4635 O O . TYR B 1 310 ? 2.09 17.75 22.812 1 93.62 310 TYR B O 1
ATOM 4643 N N . ALA B 1 311 ? 3.918 16.422 22.844 1 89.25 311 ALA B N 1
ATOM 4644 C CA . ALA B 1 311 ? 3.227 15.211 23.281 1 89.25 311 ALA B CA 1
ATOM 4645 C C . ALA B 1 311 ? 2.553 15.422 24.625 1 89.25 311 ALA B C 1
ATOM 4647 O O . ALA B 1 311 ? 1.508 14.836 24.906 1 89.25 311 ALA B O 1
ATOM 4648 N N . ASP B 1 312 ? 3.092 16.25 25.391 1 88.62 312 ASP B N 1
ATOM 4649 C CA . ASP B 1 312 ? 2.578 16.438 26.75 1 88.62 312 ASP B CA 1
ATOM 4650 C C . ASP B 1 312 ? 1.452 17.469 26.781 1 88.62 312 ASP B C 1
ATOM 4652 O O . ASP B 1 312 ? 0.909 17.781 27.844 1 88.62 312 ASP B O 1
ATOM 4656 N N . GLU B 1 313 ? 1.171 18.047 25.656 1 87.69 313 GLU B N 1
ATOM 4657 C CA . GLU B 1 313 ? 0.067 18.984 25.547 1 87.69 313 GLU B CA 1
ATOM 4658 C C . GLU B 1 313 ? -1.242 18.281 25.219 1 87.69 313 GLU B C 1
ATOM 4660 O O . GLU B 1 313 ? -1.254 17.312 24.453 1 87.69 313 GLU B O 1
#

Nearest PDB structures (foldseek):
  3c17-assembly1_B  TM=9.699E-01  e=1.671E-43  Escherichia coli K-12
  3c17-assembly1_A  TM=9.706E-01  e=7.527E-43  Escherichia coli K-12
  2zak-assembly1_B  TM=9.853E-01  e=2.327E-42  Escherichia coli K-12
  2zak-assembly1_A  TM=9.820E-01  e=2.809E-42  Escherichia coli K-12
  4o47-assembly1_B  TM=9.738E-01  e=4.835E-36  Cavia porcellus